Protein 1Y0B (pdb70)

CATH classification: 3.40.50.2020

Sequence (756 aa):
NAEALKRKIEEEGVVLSDQVLKVDSFLNHQIDPLLQRIGDEFASRFAKDGITKIVTIESSGIAPAVTGLKLGVPVVFARKHKSLTLTDNLLTASVYSFTKQTESQIAVSGTHLSDQDHVLIIDDFLANGQAAHGLVSIVKQAGASIAGIGIVIEKSFQPGRDELVKLGYRVESLARIQSLEEGKVSFVQESNAEALKRKIEEEGVVLSDQVLKVDSFLNHQIDPLLQRIGDEFASRFAKDGITKIVTIESSGIAPAVTGLKLGVPVVFARKHKSLTLTDNLLTASVYSFTESQIAVSGTHLSDQDHVLIIDDFLANGQAAHGLVSIVKQAGASIAGIGIVIEKSFQPGRDELVKLGYRVESLARIQSLEEGKVSFVQEVSNAEALKRKIEEEGVVLSDQVLKVDSFLNHQIDPLLQRIGDEFASRFAKDGITKIVTIESSGIAPAVTGLKLGVPVVFARKHKSLTLTDNLLTASVYSFTESQIAVSGTHLSDQDHVLIIDDFLANGQAAHGLVSIVKQAGASIAGIGIVIEKSFQPGRDELVKLGYRVESLARIQSLEEGKVSFVSNAEALKRKIEEEGVVLSDQVLKVDSFLNHQIDPLLQRIGDEFASRFAKDGITKIVTIESSGIAPAVTGLKLGVPVVFARKHKSLTLTDNLLTASVYSFTKQTESQIAVSGTHLSDQDHVLIIDDFLANGQAAHGLVSIVKQAGASIAGIGIVIEKSFQPGRDELVKLGYRVESLARIQSLEEGKVSFVQE

Organism: Bacillus subtilis (strain 168) (NCBI:txid224308)

Solvent-accessible surface area: 31591 Å² total

B-factor: mean 22.1, std 8.63, range [10.1, 122.68]

InterPro domains:
  IPR000836 Phosphoribosyltransferase domain [PF00156] (47-159)
  IPR000836 Phosphoribosyltransferase domain [cd06223] (38-176)
  IPR010079 Xanthine phosphoribosyltransferase [MF_01184] (1-189)
  IPR010079 Xanthine phosphoribosyltransferase [TIGR01744] (1-191)
  IPR029057 Phosphoribosyltransferase-like [G3DSA:3.40.50.2020] (3-188)
  IPR029057 Phosphoribosyltransferase-like [SSF53271] (1-188)
  IPR050118 Purine/Pyrimidine Phosphoribosyltransferase [PTHR43864] (4-191)

Foldseek 3Di:
DLVVLVVLQQPPWWQDPFHDIDNCCDFDPNHDLVNVVLLLVLCVVCVPVPAAEEEEADDRQVRSRVVCVNSVHYYWYKYQDDDPPPDAQKDKFWFADPPVGDIGIIITHLVPAALAGAYEYEYAEFAQQRVVVGRVRSNVVRNHHYQAYEYAEYAQVHCNVVVCVVVPHHYHYNWYFPTSGPTGTDTDPD/DALVVLVVLCQVPWWQPDFADIDNCCDFNPNHDLVNVRLLLVLCVVCVPPPAAEEEEADDRQPRSRVVCVNNVHYYWYKYFDDDDPPDDQWQWFWFPDCNIGIIIDRLVPAALPGAYEYEYAEFAQARVVVGRVRSNVVRNHHYSAYEYAEYAQCHCNVVVCVVVVHHYHYNWYFPTCPPRDTDGDDDD/DALVVLVVLQQVQWWQDPFPDIDPCCDFDPNHDLVNVSLLLVLCVVCVPVPAAEEEEADDRQPSSQVVCVNNVHYYWYKYQDDDDPQDPCWQWDWFCPCNIGIIITRLVVAALDGAYEYEYAEFAQQRVVVGVVSSNVVRNHHYSAYEYAEYAQVHCNVVVQVVVVHHYHYNWYFPTSPPTHTDTD/DPLVVLVVLCQVPWWQPDFADIDNCCDFNPNHDLVNVVLLVVLCVVCVPVPAAEEEEADDRQVRSRVVCVNNVHYYWYKYQDDDDPPDDQKQWFWFADPVVRGTGIIIDHLVPAALDGAYEYTYAEFAQQRVVVGRVRSNVVRNHHYQAYEYAEYAQCHCNVVVCVVVPHHYHYNWYFPTCPPGHTDGDDD

Radius of gyration: 29.0 Å; Cα contacts (8 Å, |Δi|>4): 1750; chains: 4; bounding box: 62×72×80 Å

Structure (mmCIF, N/CA/C/O backbone):
data_1Y0B
#
_entry.id   1Y0B
#
_cell.length_a   42.503
_cell.length_b   115.902
_cell.length_c   73.985
_cell.angle_alpha   90.00
_cell.angle_beta   94.30
_cell.angle_gamma   90.00
#
_symmetry.space_group_name_H-M   'P 1 21 1'
#
loop_
_entity.id
_entity.type
_entity.pdbx_description
1 polymer 'Xanthine phosphoribosyltransferase'
2 non-polymer 'SODIUM ION'
3 non-polymer "GUANOSINE-5',3'-TETRAPHOSPHATE"
4 water water
#
loop_
_atom_site.group_PDB
_atom_site.id
_atom_site.type_symbol
_atom_site.label_atom_id
_atom_site.label_alt_id
_atom_site.label_comp_id
_atom_site.label_asym_id
_atom_site.label_entity_id
_atom_site.label_seq_id
_atom_site.pdbx_PDB_ins_code
_atom_site.Cartn_x
_atom_site.Cartn_y
_atom_site.Cartn_z
_atom_site.occupancy
_atom_site.B_iso_or_equiv
_atom_site.auth_seq_id
_atom_site.auth_comp_id
_atom_site.auth_asym_id
_atom_site.auth_atom_id
_atom_site.pdbx_PDB_model_num
ATOM 1 N N . ASN A 1 2 ? -7.680 40.904 16.043 1.00 17.10 -1 ASN A N 1
ATOM 2 C CA . ASN A 1 2 ? -8.342 41.151 17.363 1.00 16.98 -1 ASN A CA 1
ATOM 3 C C . ASN A 1 2 ? -7.338 41.437 18.480 1.00 16.62 -1 ASN A C 1
ATOM 4 O O . ASN A 1 2 ? -6.135 41.503 18.231 1.00 16.44 -1 ASN A O 1
ATOM 9 N N . ALA A 1 3 ? -7.843 41.594 19.703 1.00 16.34 0 ALA A N 1
ATOM 10 C CA . ALA A 1 3 ? -7.007 41.937 20.859 1.00 16.57 0 ALA A CA 1
ATOM 11 C C . ALA A 1 3 ? -5.953 40.875 21.167 1.00 16.68 0 ALA A C 1
ATOM 12 O O . ALA A 1 3 ? -4.809 41.206 21.484 1.00 16.48 0 ALA A O 1
ATOM 22 N N . GLU A 1 5 ? -4.548 38.640 19.121 1.00 16.80 2 GLU A N 1
ATOM 23 C CA . GLU A 1 5 ? -3.498 38.623 18.111 1.00 17.03 2 GLU A CA 1
ATOM 24 C C . GLU A 1 5 ? -2.579 39.844 18.256 1.00 16.38 2 GLU A C 1
ATOM 25 O O . GLU A 1 5 ? -1.357 39.707 18.197 1.00 15.77 2 GLU A O 1
ATOM 31 N N . ALA A 1 6 ? -3.167 41.020 18.495 1.00 15.77 3 ALA A N 1
ATOM 32 C CA . ALA A 1 6 ? -2.385 42.244 18.715 1.00 15.32 3 ALA A CA 1
ATOM 33 C C . ALA A 1 6 ? -1.463 42.104 19.920 1.00 14.93 3 ALA A C 1
ATOM 34 O O . ALA A 1 6 ? -0.296 42.504 19.873 1.00 14.87 3 ALA A O 1
ATOM 36 N N . LEU A 1 7 ? -1.989 41.515 20.988 1.00 14.91 4 LEU A N 1
ATOM 37 C CA . LEU A 1 7 ? -1.217 41.271 22.199 1.00 15.18 4 LEU A CA 1
ATOM 38 C C . LEU A 1 7 ? -0.087 40.280 21.926 1.00 15.30 4 LEU A C 1
ATOM 39 O O . LEU A 1 7 ? 1.047 40.506 22.336 1.00 15.57 4 LEU A O 1
ATOM 44 N N . LYS A 1 8 ? -0.408 39.185 21.237 1.00 15.81 5 LYS A N 1
ATOM 45 C CA . LYS A 1 8 ? 0.580 38.148 20.932 1.00 16.40 5 LYS A CA 1
ATOM 46 C C . LYS A 1 8 ? 1.726 38.675 20.081 1.00 16.49 5 LYS A C 1
ATOM 47 O O . LYS A 1 8 ? 2.878 38.343 20.335 1.00 16.69 5 LYS A O 1
ATOM 53 N N . ARG A 1 9 ? 1.408 39.500 19.086 1.00 16.72 6 ARG A N 1
ATOM 54 C CA . ARG A 1 9 ? 2.436 40.112 18.239 1.00 17.16 6 ARG A CA 1
ATOM 55 C C . ARG A 1 9 ? 3.329 41.058 19.035 1.00 16.97 6 ARG A C 1
ATOM 56 O O . ARG A 1 9 ? 4.547 41.068 18.852 1.00 16.51 6 ARG A O 1
ATOM 64 N N . LYS A 1 10 ? 2.710 41.841 19.919 1.00 17.09 7 LYS A N 1
ATOM 65 C CA . LYS A 1 10 ? 3.416 42.777 20.792 1.00 17.31 7 LYS A CA 1
ATOM 66 C C . LYS A 1 10 ? 4.381 42.021 21.710 1.00 16.87 7 LYS A C 1
ATOM 67 O O . LYS A 1 10 ? 5.535 42.418 21.873 1.00 16.72 7 LYS A O 1
ATOM 73 N N . ILE A 1 11 ? 3.897 40.930 22.303 1.00 16.41 8 ILE A N 1
ATOM 74 C CA . ILE A 1 11 ? 4.737 40.064 23.125 1.00 16.21 8 ILE A CA 1
ATOM 75 C C . ILE A 1 11 ? 5.920 39.523 22.308 1.00 16.71 8 ILE A C 1
ATOM 76 O O . ILE A 1 11 ? 7.062 39.597 22.744 1.00 16.40 8 ILE A O 1
ATOM 81 N N . GLU A 1 12 ? 5.636 39.002 21.113 1.00 17.09 9 GLU A N 1
ATOM 82 C CA . GLU A 1 12 ? 6.683 38.435 20.248 1.00 18.01 9 GLU A CA 1
ATOM 83 C C . GLU A 1 12 ? 7.707 39.470 19.783 1.00 18.41 9 GLU A C 1
ATOM 84 O O . GLU A 1 12 ? 8.901 39.170 19.685 1.00 18.17 9 GLU A O 1
ATOM 90 N N . GLU A 1 13 ? 7.237 40.683 19.502 1.00 18.65 10 GLU A N 1
ATOM 91 C CA . GLU A 1 13 ? 8.072 41.719 18.905 1.00 19.15 10 GLU A CA 1
ATOM 92 C C . GLU A 1 13 ? 8.813 42.582 19.925 1.00 19.11 10 GLU A C 1
ATOM 93 O O . GLU A 1 13 ? 9.896 43.095 19.628 1.00 18.90 10 GLU A O 1
ATOM 99 N N . GLU A 1 14 ? 8.240 42.734 21.120 1.00 18.67 11 GLU A N 1
ATOM 100 C CA . GLU A 1 14 ? 8.780 43.654 22.130 1.00 18.89 11 GLU A CA 1
ATOM 101 C C . GLU A 1 14 ? 9.067 43.016 23.485 1.00 18.66 11 GLU A C 1
ATOM 102 O O . GLU A 1 14 ? 9.773 43.601 24.313 1.00 19.07 11 GLU A O 1
ATOM 108 N N . GLY A 1 15 ? 8.506 41.835 23.722 1.00 18.19 12 GLY A N 1
ATOM 109 C CA . GLY A 1 15 ? 8.750 41.112 24.969 1.00 18.01 12 GLY A CA 1
ATOM 110 C C . GLY A 1 15 ? 10.164 40.562 25.001 1.00 17.62 12 GLY A C 1
ATOM 111 O O . GLY A 1 15 ? 10.713 40.182 23.966 1.00 17.24 12 GLY A O 1
ATOM 112 N N . VAL A 1 16 ? 10.752 40.530 26.194 1.00 17.07 13 VAL A N 1
ATOM 113 C CA . VAL A 1 16 ? 12.089 39.974 26.385 1.00 17.11 13 VAL A CA 1
ATOM 114 C C . VAL A 1 16 ? 12.004 38.877 27.437 1.00 16.95 13 VAL A C 1
ATOM 115 O O . VAL A 1 16 ? 11.460 39.092 28.521 1.00 16.51 13 VAL A O 1
ATOM 119 N N . VAL A 1 17 ? 12.535 37.702 27.114 1.00 17.11 14 VAL A N 1
ATOM 120 C CA . VAL A 1 17 ? 12.514 36.586 28.055 1.00 17.27 14 VAL A CA 1
ATOM 121 C C . VAL A 1 17 ? 13.752 36.652 28.944 1.00 17.94 14 VAL A C 1
ATOM 122 O O . VAL A 1 17 ? 14.883 36.586 28.451 1.00 17.54 14 VAL A O 1
ATOM 126 N N . LEU A 1 18 ? 13.535 36.803 30.246 1.00 18.51 15 LEU A N 1
ATOM 127 C CA . LEU A 1 18 ? 14.637 36.829 31.204 1.00 20.28 15 LEU A CA 1
ATOM 128 C C . LEU A 1 18 ? 14.807 35.466 31.867 1.00 21.55 15 LEU A C 1
ATOM 129 O O . LEU A 1 18 ? 13.826 34.839 32.258 1.00 21.83 15 LEU A O 1
ATOM 134 N N . SER A 1 19 ? 16.053 35.006 31.981 1.00 23.34 16 SER A N 1
ATOM 135 C CA . SER A 1 19 ? 16.374 33.735 32.657 1.00 25.05 16 SER A CA 1
ATOM 136 C C . SER A 1 19 ? 15.526 32.535 32.199 1.00 25.56 16 SER A C 1
ATOM 137 O O . SER A 1 19 ? 15.310 31.590 32.966 1.00 25.97 16 SER A O 1
ATOM 140 N N . ASP A 1 20 ? 15.060 32.588 30.949 1.00 26.25 17 ASP A N 1
ATOM 141 C CA . ASP A 1 20 ? 14.205 31.553 30.339 1.00 26.91 17 ASP A CA 1
ATOM 142 C C . ASP A 1 20 ? 12.849 31.338 31.037 1.00 26.82 17 ASP A C 1
ATOM 143 O O . ASP A 1 20 ? 12.205 30.299 30.816 1.00 27.27 17 ASP A O 1
ATOM 148 N N . GLN A 1 21 ? 12.401 32.298 31.856 1.00 26.45 18 GLN A N 1
ATOM 149 C CA . GLN A 1 21 ? 11.146 32.110 32.626 1.00 26.04 18 GLN A CA 1
ATOM 150 C C . GLN A 1 21 ? 10.342 33.349 33.076 1.00 24.91 18 GLN A C 1
ATOM 151 O O . GLN A 1 21 ? 9.164 33.221 33.419 1.00 25.16 18 GLN A O 1
ATOM 157 N N . VAL A 1 22 ? 10.971 34.520 33.120 1.00 23.69 19 VAL A N 1
ATOM 158 C CA . VAL A 1 22 ? 10.252 35.776 33.402 1.00 22.02 19 VAL A CA 1
ATOM 159 C C . VAL A 1 22 ? 10.072 36.500 32.073 1.00 20.56 19 VAL A C 1
ATOM 160 O O . VAL A 1 22 ? 11.041 36.688 31.337 1.00 20.08 19 VAL A O 1
ATOM 164 N N . LEU A 1 23 ? 8.836 36.880 31.749 1.00 18.55 20 LEU A N 1
ATOM 165 C CA . LEU A 1 23 ? 8.578 37.639 30.531 1.00 17.26 20 LEU A CA 1
ATOM 166 C C . LEU A 1 23 ? 8.556 39.124 30.872 1.00 16.49 20 LEU A C 1
ATOM 167 O O . LEU A 1 23 ? 7.706 39.564 31.641 1.00 15.74 20 LEU A O 1
ATOM 172 N N . LYS A 1 24 ? 9.506 39.880 30.318 1.00 15.53 21 LYS A N 1
ATOM 173 C CA . LYS A 1 24 ? 9.543 41.319 30.527 1.00 14.68 21 LYS A CA 1
ATOM 174 C C . LYS A 1 24 ? 8.785 42.028 29.411 1.00 14.47 21 LYS A C 1
ATOM 175 O O . LYS A 1 24 ? 9.151 41.933 28.232 1.00 14.22 21 LYS A O 1
ATOM 181 N N . VAL A 1 25 ? 7.736 42.740 29.800 1.00 14.04 22 VAL A N 1
ATOM 182 C CA . VAL A 1 25 ? 6.909 43.505 28.862 1.00 14.15 22 VAL A CA 1
ATOM 183 C C . VAL A 1 25 ? 6.699 44.948 29.367 1.00 13.89 22 VAL A C 1
ATOM 184 O O . VAL A 1 25 ? 5.576 45.480 29.382 1.00 13.70 22 VAL A O 1
ATOM 188 N N . ASP A 1 26 ? 7.804 45.572 29.779 1.00 13.30 23 ASP A N 1
ATOM 189 C CA . ASP A 1 26 ? 7.776 46.935 30.312 1.00 13.69 23 ASP A CA 1
ATOM 190 C C . ASP A 1 26 ? 7.498 47.998 29.250 1.00 13.36 23 ASP A C 1
ATOM 191 O O . ASP A 1 26 ? 7.239 49.148 29.590 1.00 12.66 23 ASP A O 1
ATOM 196 N N . SER A 1 27 ? 7.576 47.629 27.969 1.00 13.30 24 SER A N 1
ATOM 197 C CA . SER A 1 27 ? 7.353 48.614 26.903 1.00 13.67 24 SER A CA 1
ATOM 198 C C . SER A 1 27 ? 5.867 48.885 26.640 1.00 13.75 24 SER A C 1
ATOM 199 O O . SER A 1 27 ? 5.519 49.891 26.004 1.00 13.72 24 SER A O 1
ATOM 202 N N . PHE A 1 28 ? 4.992 47.996 27.105 1.00 13.42 25 PHE A N 1
ATOM 203 C CA . PHE A 1 28 ? 3.551 48.180 26.854 1.00 13.72 25 PHE A CA 1
ATOM 204 C C . PHE A 1 28 ? 2.585 47.822 27.983 1.00 13.76 25 PHE A C 1
ATOM 205 O O . PHE A 1 28 ? 1.418 48.226 27.933 1.00 13.80 25 PHE A O 1
ATOM 213 N N . LEU A 1 29 ? 3.049 47.091 28.998 1.00 14.08 26 LEU A N 1
ATOM 214 C CA . LEU A 1 29 ? 2.155 46.630 30.067 1.00 13.96 26 LEU A CA 1
ATOM 215 C C . LEU A 1 29 ? 2.571 47.045 31.487 1.00 14.25 26 LEU A C 1
ATOM 216 O O . LEU A 1 29 ? 1.732 47.491 32.266 1.00 14.71 26 LEU A O 1
ATOM 221 N N . ASN A 1 30 ? 3.849 46.895 31.820 1.00 13.58 27 ASN A N 1
ATOM 222 C CA . ASN A 1 30 ? 4.254 46.941 33.231 1.00 13.62 27 ASN A CA 1
ATOM 223 C C . ASN A 1 30 ? 5.038 48.171 33.692 1.00 13.57 27 ASN A C 1
ATOM 224 O O . ASN A 1 30 ? 5.456 48.242 34.851 1.00 13.91 27 ASN A O 1
ATOM 229 N N . HIS A 1 31 ? 5.239 49.132 32.801 1.00 13.14 28 HIS A N 1
ATOM 230 C CA . HIS A 1 31 ? 5.950 50.367 33.164 1.00 13.07 28 HIS A CA 1
ATOM 231 C C . HIS A 1 31 ? 5.558 51.456 32.185 1.00 13.12 28 HIS A C 1
ATOM 232 O O . HIS A 1 31 ? 4.979 52.469 32.573 1.00 13.27 28 HIS A O 1
ATOM 239 N N . GLN A 1 32 ? 5.876 51.245 30.912 1.00 13.00 29 GLN A N 1
ATOM 240 C CA . GLN A 1 32 ? 5.219 51.987 29.852 1.00 12.80 29 GLN A CA 1
ATOM 241 C C . GLN A 1 32 ? 3.925 51.246 29.547 1.00 13.05 29 GLN A C 1
ATOM 242 O O . GLN A 1 32 ? 3.893 50.017 29.575 1.00 13.59 29 GLN A O 1
ATOM 248 N N . ILE A 1 33 ? 2.856 51.995 29.284 1.00 12.87 30 ILE A N 1
ATOM 249 C CA . ILE A 1 33 ? 1.554 51.414 28.957 1.00 13.13 30 ILE A CA 1
ATOM 250 C C . ILE A 1 33 ? 1.146 51.868 27.555 1.00 12.64 30 ILE A C 1
ATOM 251 O O . ILE A 1 33 ? 1.249 53.047 27.237 1.00 12.26 30 ILE A O 1
ATOM 256 N N . ASP A 1 34 ? 0.696 50.921 26.730 1.00 12.78 31 ASP A N 1
ATOM 257 C CA . ASP A 1 34 ? 0.163 51.227 25.396 1.00 12.88 31 ASP A CA 1
ATOM 258 C C . ASP A 1 34 ? -1.355 51.368 25.542 1.00 12.32 31 ASP A C 1
ATOM 259 O O . ASP A 1 34 ? -2.058 50.361 25.623 1.00 12.28 31 ASP A O 1
ATOM 264 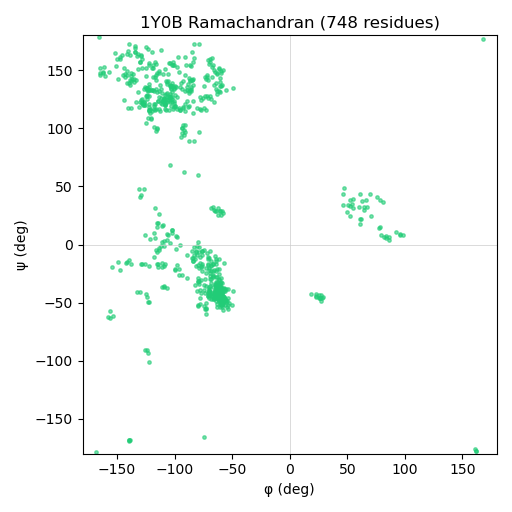N N . PRO A 1 35 ? -1.859 52.617 25.613 1.00 12.16 32 PRO A N 1
ATOM 265 C CA . PRO A 1 35 ? -3.277 52.841 25.935 1.00 11.97 32 PRO A CA 1
ATOM 266 C C . PRO A 1 35 ? -4.239 52.244 24.913 1.00 11.63 32 PRO A C 1
ATOM 267 O O . PRO A 1 35 ? -5.286 51.729 25.300 1.00 12.08 32 PRO A O 1
ATOM 271 N N . LEU A 1 36 ? -3.884 52.307 23.628 1.00 11.81 33 LEU A N 1
ATOM 272 C CA . LEU A 1 36 ? -4.747 51.759 22.580 1.00 11.73 33 LEU A CA 1
ATOM 273 C C . LEU A 1 36 ? -4.867 50.241 22.705 1.00 11.60 33 LEU A C 1
ATOM 274 O O . LEU A 1 36 ? -5.965 49.685 22.628 1.00 10.78 33 LEU A O 1
ATOM 279 N N . LEU A 1 37 ? -3.736 49.578 22.927 1.00 11.87 34 LEU A N 1
ATOM 280 C CA . LEU A 1 37 ? -3.744 48.149 23.185 1.00 12.36 34 LEU A CA 1
ATOM 281 C C . LEU A 1 37 ? -4.564 47.826 24.435 1.00 12.30 34 LEU A C 1
ATOM 282 O O . LEU A 1 37 ? -5.347 46.866 24.438 1.00 11.57 34 LEU A O 1
ATOM 295 N N . GLN A 1 39 ? -7.084 49.485 25.588 1.00 13.10 36 GLN A N 1
ATOM 296 C CA . GLN A 1 39 ? -8.498 49.664 25.262 1.00 13.19 36 GLN A CA 1
ATOM 297 C C . GLN A 1 39 ? -9.030 48.439 24.513 1.00 13.10 36 GLN A C 1
ATOM 298 O O . GLN A 1 39 ? -10.129 47.961 24.803 1.00 12.98 36 GLN A O 1
ATOM 304 N N . ARG A 1 40 ? -8.245 47.941 23.560 1.00 13.27 37 ARG A N 1
ATOM 305 C CA . ARG A 1 40 ? -8.588 46.712 22.822 1.00 13.90 37 ARG A CA 1
ATOM 306 C C . ARG A 1 40 ? -8.720 45.510 23.765 1.00 13.50 37 ARG A C 1
ATOM 307 O O . ARG A 1 40 ? -9.659 44.715 23.650 1.00 13.18 37 ARG A O 1
ATOM 315 N N . ILE A 1 41 ? -7.778 45.393 24.698 1.00 13.42 38 ILE A N 1
ATOM 316 C CA . ILE A 1 41 ? -7.823 44.377 25.753 1.00 13.49 38 ILE A CA 1
ATOM 317 C C . ILE A 1 41 ? -9.096 44.505 26.597 1.00 13.70 38 ILE A C 1
ATOM 318 O O . ILE A 1 41 ? -9.800 43.515 26.823 1.00 13.64 38 ILE A O 1
ATOM 323 N N . GLY A 1 42 ? -9.394 45.728 27.036 1.00 13.68 39 GLY A N 1
ATOM 324 C CA . GLY A 1 42 ? -10.581 45.992 27.849 1.00 14.13 39 GLY A CA 1
ATOM 325 C C . GLY A 1 42 ? -11.862 45.625 27.126 1.00 14.59 39 GLY A C 1
ATOM 326 O O . GLY A 1 42 ? -12.772 45.020 27.711 1.00 14.88 39 GLY A O 1
ATOM 327 N N . ASP A 1 43 ? -11.919 45.974 25.844 1.00 14.34 40 ASP A N 1
ATOM 328 C CA . ASP A 1 43 ? -13.065 45.652 24.994 1.00 14.74 40 ASP A CA 1
ATOM 329 C C . ASP A 1 43 ? -13.268 44.143 24.820 1.00 14.36 40 ASP A C 1
ATOM 330 O O . ASP A 1 43 ? -14.408 43.680 24.737 1.00 14.27 40 ASP A O 1
ATOM 335 N N . GLU A 1 44 ? -12.170 43.389 24.749 1.00 14.02 41 GLU A N 1
ATOM 336 C CA . GLU A 1 44 ? -12.247 41.928 24.635 1.00 14.06 41 GLU A CA 1
ATOM 337 C C . GLU A 1 44 ? -12.786 41.308 25.922 1.00 13.87 41 GLU A C 1
ATOM 338 O O . GLU A 1 44 ? -13.690 40.469 25.876 1.00 14.22 41 GLU A O 1
ATOM 344 N N . PHE A 1 45 ? -12.250 41.734 27.065 1.00 13.41 42 PHE A N 1
ATOM 345 C CA . PHE A 1 45 ? -12.764 41.288 28.356 1.00 13.40 42 PHE A CA 1
ATOM 346 C C . PHE A 1 45 ? -14.246 41.611 28.492 1.00 13.29 42 PHE A C 1
ATOM 347 O O . PHE A 1 45 ? -15.038 40.769 28.927 1.00 13.32 42 PHE A O 1
ATOM 355 N N . ALA A 1 46 ? -14.610 42.839 28.122 1.00 13.08 43 ALA A N 1
ATOM 356 C CA . ALA A 1 46 ? -16.001 43.272 28.162 1.00 13.40 43 ALA A CA 1
ATOM 357 C C . ALA A 1 46 ? -16.882 42.383 27.287 1.00 13.76 43 ALA A C 1
ATOM 358 O O . ALA A 1 46 ? -17.980 42.015 27.694 1.00 13.77 43 ALA A O 1
ATOM 360 N N . SER A 1 47 ? -16.391 42.030 26.099 1.00 14.21 44 SER A N 1
ATOM 361 C CA . SER A 1 47 ? -17.144 41.181 25.171 1.00 15.16 44 SER A CA 1
ATOM 362 C C . SER A 1 47 ? -17.413 39.805 25.779 1.00 15.40 44 SER A C 1
ATOM 363 O O . SER A 1 47 ? -18.515 39.261 25.649 1.00 15.44 44 SER A O 1
ATOM 366 N N . ARG A 1 48 ? -16.412 39.259 26.458 1.00 15.55 45 ARG A N 1
ATOM 367 C CA . ARG A 1 48 ? -16.524 37.930 27.057 1.00 16.54 45 ARG A CA 1
ATOM 368 C C . ARG A 1 48 ? -17.486 37.883 28.246 1.00 16.73 45 ARG A C 1
ATOM 369 O O . ARG A 1 48 ? -18.081 36.838 28.520 1.00 16.97 45 ARG A O 1
ATOM 377 N N . PHE A 1 49 ? -17.653 39.019 28.922 1.00 17.01 46 PHE A N 1
ATOM 378 C CA . PHE A 1 49 ? -18.531 39.114 30.094 1.00 17.24 46 PHE A CA 1
ATOM 379 C C . PHE A 1 49 ? -19.738 40.040 29.878 1.00 17.44 46 PHE A C 1
ATOM 380 O O . PHE A 1 49 ? -20.379 40.475 30.839 1.00 17.34 46 PHE A O 1
ATOM 388 N N . ALA A 1 50 ? -20.057 40.322 28.615 1.00 17.59 47 ALA A N 1
ATOM 389 C CA . ALA A 1 50 ? -21.142 41.244 28.264 1.00 18.14 47 ALA A CA 1
ATOM 390 C C . ALA A 1 50 ? -22.528 40.771 28.709 1.00 18.41 47 ALA A C 1
ATOM 391 O O . ALA A 1 50 ? -23.438 41.588 28.858 1.00 18.66 47 ALA A O 1
ATOM 393 N N . LYS A 1 51 ? -22.681 39.461 28.909 1.00 18.51 48 LYS A N 1
ATOM 394 C CA . LYS A 1 51 ? -23.973 38.861 29.279 1.00 18.59 48 LYS A CA 1
ATOM 395 C C . LYS A 1 51 ? -23.932 38.198 30.658 1.00 18.39 48 LYS A C 1
ATOM 396 O O . LYS A 1 51 ? -24.634 37.207 30.916 1.00 18.23 48 LYS A O 1
ATOM 402 N N . ASP A 1 52 ? -23.107 38.750 31.542 1.00 17.89 49 ASP A N 1
ATOM 403 C CA . ASP A 1 52 ? -22.927 38.184 32.869 1.00 17.89 49 ASP A CA 1
ATOM 404 C C . ASP A 1 52 ? -23.478 39.049 33.993 1.00 17.15 49 ASP A C 1
ATOM 405 O O . ASP A 1 52 ? -23.413 38.664 35.160 1.00 17.12 49 ASP A O 1
ATOM 410 N N . GLY A 1 53 ? -24.029 40.209 33.641 1.00 16.55 50 GLY A N 1
ATOM 411 C CA . GLY A 1 53 ? -24.580 41.129 34.631 1.00 15.47 50 GLY A CA 1
ATOM 412 C C . GLY A 1 53 ? -23.524 41.605 35.613 1.00 15.21 50 GLY A C 1
ATOM 413 O O . GLY A 1 53 ? -23.770 41.661 36.821 1.00 15.06 50 GLY A O 1
ATOM 414 N N . ILE A 1 54 ? -22.345 41.938 35.089 1.00 14.66 51 ILE A N 1
ATOM 415 C CA . ILE A 1 54 ? -21.259 42.496 35.896 1.00 14.47 51 ILE A CA 1
ATOM 416 C C . ILE A 1 54 ? -21.678 43.848 36.454 1.00 13.99 51 ILE A C 1
ATOM 417 O O . ILE A 1 54 ? -22.214 44.685 35.721 1.00 14.00 51 ILE A O 1
ATOM 422 N N . THR A 1 55 ? -21.431 44.054 37.746 1.00 13.70 52 THR A N 1
ATOM 423 C CA . THR A 1 55 ? -21.728 45.330 38.388 1.00 13.73 52 THR A CA 1
ATOM 424 C C . THR A 1 55 ? -20.452 46.088 38.743 1.00 13.32 52 THR A C 1
ATOM 425 O O . THR A 1 55 ? -20.498 47.291 38.970 1.00 12.55 52 THR A O 1
ATOM 429 N N . LYS A 1 56 ? -19.326 45.376 38.796 1.00 13.87 53 LYS A N 1
ATOM 430 C CA . LYS A 1 56 ? -18.080 45.927 39.343 1.00 14.37 53 LYS A CA 1
ATOM 431 C C . LYS A 1 56 ? -16.847 45.130 38.923 1.00 14.20 53 LYS A C 1
ATOM 432 O O . LYS A 1 56 ? -16.910 43.917 38.740 1.00 14.32 53 LYS A O 1
ATOM 438 N N . ILE A 1 57 ? -15.724 45.822 38.781 1.00 13.97 54 ILE A N 1
ATOM 439 C CA . ILE A 1 57 ? -14.447 45.166 38.533 1.00 13.79 54 ILE A CA 1
ATOM 440 C C . ILE A 1 57 ? -13.553 45.348 39.740 1.00 13.62 54 ILE A C 1
ATOM 441 O O . ILE A 1 57 ? -13.496 46.432 40.313 1.00 13.81 54 ILE A O 1
ATOM 446 N N . VAL A 1 58 ? -12.869 44.276 40.125 1.00 13.74 55 VAL A N 1
ATOM 447 C CA . VAL A 1 58 ? -11.849 44.343 41.164 1.00 13.65 55 VAL A CA 1
ATOM 448 C C . VAL A 1 58 ? -10.487 43.981 40.556 1.00 13.86 55 VAL A C 1
ATOM 449 O O . VAL A 1 58 ? -10.368 43.021 39.775 1.00 13.57 55 VAL A O 1
ATOM 453 N N . THR A 1 59 ? -9.485 44.790 40.881 1.00 13.60 56 THR A N 1
ATOM 454 C CA . THR A 1 59 ? -8.110 44.543 40.458 1.00 14.07 56 THR A CA 1
ATOM 455 C C . THR A 1 59 ? -7.155 44.843 41.613 1.00 14.36 56 THR A C 1
ATOM 456 O O . THR A 1 59 ? -7.592 44.995 42.760 1.00 14.09 56 THR A O 1
ATOM 460 N N . ILE A 1 60 ? -5.861 44.905 41.310 1.00 14.52 57 ILE A N 1
ATOM 461 C CA . ILE A 1 60 ? -4.850 45.243 42.307 1.00 14.76 57 ILE A CA 1
ATOM 462 C C . ILE A 1 60 ? -3.820 46.173 41.667 1.00 14.53 57 ILE A C 1
ATOM 463 O O . ILE A 1 60 ? -3.441 45.978 40.511 1.00 14.40 57 ILE A O 1
ATOM 468 N N . GLU A 1 61 ? -3.378 47.189 42.404 1.00 14.40 58 GLU A N 1
ATOM 469 C CA . GLU A 1 61 ? -2.312 48.070 41.914 1.00 14.55 58 GLU A CA 1
ATOM 470 C C . GLU A 1 61 ? -1.050 47.230 41.646 1.00 14.63 58 GLU A C 1
ATOM 471 O O . GLU A 1 61 ? -0.857 46.206 42.313 1.00 14.23 58 GLU A O 1
ATOM 477 N N . SER A 1 62 ? -0.209 47.607 40.676 1.00 14.15 59 SER A N 1
ATOM 478 C CA . SER A 1 62 ? -0.367 48.789 39.818 1.00 14.60 59 SER A CA 1
ATOM 479 C C . SER A 1 62 ? -0.689 48.426 38.368 1.00 14.20 59 SER A C 1
ATOM 480 O O . SER A 1 62 ? -1.444 49.140 37.690 1.00 13.23 59 SER A O 1
ATOM 483 N N . SER A 1 63 ? -0.088 47.336 37.892 1.00 13.62 60 SER A N 1
ATOM 484 C CA . SER A 1 63 ? -0.182 46.946 36.477 1.00 13.70 60 SER A CA 1
ATOM 485 C C . SER A 1 63 ? -1.595 46.483 36.077 1.00 13.56 60 SER A C 1
ATOM 486 O O . SER A 1 63 ? -1.959 46.545 34.902 1.00 14.00 60 SER A O 1
ATOM 489 N N . GLY A 1 64 ? -2.378 46.013 37.039 1.00 13.62 61 GLY A N 1
ATOM 490 C CA . GLY A 1 64 ? -3.773 45.633 36.760 1.00 13.95 61 GLY A CA 1
ATOM 491 C C . GLY A 1 64 ? -4.721 46.789 36.472 1.00 13.89 61 GLY A C 1
ATOM 492 O O . GLY A 1 64 ? -5.771 46.597 35.832 1.00 14.69 61 GLY A O 1
ATOM 493 N N . ILE A 1 65 ? -4.361 47.992 36.923 1.00 13.65 62 ILE A N 1
ATOM 494 C CA . ILE A 1 65 ? -5.256 49.161 36.819 1.00 12.88 62 ILE A CA 1
ATOM 495 C C . ILE A 1 65 ? -5.660 49.516 35.388 1.00 12.69 62 ILE A C 1
ATOM 496 O O . ILE A 1 65 ? -6.851 49.653 35.101 1.00 13.03 62 ILE A O 1
ATOM 501 N N . ALA A 1 66 ? -4.687 49.660 34.495 1.00 12.37 63 ALA A N 1
ATOM 502 C CA . ALA A 1 66 ? -4.995 50.064 33.111 1.00 11.86 63 ALA A CA 1
ATOM 503 C C . ALA A 1 66 ? -5.943 49.108 32.365 1.00 11.87 63 ALA A C 1
ATOM 504 O O . ALA A 1 66 ? -6.969 49.560 31.859 1.00 11.57 63 ALA A O 1
ATOM 506 N N . PRO A 1 67 ? -5.628 47.790 32.309 1.00 11.93 64 PRO A N 1
ATOM 507 C CA . PRO A 1 67 ? -6.593 46.904 31.640 1.00 12.33 64 PRO A CA 1
ATOM 508 C C . PRO A 1 67 ? -7.947 46.834 32.365 1.00 12.72 64 PRO A C 1
ATOM 509 O O . PRO A 1 67 ? -8.977 46.686 31.712 1.00 13.28 64 PRO A O 1
ATOM 513 N N . ALA A 1 68 ? -7.940 46.960 33.692 1.00 12.82 65 ALA A N 1
ATOM 514 C CA . ALA A 1 68 ? -9.177 46.951 34.479 1.00 12.80 65 ALA A CA 1
ATOM 515 C C . ALA A 1 68 ? -10.064 48.158 34.174 1.00 12.82 65 ALA A C 1
ATOM 516 O O . ALA A 1 68 ? -11.270 48.014 33.979 1.00 12.97 65 ALA A O 1
ATOM 518 N N . VAL A 1 69 ? -9.461 49.342 34.099 1.00 12.30 66 VAL A N 1
ATOM 519 C CA . VAL A 1 69 ? -10.218 50.557 33.847 1.00 12.57 66 VAL A CA 1
ATOM 520 C C . VAL A 1 69 ? -10.777 50.554 32.422 1.00 12.17 66 VAL A C 1
ATOM 521 O O . VAL A 1 69 ? -11.887 51.014 32.200 1.00 11.75 66 VAL A O 1
ATOM 533 N N . THR A 1 71 ? -11.647 47.875 30.758 1.00 12.34 68 THR A N 1
ATOM 534 C CA . THR A 1 71 ? -12.742 46.901 30.833 1.00 12.55 68 THR A CA 1
ATOM 535 C C . THR A 1 71 ? -13.980 47.546 31.469 1.00 12.34 68 THR A C 1
ATOM 536 O O . THR A 1 71 ? -15.099 47.400 30.955 1.00 12.34 68 THR A O 1
ATOM 540 N N . GLY A 1 72 ? -13.769 48.258 32.576 1.00 12.05 69 GLY A N 1
ATOM 541 C CA . GLY A 1 72 ? -14.848 48.981 33.269 1.00 12.09 69 GLY A CA 1
ATOM 542 C C . GLY A 1 72 ? -15.507 50.058 32.433 1.00 12.21 69 GLY A C 1
ATOM 543 O O . GLY A 1 72 ? -16.726 50.270 32.529 1.00 12.07 69 GLY A O 1
ATOM 544 N N . LEU A 1 73 ? -14.703 50.743 31.616 1.00 11.71 70 LEU A N 1
ATOM 545 C CA . LEU A 1 73 ? -15.218 51.741 30.687 1.00 11.84 70 LEU A CA 1
ATOM 546 C C . LEU A 1 73 ? -16.211 51.095 29.723 1.00 11.50 70 LEU A C 1
ATOM 547 O O . LEU A 1 73 ? -17.327 51.587 29.554 1.00 11.49 70 LEU A O 1
ATOM 552 N N . LYS A 1 74 ? -15.801 49.983 29.113 1.00 11.54 71 LYS A N 1
ATOM 553 C CA . LYS A 1 74 ? -16.635 49.309 28.119 1.00 11.73 71 LYS A CA 1
ATOM 554 C C . LYS A 1 74 ? -17.886 48.677 28.731 1.00 11.44 71 LYS A C 1
ATOM 555 O O . LYS A 1 74 ? -18.977 48.768 28.153 1.00 10.99 71 LYS A O 1
ATOM 561 N N . LEU A 1 75 ? -17.732 48.056 29.898 1.00 11.29 72 LEU A N 1
ATOM 562 C CA . LEU A 1 75 ? -18.868 47.415 30.570 1.00 11.58 72 LEU A CA 1
ATOM 563 C C . LEU A 1 75 ? -19.792 48.418 31.258 1.00 11.81 72 LEU A C 1
ATOM 564 O O . LEU A 1 75 ? -20.947 48.102 31.547 1.00 11.87 72 LEU A O 1
ATOM 569 N N . GLY A 1 76 ? -19.280 49.622 31.511 1.00 11.77 73 GLY A N 1
ATOM 570 C CA . GLY A 1 76 ? -20.038 50.668 32.200 1.00 11.65 73 GLY A CA 1
ATOM 571 C C . GLY A 1 76 ? -20.136 50.402 33.693 1.00 11.99 73 GLY A C 1
ATOM 572 O O . GLY A 1 76 ? -21.191 50.606 34.294 1.00 12.02 73 GLY A O 1
ATOM 573 N N . VAL A 1 77 ? -19.034 49.947 34.286 1.00 12.06 74 VAL A N 1
ATOM 574 C CA . VAL A 1 77 ? -18.995 49.602 35.715 1.00 12.37 74 VAL A CA 1
ATOM 575 C C . VAL A 1 77 ? -17.783 50.226 36.410 1.00 12.72 74 VAL A C 1
ATOM 576 O O . VAL A 1 77 ? -16.747 50.443 35.771 1.00 12.42 74 VAL A O 1
ATOM 580 N N . PRO A 1 78 ? -17.907 50.520 37.721 1.00 13.06 75 PRO A N 1
ATOM 581 C CA . PRO A 1 78 ? -16.756 51.022 38.474 1.00 13.46 75 PRO A CA 1
ATOM 582 C C . PRO A 1 78 ? -15.672 49.965 38.690 1.00 13.40 75 PRO A C 1
ATOM 583 O O . PRO A 1 78 ? -15.931 48.751 38.590 1.00 13.03 75 PRO A O 1
ATOM 587 N N . VAL A 1 79 ? -14.467 50.443 38.975 1.00 13.42 76 VAL A N 1
ATOM 588 C CA . VAL A 1 79 ? -13.297 49.592 39.136 1.00 13.60 76 VAL A CA 1
ATOM 589 C C . VAL A 1 79 ? -12.690 49.880 40.504 1.00 13.65 76 VAL A C 1
ATOM 590 O O . VAL A 1 79 ? -12.455 51.038 40.847 1.00 14.79 76 VAL A O 1
ATOM 594 N N . VAL A 1 80 ? -12.465 48.832 41.286 1.00 13.22 77 VAL A N 1
ATOM 595 C CA . VAL A 1 80 ? -11.855 48.982 42.602 1.00 13.58 77 VAL A CA 1
ATOM 596 C C . VAL A 1 80 ? -10.497 48.304 42.579 1.00 13.88 77 VAL A C 1
ATOM 597 O O . VAL A 1 80 ? -10.401 47.115 42.260 1.00 13.91 77 VAL A O 1
ATOM 601 N N . PHE A 1 81 ? -9.445 49.051 42.910 1.00 14.07 78 PHE A N 1
ATOM 602 C CA . PHE A 1 81 ? -8.116 48.444 42.992 1.00 14.32 78 PHE A CA 1
ATOM 603 C C . PHE A 1 81 ? -7.660 48.236 44.436 1.00 14.22 78 PHE A C 1
ATOM 604 O O . PHE A 1 81 ? -7.709 49.153 45.247 1.00 14.18 78 PHE A O 1
ATOM 612 N N . ALA A 1 82 ? -7.267 47.002 44.737 1.00 14.33 79 ALA A N 1
ATOM 613 C CA . ALA A 1 82 ? -6.687 46.638 46.027 1.00 14.39 79 ALA A CA 1
ATOM 614 C C . ALA A 1 82 ? -5.352 47.333 46.219 1.00 14.91 79 ALA A C 1
ATOM 615 O O . ALA A 1 82 ? -4.618 47.579 45.251 1.00 14.12 79 ALA A O 1
ATOM 617 N N . ARG A 1 83 ? -5.058 47.637 47.479 1.00 15.46 80 ARG A N 1
ATOM 618 C CA . ARG A 1 83 ? -3.833 48.301 47.882 1.00 16.59 80 ARG A CA 1
ATOM 619 C C . ARG A 1 83 ? -2.860 47.333 48.553 1.00 17.36 80 ARG A C 1
ATOM 620 O O . ARG A 1 83 ? -3.264 46.485 49.355 1.00 16.96 80 ARG A O 1
ATOM 628 N N . LYS A 1 84 ? -1.580 47.500 48.238 1.00 17.87 81 LYS A N 1
ATOM 629 C CA . LYS A 1 84 ? -0.502 46.694 48.808 1.00 19.55 81 LYS A CA 1
ATOM 630 C C . LYS A 1 84 ? 0.177 47.403 49.974 1.00 20.81 81 LYS A C 1
ATOM 631 O O . LYS A 1 84 ? 0.883 46.772 50.765 1.00 21.22 81 LYS A O 1
ATOM 637 N N . HIS A 1 85 ? -0.022 48.716 50.058 1.00 22.30 82 HIS A N 1
ATOM 638 C CA . HIS A 1 85 ? 0.598 49.549 51.089 1.00 23.98 82 HIS A CA 1
ATOM 639 C C . HIS A 1 85 ? -0.430 50.504 51.697 1.00 25.15 82 HIS A C 1
ATOM 640 O O . HIS A 1 85 ? -1.518 50.689 51.148 1.00 25.03 82 HIS A O 1
ATOM 647 N N . LYS A 1 86 ? -0.087 51.101 52.838 1.00 26.78 83 LYS A N 1
ATOM 648 C CA . LYS A 1 86 ? -0.964 52.053 53.512 1.00 28.35 83 LYS A CA 1
ATOM 649 C C . LYS A 1 86 ? -1.251 53.271 52.643 1.00 29.41 83 LYS A C 1
ATOM 650 O O . LYS A 1 86 ? -0.339 53.856 52.054 1.00 29.77 83 LYS A O 1
ATOM 656 N N . SER A 1 87 ? -2.528 53.634 52.558 1.00 30.42 84 SER A N 1
ATOM 657 C CA . SER A 1 87 ? -2.946 54.832 51.837 1.00 31.58 84 SER A CA 1
ATOM 658 C C . SER A 1 87 ? -3.511 55.854 52.815 1.00 31.87 84 SER A C 1
ATOM 659 O O . SER A 1 87 ? -4.082 55.485 53.846 1.00 32.09 84 SER A O 1
ATOM 662 N N . LEU A 1 88 ? -3.349 57.134 52.479 1.00 32.32 85 LEU A N 1
ATOM 663 C CA . LEU A 1 88 ? -3.778 58.252 53.332 1.00 32.71 85 LEU A CA 1
ATOM 664 C C . LEU A 1 88 ? -5.217 58.126 53.842 1.00 32.83 85 LEU A C 1
ATOM 665 O O . LEU A 1 88 ? -5.501 58.439 55.002 1.00 32.85 85 LEU A O 1
ATOM 670 N N . THR A 1 89 ? -6.107 57.654 52.973 1.00 33.00 86 THR A N 1
ATOM 671 C CA . THR A 1 89 ? -7.542 57.660 53.243 1.00 33.03 86 THR A CA 1
ATOM 672 C C . THR A 1 89 ? -8.145 56.255 53.334 1.00 33.41 86 THR A C 1
ATOM 673 O O . THR A 1 89 ? -9.329 56.107 53.645 1.00 33.29 86 THR A O 1
ATOM 677 N N . LEU A 1 90 ? -7.335 55.234 53.057 1.00 33.88 87 LEU A N 1
ATOM 678 C CA . LEU A 1 90 ? -7.778 53.841 53.146 1.00 34.44 87 LEU A CA 1
ATOM 679 C C . LEU A 1 90 ? -7.774 53.396 54.607 1.00 34.47 87 LEU A C 1
ATOM 680 O O . LEU A 1 90 ? -6.739 53.003 55.150 1.00 34.53 87 LEU A O 1
ATOM 685 N N . THR A 1 91 ? -8.941 53.466 55.241 1.00 34.48 88 THR A N 1
ATOM 686 C CA . THR A 1 91 ? -9.040 53.247 56.684 1.00 34.50 88 THR A CA 1
ATOM 687 C C . THR A 1 91 ? -10.378 52.642 57.125 1.00 34.29 88 THR A C 1
ATOM 688 O O . THR A 1 91 ? -10.500 52.138 58.246 1.00 34.46 88 THR A O 1
ATOM 692 N N . ASP A 1 92 ? -11.369 52.681 56.236 1.00 33.85 89 ASP A N 1
ATOM 693 C CA . ASP A 1 92 ? -12.738 52.286 56.576 1.00 33.39 89 ASP A CA 1
ATOM 694 C C . ASP A 1 92 ? -13.110 50.907 56.038 1.00 32.65 89 ASP A C 1
ATOM 695 O O . ASP A 1 92 ? -12.844 50.600 54.875 1.00 32.52 89 ASP A O 1
ATOM 700 N N . ASN A 1 93 ? -13.721 50.084 56.893 1.00 31.69 90 ASN A N 1
ATOM 701 C CA . ASN A 1 93 ? -14.277 48.787 56.485 1.00 30.79 90 ASN A CA 1
ATOM 702 C C . ASN A 1 93 ? -13.289 47.859 55.764 1.00 29.63 90 ASN A C 1
ATOM 703 O O . ASN A 1 93 ? -13.690 47.115 54.868 1.00 29.47 90 ASN A O 1
ATOM 708 N N . LEU A 1 94 ? -12.016 47.892 56.153 1.00 28.30 91 LEU A N 1
ATOM 709 C CA . LEU A 1 94 ? -10.973 47.194 55.383 1.00 27.23 91 LEU A CA 1
ATOM 710 C C . LEU A 1 94 ? -11.101 45.676 55.377 1.00 26.39 91 LEU A C 1
ATOM 711 O O . LEU A 1 94 ? -11.130 45.031 56.430 1.00 26.24 91 LEU A O 1
ATOM 716 N N . LEU A 1 95 ? -11.193 45.126 54.172 1.00 24.99 92 LEU A N 1
ATOM 717 C CA . LEU A 1 95 ? -11.188 43.689 53.956 1.00 23.92 92 LEU A CA 1
ATOM 718 C C . LEU A 1 95 ? -9.813 43.314 53.425 1.00 23.58 92 LEU A C 1
ATOM 719 O O . LEU A 1 95 ? -9.362 43.853 52.402 1.00 23.22 92 LEU A O 1
ATOM 724 N N . THR A 1 96 ? -9.144 42.409 54.132 1.00 22.66 93 THR A N 1
ATOM 725 C CA . THR A 1 96 ? -7.770 42.045 53.804 1.00 22.29 93 THR A CA 1
ATOM 726 C C . THR A 1 96 ? -7.638 40.579 53.412 1.00 22.06 93 THR A C 1
ATOM 727 O O . THR A 1 96 ? -8.470 39.747 53.774 1.00 21.68 93 THR A O 1
ATOM 731 N N . ALA A 1 97 ? -6.585 40.284 52.659 1.00 21.74 94 ALA A N 1
ATOM 732 C CA . ALA A 1 97 ? -6.233 38.921 52.299 1.00 22.06 94 ALA A CA 1
ATOM 733 C C . ALA A 1 97 ? -4.724 38.784 52.330 1.00 22.17 94 ALA A C 1
ATOM 734 O O . ALA A 1 97 ? -3.993 39.731 52.023 1.00 21.58 94 ALA A O 1
ATOM 736 N N . SER A 1 98 ? -4.262 37.602 52.720 1.00 22.74 95 SER A N 1
ATOM 737 C CA . SER A 1 98 ? -2.840 37.307 52.725 1.00 23.52 95 SER A CA 1
ATOM 738 C C . SER A 1 98 ? -2.436 36.740 51.372 1.00 23.67 95 SER A C 1
ATOM 739 O O . SER A 1 98 ? -3.138 35.898 50.802 1.00 24.11 95 SER A O 1
ATOM 742 N N . VAL A 1 99 ? -1.318 37.227 50.844 1.00 23.67 96 VAL A N 1
ATOM 743 C CA . VAL A 1 99 ? -0.810 36.758 49.564 1.00 23.79 96 VAL A CA 1
ATOM 744 C C . VAL A 1 99 ? 0.600 36.214 49.748 1.00 24.16 96 VAL A C 1
ATOM 745 O O . VAL A 1 99 ? 1.520 36.954 50.110 1.00 24.13 96 VAL A O 1
ATOM 749 N N . TYR A 1 100 ? 0.751 34.916 49.502 1.00 24.52 97 TYR A N 1
ATOM 750 C CA . TYR A 1 100 ? 2.041 34.245 49.574 1.00 25.01 97 TYR A CA 1
ATOM 751 C C . TYR A 1 100 ? 2.781 34.324 48.241 1.00 25.69 97 TYR A C 1
ATOM 752 O O . TYR A 1 100 ? 2.175 34.270 47.166 1.00 25.69 97 TYR A O 1
ATOM 761 N N . SER A 1 101 ? 4.095 34.479 48.322 1.00 26.47 98 SER A N 1
ATOM 762 C CA . SER A 1 101 ? 4.949 34.453 47.147 1.00 27.30 98 SER A CA 1
ATOM 763 C C . SER A 1 101 ? 5.729 33.143 47.138 1.00 27.95 98 SER A C 1
ATOM 764 O O . SER A 1 101 ? 6.517 32.888 48.044 1.00 28.09 98 SER A O 1
ATOM 767 N N . PHE A 1 102 ? 5.486 32.305 46.132 1.00 28.80 99 PHE A N 1
ATOM 768 C CA . PHE A 1 102 ? 6.256 31.067 45.953 1.00 29.54 99 PHE A CA 1
ATOM 769 C C . PHE A 1 102 ? 7.692 31.367 45.530 1.00 29.90 99 PHE A C 1
ATOM 770 O O . PHE A 1 102 ? 8.634 30.671 45.930 1.00 30.00 99 PHE A O 1
ATOM 778 N N . THR A 1 103 ? 7.842 32.417 44.728 1.00 30.18 100 THR A N 1
ATOM 779 C CA . THR A 1 103 ? 9.119 32.804 44.144 1.00 30.50 100 THR A CA 1
ATOM 780 C C . THR A 1 103 ? 10.096 33.361 45.186 1.00 30.62 100 THR A C 1
ATOM 781 O O . THR A 1 103 ? 11.300 33.102 45.107 1.00 31.01 100 THR A O 1
ATOM 785 N N . LYS A 1 104 ? 9.582 34.101 46.167 1.00 30.59 101 LYS A N 1
ATOM 786 C CA . LYS A 1 104 ? 10.427 34.640 47.246 1.00 30.52 101 LYS A CA 1
ATOM 787 C C . LYS A 1 104 ? 10.088 34.127 48.651 1.00 30.01 101 LYS A C 1
ATOM 788 O O . LYS A 1 104 ? 10.676 34.575 49.634 1.00 29.86 101 LYS A O 1
ATOM 794 N N . GLN A 1 105 ? 9.155 33.177 48.727 1.00 29.53 102 GLN A N 1
ATOM 795 C CA . GLN A 1 105 ? 8.737 32.538 49.986 1.00 28.89 102 GLN A CA 1
ATOM 796 C C . GLN A 1 105 ? 8.460 33.527 51.125 1.00 28.63 102 GLN A C 1
ATOM 797 O O . GLN A 1 105 ? 8.943 33.371 52.249 1.00 28.21 102 GLN A O 1
ATOM 803 N N . THR A 1 106 ? 7.677 34.552 50.800 1.00 28.16 103 THR A N 1
ATOM 804 C CA . THR A 1 106 ? 7.270 35.590 51.744 1.00 27.88 103 THR A CA 1
ATOM 805 C C . THR A 1 106 ? 5.766 35.787 51.633 1.00 27.53 103 THR A C 1
ATOM 806 O O . THR A 1 106 ? 5.150 35.352 50.659 1.00 27.71 103 THR A O 1
ATOM 810 N N . GLU A 1 107 ? 5.179 36.447 52.626 1.00 26.97 104 GLU A N 1
ATOM 811 C CA . GLU A 1 107 ? 3.758 36.764 52.579 1.00 26.62 104 GLU A CA 1
ATOM 812 C C . GLU A 1 107 ? 3.513 38.259 52.765 1.00 25.87 104 GLU A C 1
ATOM 813 O O . GLU A 1 107 ? 4.241 38.939 53.493 1.00 25.71 104 GLU A O 1
ATOM 819 N N . SER A 1 108 ? 2.493 38.764 52.082 1.00 24.90 105 SER A N 1
ATOM 820 C CA . SER A 1 108 ? 2.123 40.163 52.172 1.00 24.30 105 SER A CA 1
ATOM 821 C C . SER A 1 108 ? 0.618 40.294 52.331 1.00 23.74 105 SER A C 1
ATOM 822 O O . SER A 1 108 ? -0.129 39.338 52.100 1.00 24.00 105 SER A O 1
ATOM 825 N N . GLN A 1 109 ? 0.181 41.486 52.720 1.00 22.76 106 GLN A N 1
ATOM 826 C CA . GLN A 1 109 ? -1.223 41.771 52.936 1.00 21.90 106 GLN A CA 1
ATOM 827 C C . GLN A 1 109 ? -1.736 42.735 51.881 1.00 20.76 106 GLN A C 1
ATOM 828 O O . GLN A 1 109 ? -1.093 43.752 51.600 1.00 20.14 106 GLN A O 1
ATOM 834 N N . ILE A 1 110 ? -2.894 42.412 51.311 1.00 19.54 107 ILE A N 1
ATOM 835 C CA . ILE A 1 110 ? -3.596 43.327 50.405 1.00 18.64 107 ILE A CA 1
ATOM 836 C C . ILE A 1 110 ? -4.951 43.728 50.999 1.00 18.43 107 ILE A C 1
ATOM 837 O O . ILE A 1 110 ? -5.515 42.996 51.825 1.00 17.67 107 ILE A O 1
ATOM 842 N N . ALA A 1 111 ? -5.463 44.886 50.587 1.00 17.94 108 ALA A N 1
ATOM 843 C CA . ALA A 1 111 ? -6.642 45.470 51.233 1.00 17.96 108 ALA A CA 1
ATOM 844 C C . ALA A 1 111 ? -7.599 46.175 50.270 1.00 18.12 108 ALA A C 1
ATOM 845 O O . ALA A 1 111 ? -7.169 46.798 49.298 1.00 17.78 108 ALA A O 1
ATOM 847 N N . VAL A 1 112 ? -8.894 46.067 50.565 1.00 18.01 109 VAL A N 1
ATOM 848 C CA . VAL A 1 112 ? -9.961 46.800 49.872 1.00 18.31 109 VAL A CA 1
ATOM 849 C C . VAL A 1 112 ? -10.953 47.274 50.935 1.00 18.72 109 VAL A C 1
ATOM 850 O O . VAL A 1 112 ? -11.280 46.522 51.853 1.00 18.75 109 VAL A O 1
ATOM 854 N N . SER A 1 113 ? -11.420 48.515 50.816 1.00 18.92 110 SER A N 1
ATOM 855 C CA . SER A 1 113 ? -12.468 49.024 51.690 1.00 19.37 110 SER A CA 1
ATOM 856 C C . SER A 1 113 ? -13.819 48.393 51.352 1.00 19.60 110 SER A C 1
ATOM 857 O O . SER A 1 113 ? -14.252 48.416 50.200 1.00 19.31 110 SER A O 1
ATOM 860 N N . GLY A 1 114 ? -14.482 47.843 52.368 1.00 20.08 111 GLY A N 1
ATOM 861 C CA . GLY A 1 114 ? -15.803 47.230 52.210 1.00 20.81 111 GLY A CA 1
ATOM 862 C C . GLY A 1 114 ? -16.897 48.199 51.801 1.00 21.30 111 GLY A C 1
ATOM 863 O O . GLY A 1 114 ? -17.975 47.784 51.376 1.00 21.45 111 GLY A O 1
ATOM 864 N N . THR A 1 115 ? -16.610 49.493 51.921 1.00 21.72 112 THR A N 1
ATOM 865 C CA . THR A 1 115 ? -17.529 50.560 51.524 1.00 22.64 112 THR A CA 1
ATOM 866 C C . THR A 1 115 ? -17.792 50.532 50.011 1.00 23.19 112 THR A C 1
ATOM 867 O O . THR A 1 115 ? -18.862 50.945 49.545 1.00 23.09 112 THR A O 1
ATOM 871 N N . HIS A 1 116 ? -16.814 50.033 49.256 1.00 23.55 113 HIS A N 1
ATOM 872 C CA . HIS A 1 116 ? -16.907 49.983 47.796 1.00 24.35 113 HIS A CA 1
ATOM 873 C C . HIS A 1 116 ? -17.247 48.597 47.260 1.00 24.40 113 HIS A C 1
ATOM 874 O O . HIS A 1 116 ? -17.152 48.344 46.055 1.00 24.69 113 HIS A O 1
ATOM 881 N N . LEU A 1 117 ? -17.668 47.708 48.157 1.00 24.15 114 LEU A N 1
ATOM 882 C CA . LEU A 1 117 ? -18.028 46.351 47.784 1.00 24.25 114 LEU A CA 1
ATOM 883 C C . LEU A 1 117 ? -19.295 45.935 48.521 1.00 24.30 114 LEU A C 1
ATOM 884 O O . LEU A 1 117 ? -19.322 45.881 49.752 1.00 24.29 114 LEU A O 1
ATOM 889 N N . SER A 1 118 ? -20.342 45.655 47.753 1.00 24.11 115 SER A N 1
ATOM 890 C CA . SER A 1 118 ? -21.652 45.313 48.289 1.00 23.92 115 SER A CA 1
ATOM 891 C C . SER A 1 118 ? -21.962 43.827 48.089 1.00 23.71 115 SER A C 1
ATOM 892 O O . SER A 1 118 ? -21.486 43.211 47.134 1.00 23.06 115 SER A O 1
ATOM 895 N N . ASP A 1 119 ? -22.771 43.259 48.983 1.00 23.54 116 ASP A N 1
ATOM 896 C CA . ASP A 1 119 ? -23.237 41.881 48.813 1.00 23.40 116 ASP A CA 1
ATOM 897 C C . ASP A 1 119 ? -24.135 41.736 47.577 1.00 22.92 116 ASP A C 1
ATOM 898 O O . ASP A 1 119 ? -24.456 40.622 47.165 1.00 23.23 116 ASP A O 1
ATOM 903 N N . GLN A 1 120 ? -24.516 42.868 46.988 1.00 22.12 117 GLN A N 1
ATOM 904 C CA . GLN A 1 120 ? -25.272 42.885 45.735 1.00 21.78 117 GLN A CA 1
ATOM 905 C C . GLN A 1 120 ? -24.376 42.906 44.494 1.00 21.11 117 GLN A C 1
ATOM 906 O O . GLN A 1 120 ? -24.857 42.757 43.367 1.00 20.77 117 GLN A O 1
ATOM 912 N N . ASP A 1 121 ? -23.079 43.094 44.705 1.00 20.04 118 ASP A N 1
ATOM 913 C CA . ASP A 1 121 ? -22.129 43.119 43.596 1.00 19.62 118 ASP A CA 1
ATOM 914 C C . ASP A 1 121 ? -21.890 41.747 42.981 1.00 19.00 118 ASP A C 1
ATOM 915 O O . ASP A 1 121 ? -21.885 40.729 43.674 1.00 18.98 118 ASP A O 1
ATOM 920 N N . HIS A 1 122 ? -21.703 41.750 41.664 1.00 18.40 119 HIS A N 1
ATOM 921 C CA . HIS A 1 122 ? -21.332 40.576 40.893 1.00 17.55 119 HIS A CA 1
ATOM 922 C C . HIS A 1 122 ? -20.065 40.988 40.153 1.00 16.94 119 HIS A C 1
ATOM 923 O O . HIS A 1 122 ? -20.118 41.740 39.177 1.00 16.56 119 HIS A O 1
ATOM 930 N N . VAL A 1 123 ? -18.936 40.483 40.639 1.00 16.06 120 VAL A N 1
ATOM 931 C CA . VAL A 1 123 ? -17.610 41.044 40.363 1.00 15.62 120 VAL A CA 1
ATOM 932 C C . VAL A 1 123 ? -16.834 40.291 39.282 1.00 15.72 120 VAL A C 1
ATOM 933 O O . VAL A 1 123 ? -16.779 39.054 39.282 1.00 15.65 120 VAL A O 1
ATOM 937 N N . LEU A 1 124 ? -16.256 41.062 38.361 1.00 15.25 121 LEU A N 1
ATOM 938 C CA . LEU A 1 124 ? -15.237 40.580 37.436 1.00 15.17 121 LEU A CA 1
ATOM 939 C C . LEU A 1 124 ? -13.848 40.989 37.942 1.00 15.06 121 LEU A C 1
ATOM 940 O O . LEU A 1 124 ? -13.546 42.176 38.097 1.00 14.59 121 LEU A O 1
ATOM 945 N N . ILE A 1 125 ? -13.001 40.004 38.220 1.00 15.24 122 ILE A N 1
ATOM 946 C CA . ILE A 1 125 ? -11.625 40.308 38.615 1.00 15.27 122 ILE A CA 1
ATOM 947 C C . ILE A 1 125 ? -10.774 40.438 37.360 1.00 15.55 122 ILE A C 1
ATOM 948 O O . ILE A 1 125 ? -10.858 39.595 36.480 1.00 15.95 122 ILE A O 1
ATOM 953 N N . ILE A 1 126 ? -9.975 41.501 37.275 1.00 15.65 123 ILE A N 1
ATOM 954 C CA . ILE A 1 126 ? -9.056 41.694 36.152 1.00 15.46 123 ILE A CA 1
ATOM 955 C C . ILE A 1 126 ? -7.636 41.823 36.702 1.00 15.63 123 ILE A C 1
ATOM 956 O O . ILE A 1 126 ? -7.412 42.509 37.694 1.00 15.22 123 ILE A O 1
ATOM 961 N N . ASP A 1 127 ? -6.684 41.149 36.071 1.00 15.51 124 ASP A N 1
ATOM 962 C CA . ASP A 1 127 ? -5.285 41.270 36.484 1.00 16.05 124 ASP A CA 1
ATOM 963 C C . ASP A 1 127 ? -4.383 41.135 35.265 1.00 15.73 124 ASP A C 1
ATOM 964 O O . ASP A 1 127 ? -4.813 40.639 34.220 1.00 15.49 124 ASP A O 1
ATOM 969 N N . ASP A 1 128 ? -3.143 41.601 35.391 1.00 15.29 125 ASP A N 1
ATOM 970 C CA . ASP A 1 128 ? -2.231 41.610 34.249 1.00 15.50 125 ASP A CA 1
ATOM 971 C C . ASP A 1 128 ? -1.615 40.233 33.993 1.00 15.86 125 ASP A C 1
ATOM 972 O O . ASP A 1 128 ? -1.675 39.724 32.875 1.00 16.06 125 ASP A O 1
ATOM 977 N N . PHE A 1 129 ? -1.039 39.634 35.033 1.00 15.94 126 PHE A N 1
ATOM 978 C CA . PHE A 1 129 ? -0.424 38.315 34.925 1.00 16.10 126 PHE A CA 1
ATOM 979 C C . PHE A 1 129 ? -1.118 37.278 35.786 1.00 16.39 126 PHE A C 1
ATOM 980 O O . PHE A 1 129 ? -1.532 37.563 36.923 1.00 16.80 126 PHE A O 1
ATOM 988 N N . LEU A 1 130 ? -1.226 36.071 35.245 1.00 16.27 127 LEU A N 1
ATOM 989 C CA . LEU A 1 130 ? -1.531 34.896 36.051 1.00 16.19 127 LEU A CA 1
ATOM 990 C C . LEU A 1 130 ? -0.368 33.921 35.967 1.00 16.49 127 LEU A C 1
ATOM 991 O O . LEU A 1 130 ? -0.026 33.412 34.893 1.00 16.19 127 LEU A O 1
ATOM 996 N N . ALA A 1 131 ? 0.259 33.696 37.114 1.00 16.55 128 ALA A N 1
ATOM 997 C CA . ALA A 1 131 ? 1.353 32.756 37.218 1.00 17.29 128 ALA A CA 1
ATOM 998 C C . ALA A 1 131 ? 1.009 31.768 38.333 1.00 17.31 128 ALA A C 1
ATOM 999 O O . ALA A 1 131 ? 0.355 30.758 38.085 1.00 17.56 128 ALA A O 1
ATOM 1001 N N . ASN A 1 132 ? 1.422 32.070 39.561 1.00 17.77 129 ASN A N 1
ATOM 1002 C CA . ASN A 1 132 ? 1.136 31.181 40.685 1.00 18.12 129 ASN A CA 1
ATOM 1003 C C . ASN A 1 132 ? -0.252 31.384 41.314 1.00 18.07 129 ASN A C 1
ATOM 1004 O O . ASN A 1 132 ? -0.724 30.542 42.088 1.00 18.52 129 ASN A O 1
ATOM 1009 N N . GLY A 1 133 ? -0.895 32.498 40.978 1.00 17.96 130 GLY A N 1
ATOM 1010 C CA . GLY A 1 133 ? -2.313 32.695 41.273 1.00 17.90 130 GLY A CA 1
ATOM 1011 C C . GLY A 1 133 ? -2.689 33.254 42.635 1.00 17.94 130 GLY A C 1
ATOM 1012 O O . GLY A 1 133 ? -3.872 33.390 42.934 1.00 17.84 130 GLY A O 1
ATOM 1013 N N . GLN A 1 134 ? -1.699 33.604 43.455 1.00 18.06 131 GLN A N 1
ATOM 1014 C CA . GLN A 1 134 ? -1.987 33.963 44.851 1.00 18.52 131 GLN A CA 1
ATOM 1015 C C . GLN A 1 134 ? -2.721 35.291 45.039 1.00 18.10 131 GLN A C 1
ATOM 1016 O O . GLN A 1 134 ? -3.628 35.385 45.871 1.00 17.57 131 GLN A O 1
ATOM 1022 N N . ALA A 1 135 ? -2.353 36.300 44.255 1.00 17.93 132 ALA A N 1
ATOM 1023 C CA . ALA A 1 135 ? -3.050 37.583 44.312 1.00 17.85 132 ALA A CA 1
ATOM 1024 C C . ALA A 1 135 ? -4.492 37.400 43.867 1.00 17.67 132 ALA A C 1
ATOM 1025 O O . ALA A 1 135 ? -5.408 37.981 44.458 1.00 17.27 132 ALA A O 1
ATOM 1027 N N . ALA A 1 136 ? -4.684 36.589 42.825 1.00 17.33 133 ALA A N 1
ATOM 1028 C CA . ALA A 1 136 ? -6.027 36.248 42.348 1.00 17.34 133 ALA A CA 1
ATOM 1029 C C . ALA A 1 136 ? -6.876 35.581 43.441 1.00 17.34 133 ALA A C 1
ATOM 1030 O O . ALA A 1 136 ? -8.024 35.977 43.653 1.00 16.89 133 ALA A O 1
ATOM 1032 N N . HIS A 1 137 ? -6.315 34.591 44.139 1.00 17.53 134 HIS A N 1
ATOM 1033 C CA . HIS A 1 137 ? -7.002 33.976 45.283 1.00 17.80 134 HIS A CA 1
ATOM 1034 C C . HIS A 1 137 ? -7.310 35.008 46.373 1.00 17.38 134 HIS A C 1
ATOM 1035 O O . HIS A 1 137 ? -8.361 34.947 47.017 1.00 17.01 134 HIS A O 1
ATOM 1042 N N . GLY A 1 138 ? -6.381 35.942 46.571 1.00 17.19 135 GLY A N 1
ATOM 1043 C CA . GLY A 1 138 ? -6.547 37.043 47.518 1.00 16.90 135 GLY A CA 1
ATOM 1044 C C . GLY A 1 138 ? -7.735 37.917 47.179 1.00 16.64 135 GLY A C 1
ATOM 1045 O O . GLY A 1 138 ? -8.530 38.277 48.057 1.00 16.38 135 GLY A O 1
ATOM 1046 N N . LEU A 1 139 ? -7.864 38.257 45.898 1.00 16.08 136 LEU A N 1
ATOM 1047 C CA . LEU A 1 139 ? -8.980 39.086 45.447 1.00 15.61 136 LEU A CA 1
ATOM 1048 C C . LEU A 1 139 ? -10.310 38.349 45.552 1.00 15.68 136 LEU A C 1
ATOM 1049 O O . LEU A 1 139 ? -11.310 38.934 45.967 1.00 15.14 136 LEU A O 1
ATOM 1054 N N . VAL A 1 140 ? -10.307 37.067 45.180 1.00 15.98 137 VAL A N 1
ATOM 1055 C CA . VAL A 1 140 ? -11.465 36.187 45.368 1.00 16.60 137 VAL A CA 1
ATOM 1056 C C . VAL A 1 140 ? -11.922 36.208 46.836 1.00 16.77 137 VAL A C 1
ATOM 1057 O O . VAL A 1 140 ? -13.115 36.362 47.118 1.00 17.11 137 VAL A O 1
ATOM 1061 N N . SER A 1 141 ? -10.968 36.091 47.756 1.00 16.90 138 SER A N 1
ATOM 1062 C CA . SER A 1 141 ? -11.267 36.080 49.192 1.00 17.16 138 SER A CA 1
ATOM 1063 C C . SER A 1 141 ? -11.943 37.376 49.634 1.00 17.37 138 SER A C 1
ATOM 1064 O O . SER A 1 141 ? -12.923 37.346 50.376 1.00 16.89 138 SER A O 1
ATOM 1067 N N . ILE A 1 142 ? -11.412 38.506 49.171 1.00 17.11 139 ILE A N 1
ATOM 1068 C CA . ILE A 1 142 ? -11.935 39.823 49.531 1.00 17.25 139 ILE A CA 1
ATOM 1069 C C . ILE A 1 142 ? -13.367 39.990 49.038 1.00 17.30 139 ILE A C 1
ATOM 1070 O O . ILE A 1 142 ? -14.231 40.461 49.776 1.00 17.45 139 ILE A O 1
ATOM 1075 N N . VAL A 1 143 ? -13.613 39.572 47.796 1.00 17.42 140 VAL A N 1
ATOM 1076 C CA . VAL A 1 143 ? -14.948 39.612 47.214 1.00 17.51 140 VAL A CA 1
ATOM 1077 C C . VAL A 1 143 ? -15.927 38.754 48.027 1.00 17.59 140 VAL A C 1
ATOM 1078 O O . VAL A 1 143 ? -17.036 39.198 48.331 1.00 17.58 140 VAL A O 1
ATOM 1082 N N . LYS A 1 144 ? -15.507 37.543 48.392 1.00 17.30 141 LYS A N 1
ATOM 1083 C CA . LYS A 1 144 ? -16.341 36.673 49.219 1.00 17.49 141 LYS A CA 1
ATOM 1084 C C . LYS A 1 144 ? -16.625 37.279 50.590 1.00 17.28 141 LYS A C 1
ATOM 1085 O O . LYS A 1 144 ? -17.747 37.191 51.080 1.00 17.07 141 LYS A O 1
ATOM 1091 N N . GLN A 1 145 ? -15.616 37.907 51.192 1.00 17.28 142 GLN A N 1
ATOM 1092 C CA . GLN A 1 145 ? -15.769 38.561 52.498 1.00 17.57 142 GLN A CA 1
ATOM 1093 C C . GLN A 1 145 ? -16.843 39.642 52.502 1.00 17.71 142 GLN A C 1
ATOM 1094 O O . GLN A 1 145 ? -17.517 39.862 53.516 1.00 17.34 142 GLN A O 1
ATOM 1100 N N . ALA A 1 146 ? -16.992 40.309 51.361 1.00 17.70 143 ALA A N 1
ATOM 1101 C CA . ALA A 1 146 ? -18.027 41.319 51.165 1.00 18.14 143 ALA A CA 1
ATOM 1102 C C . ALA A 1 146 ? -19.401 40.701 50.883 1.00 18.35 143 ALA A C 1
ATOM 1103 O O . ALA A 1 146 ? -20.399 41.419 50.801 1.00 18.65 143 ALA A O 1
ATOM 1105 N N . GLY A 1 147 ? -19.447 39.377 50.727 1.00 18.39 144 GLY A N 1
ATOM 1106 C CA . GLY A 1 147 ? -20.692 38.674 50.421 1.00 18.64 144 GLY A CA 1
ATOM 1107 C C . GLY A 1 147 ? -21.098 38.746 48.958 1.00 18.66 144 GLY A C 1
ATOM 1108 O O . GLY A 1 147 ? -22.195 38.322 48.593 1.00 18.35 144 GLY A O 1
ATOM 1109 N N . ALA A 1 148 ? -20.201 39.280 48.129 1.00 18.68 145 ALA A N 1
ATOM 1110 C CA . ALA A 1 148 ? -20.421 39.454 46.698 1.00 18.87 145 ALA A CA 1
ATOM 1111 C C . ALA A 1 148 ? -20.082 38.182 45.941 1.00 19.04 145 ALA A C 1
ATOM 1112 O O . ALA A 1 148 ? -19.427 37.291 46.481 1.00 19.34 145 ALA A O 1
ATOM 1114 N N . SER A 1 149 ? -20.520 38.107 44.686 1.00 19.20 146 SER A N 1
ATOM 1115 C CA . SER A 1 149 ? -20.264 36.946 43.842 1.00 19.44 146 SER A CA 1
ATOM 1116 C C . SER A 1 149 ? -19.188 37.224 42.794 1.00 19.45 146 SER A C 1
ATOM 1117 O O . SER A 1 149 ? -18.946 38.377 42.430 1.00 18.97 146 SER A O 1
ATOM 1120 N N . ILE A 1 150 ? -18.539 36.162 42.323 1.00 19.44 147 ILE A N 1
ATOM 1121 C CA . ILE A 1 150 ? -17.492 36.291 41.306 1.00 19.68 147 ILE A CA 1
ATOM 1122 C C . ILE A 1 150 ? -18.010 35.753 39.976 1.00 19.33 147 ILE A C 1
ATOM 1123 O O . ILE A 1 150 ? -18.399 34.590 39.875 1.00 19.71 147 ILE A O 1
ATOM 1128 N N . ALA A 1 151 ? -18.044 36.620 38.970 1.00 18.76 148 ALA A N 1
ATOM 1129 C CA . ALA A 1 151 ? -18.457 36.234 37.624 1.00 18.15 148 ALA A CA 1
ATOM 1130 C C . ALA A 1 151 ? -17.332 35.533 36.881 1.00 18.03 148 ALA A C 1
ATOM 1131 O O . ALA A 1 151 ? -17.575 34.714 35.998 1.00 17.72 148 ALA A O 1
ATOM 1133 N N . GLY A 1 152 ? -16.099 35.885 37.227 1.00 17.51 149 GLY A N 1
ATOM 1134 C CA . GLY A 1 152 ? -14.937 35.331 36.546 1.00 17.08 149 GLY A CA 1
ATOM 1135 C C . GLY A 1 152 ? -13.697 36.168 36.748 1.00 16.94 149 GLY A C 1
ATOM 1136 O O . GLY A 1 152 ? -13.704 37.149 37.495 1.00 16.43 149 GLY A O 1
ATOM 1137 N N . ILE A 1 153 ? -12.623 35.751 36.083 1.00 16.72 150 ILE A N 1
ATOM 1138 C CA . ILE A 1 153 ? -11.318 36.386 36.200 1.00 17.07 150 ILE A CA 1
ATOM 1139 C C . ILE A 1 153 ? -10.760 36.570 34.801 1.00 16.73 150 ILE A C 1
ATOM 1140 O O . ILE A 1 153 ? -10.656 35.607 34.040 1.00 17.41 150 ILE A O 1
ATOM 1145 N N . GLY A 1 154 ? -10.451 37.818 34.460 1.00 15.95 151 GLY A N 1
ATOM 1146 C CA . GLY A 1 154 ? -9.848 38.152 33.170 1.00 15.11 151 GLY A CA 1
ATOM 1147 C C . GLY A 1 154 ? -8.372 38.431 33.379 1.00 14.49 151 GLY A C 1
ATOM 1148 O O . GLY A 1 154 ? -8.006 39.222 34.242 1.00 14.74 151 GLY A O 1
ATOM 1149 N N . ILE A 1 155 ? -7.531 37.758 32.600 1.00 13.87 152 ILE A N 1
ATOM 1150 C CA . ILE A 1 155 ? -6.075 37.852 32.726 1.00 13.55 152 ILE A CA 1
ATOM 1151 C C . ILE A 1 155 ? -5.504 38.275 31.376 1.00 13.15 152 ILE A C 1
ATOM 1152 O O . ILE A 1 155 ? -5.896 37.733 30.343 1.00 12.97 152 ILE A O 1
ATOM 1157 N N . VAL A 1 156 ? -4.585 39.235 31.378 1.00 12.97 153 VAL A N 1
ATOM 1158 C CA . VAL A 1 156 ? -3.955 39.651 30.132 1.00 12.65 153 VAL A CA 1
ATOM 1159 C C . VAL A 1 156 ? -2.972 38.574 29.671 1.00 12.70 153 VAL A C 1
ATOM 1160 O O . VAL A 1 156 ? -3.086 38.080 28.554 1.00 12.66 153 VAL A O 1
ATOM 1164 N N . ILE A 1 157 ? -2.025 38.210 30.533 1.00 12.77 154 ILE A N 1
ATOM 1165 C CA . ILE A 1 157 ? -1.019 37.191 30.184 1.00 13.17 154 ILE A CA 1
ATOM 1166 C C . ILE A 1 157 ? -0.976 36.089 31.236 1.00 13.59 154 ILE A C 1
ATOM 1167 O O . ILE A 1 157 ? -0.712 36.347 32.413 1.00 14.00 154 ILE A O 1
ATOM 1172 N N . GLU A 1 158 ? -1.250 34.865 30.797 1.00 14.17 155 GLU A N 1
ATOM 1173 C CA . GLU A 1 158 ? -1.214 33.700 31.667 1.00 14.72 155 GLU A CA 1
ATOM 1174 C C . GLU A 1 158 ? -0.003 32.838 31.338 1.00 14.92 155 GLU A C 1
ATOM 1175 O O . GLU A 1 158 ? 0.219 32.490 30.176 1.00 14.69 155 GLU A O 1
ATOM 1181 N N . LYS A 1 159 ? 0.784 32.502 32.360 1.00 14.85 156 LYS A N 1
ATOM 1182 C CA . LYS A 1 159 ? 1.856 31.525 32.203 1.00 15.28 156 LYS A CA 1
ATOM 1183 C C . LYS A 1 159 ? 1.266 30.160 32.543 1.00 15.37 156 LYS A C 1
ATOM 1184 O O . LYS A 1 159 ? 1.150 29.781 33.713 1.00 14.97 156 LYS A O 1
ATOM 1190 N N . SER A 1 160 ? 0.865 29.449 31.490 1.00 15.51 157 SER A N 1
ATOM 1191 C CA . SER A 1 160 ? 0.029 28.252 31.587 1.00 16.80 157 SER A CA 1
ATOM 1192 C C . SER A 1 160 ? 0.753 27.042 32.169 1.00 16.68 157 SER A C 1
ATOM 1193 O O . SER A 1 160 ? 0.108 26.077 32.588 1.00 16.99 157 SER A O 1
ATOM 1196 N N . PHE A 1 161 ? 2.083 27.101 32.181 1.00 17.10 158 PHE A N 1
ATOM 1197 C CA . PHE A 1 161 ? 2.906 26.062 32.802 1.00 17.60 158 PHE A CA 1
ATOM 1198 C C . PHE A 1 161 ? 2.990 26.227 34.325 1.00 18.07 158 PHE A C 1
ATOM 1199 O O . PHE A 1 161 ? 3.518 25.359 35.019 1.00 18.86 158 PHE A O 1
ATOM 1207 N N . GLN A 1 162 ? 2.484 27.346 34.834 1.00 17.94 159 GLN A N 1
ATOM 1208 C CA . GLN A 1 162 ? 2.390 27.556 36.282 1.00 18.10 159 GLN A CA 1
ATOM 1209 C C . GLN A 1 162 ? 0.976 27.235 36.793 1.00 18.13 159 GLN A C 1
ATOM 1210 O O . GLN A 1 162 ? 0.020 27.299 36.016 1.00 18.07 159 GLN A O 1
ATOM 1216 N N . PRO A 1 163 ? 0.848 26.825 38.082 1.00 18.16 160 PRO A N 1
ATOM 1217 C CA . PRO A 1 163 ? -0.415 26.255 38.598 1.00 18.05 160 PRO A CA 1
ATOM 1218 C C . PRO A 1 163 ? -1.584 27.204 38.911 1.00 17.97 160 PRO A C 1
ATOM 1219 O O . PRO A 1 163 ? -2.676 26.728 39.230 1.00 17.94 160 PRO A O 1
ATOM 1223 N N . GLY A 1 164 ? -1.370 28.511 38.817 1.00 17.51 161 GLY A N 1
ATOM 1224 C CA . GLY A 1 164 ? -2.419 29.501 39.125 1.00 17.47 161 GLY A CA 1
ATOM 1225 C C . GLY A 1 164 ? -3.759 29.269 38.447 1.00 17.62 161 GLY A C 1
ATOM 1226 O O . GLY A 1 164 ? -4.802 29.252 39.108 1.00 17.12 161 GLY A O 1
ATOM 1227 N N . ARG A 1 165 ? -3.745 29.101 37.125 1.00 17.67 162 ARG A N 1
ATOM 1228 C CA . ARG A 1 165 ? -4.991 28.884 36.387 1.00 18.13 162 ARG A CA 1
ATOM 1229 C C . ARG A 1 165 ? -5.766 27.638 36.841 1.00 18.33 162 ARG A C 1
ATOM 1230 O O . ARG A 1 165 ? -6.957 27.726 37.114 1.00 18.22 162 ARG A O 1
ATOM 1238 N N . ASP A 1 166 ? -5.094 26.489 36.907 1.00 18.69 163 ASP A N 1
ATOM 1239 C CA . ASP A 1 166 ? -5.756 25.238 37.300 1.00 19.39 163 ASP A CA 1
ATOM 1240 C C . ASP A 1 166 ? -6.357 25.354 38.696 1.00 19.39 163 ASP A C 1
ATOM 1241 O O . ASP A 1 166 ? -7.426 24.819 38.949 1.00 19.52 163 ASP A O 1
ATOM 1246 N N . GLU A 1 167 ? -5.668 26.065 39.588 1.00 19.92 164 GLU A N 1
ATOM 1247 C CA . GLU A 1 167 ? -6.145 26.268 40.956 1.00 20.67 164 GLU A CA 1
ATOM 1248 C C . GLU A 1 167 ? -7.490 26.989 40.984 1.00 20.61 164 GLU A C 1
ATOM 1249 O O . GLU A 1 167 ? -8.420 26.561 41.674 1.00 20.70 164 GLU A O 1
ATOM 1255 N N . LEU A 1 168 ? -7.582 28.067 40.211 1.00 20.34 165 LEU A N 1
ATOM 1256 C CA . LEU A 1 168 ? -8.811 28.852 40.100 1.00 20.40 165 LEU A CA 1
ATOM 1257 C C . LEU A 1 168 ? -9.922 28.101 39.367 1.00 20.19 165 LEU A C 1
ATOM 1258 O O . LEU A 1 168 ? -11.080 28.127 39.795 1.00 20.17 165 LEU A O 1
ATOM 1263 N N . VAL A 1 169 ? -9.568 27.442 38.267 1.00 20.12 166 VAL A N 1
ATOM 1264 C CA . VAL A 1 169 ? -10.528 26.641 37.498 1.00 20.38 166 VAL A CA 1
ATOM 1265 C C . VAL A 1 169 ? -11.078 25.475 38.328 1.00 20.63 166 VAL A C 1
ATOM 1266 O O . VAL A 1 169 ? -12.281 25.210 38.301 1.00 20.28 166 VAL A O 1
ATOM 1270 N N . LYS A 1 170 ? -10.205 24.793 39.071 1.00 21.00 167 LYS A N 1
ATOM 1271 C CA . LYS A 1 170 ? -10.640 23.698 39.957 1.00 21.39 167 LYS A CA 1
ATOM 1272 C C . LYS A 1 170 ? -11.747 24.167 40.912 1.00 21.24 167 LYS A C 1
ATOM 1273 O O . LYS A 1 170 ? -12.700 23.428 41.182 1.00 21.05 167 LYS A O 1
ATOM 1279 N N . LEU A 1 171 ? -11.626 25.403 41.393 1.00 21.28 168 LEU A N 1
ATOM 1280 C CA . LEU A 1 171 ? -12.605 25.982 42.317 1.00 21.61 168 LEU A CA 1
ATOM 1281 C C . LEU A 1 171 ? -13.867 26.495 41.616 1.00 21.29 168 LEU A C 1
ATOM 1282 O O . LEU A 1 171 ? -14.760 27.050 42.261 1.00 21.36 168 LEU A O 1
ATOM 1287 N N . GLY A 1 172 ? -13.932 26.311 40.300 1.00 20.97 169 GLY A N 1
ATOM 1288 C CA . GLY A 1 172 ? -15.137 26.607 39.532 1.00 20.84 169 GLY A CA 1
ATOM 1289 C C . GLY A 1 172 ? -15.208 28.005 38.941 1.00 20.78 169 GLY A C 1
ATOM 1290 O O . GLY A 1 172 ? -16.258 28.415 38.443 1.00 20.71 169 GLY A O 1
ATOM 1291 N N . TYR A 1 173 ? -14.096 28.734 38.993 1.00 20.36 170 TYR A N 1
ATOM 1292 C CA . TYR A 1 173 ? -14.045 30.080 38.434 1.00 20.43 170 TYR A CA 1
ATOM 1293 C C . TYR A 1 173 ? -13.755 30.059 36.942 1.00 20.02 170 TYR A C 1
ATOM 1294 O O . TYR A 1 173 ? -12.918 29.289 36.460 1.00 20.10 170 TYR A O 1
ATOM 1303 N N . ARG A 1 174 ? -14.488 30.896 36.218 1.00 19.47 171 ARG A N 1
ATOM 1304 C CA . ARG A 1 174 ? -14.239 31.135 34.806 1.00 18.85 171 ARG A CA 1
ATOM 1305 C C . ARG A 1 174 ? -12.996 32.020 34.691 1.00 18.27 171 ARG A C 1
ATOM 1306 O O . ARG A 1 174 ? -12.975 33.148 35.189 1.00 18.20 171 ARG A O 1
ATOM 1314 N N . VAL A 1 175 ? -11.956 31.485 34.059 1.00 17.42 172 VAL A N 1
ATOM 1315 C CA . VAL A 1 175 ? -10.727 32.237 33.804 1.00 16.83 172 VAL A CA 1
ATOM 1316 C C . VAL A 1 175 ? -10.593 32.513 32.310 1.00 16.55 172 VAL A C 1
ATOM 1317 O O . VAL A 1 175 ? -10.602 31.582 31.496 1.00 17.02 172 VAL A O 1
ATOM 1321 N N . GLU A 1 176 ? -10.478 33.792 31.960 1.00 16.09 173 GLU A N 1
ATOM 1322 C CA . GLU A 1 176 ? -10.372 34.220 30.570 1.00 15.90 173 GLU A CA 1
ATOM 1323 C C . GLU A 1 176 ? -9.031 34.907 30.346 1.00 15.87 173 GLU A C 1
ATOM 1324 O O . GLU A 1 176 ? -8.856 36.067 30.710 1.00 15.45 173 GLU A O 1
ATOM 1330 N N . SER A 1 177 ? -8.090 34.171 29.758 1.00 15.63 174 SER A N 1
ATOM 1331 C CA . SER A 1 177 ? -6.734 34.660 29.546 1.00 15.98 174 SER A CA 1
ATOM 1332 C C . SER A 1 177 ? -6.504 34.971 28.072 1.00 15.70 174 SER A C 1
ATOM 1333 O O . SER A 1 177 ? -6.718 34.115 27.209 1.00 15.66 174 SER A O 1
ATOM 1336 N N . LEU A 1 178 ? -6.075 36.198 27.786 1.00 15.22 175 LEU A N 1
ATOM 1337 C CA . LEU A 1 178 ? -5.965 36.660 26.394 1.00 15.40 175 LEU A CA 1
ATOM 1338 C C . LEU A 1 178 ? -4.721 36.127 25.686 1.00 15.40 175 LEU A C 1
ATOM 1339 O O . LEU A 1 178 ? -4.764 35.806 24.500 1.00 15.93 175 LEU A O 1
ATOM 1344 N N . ALA A 1 179 ? -3.610 36.063 26.409 1.00 15.41 176 ALA A N 1
ATOM 1345 C CA . ALA A 1 179 ? -2.405 35.409 25.896 1.00 15.53 176 ALA A CA 1
ATOM 1346 C C . ALA A 1 179 ? -2.026 34.300 26.859 1.00 15.78 176 ALA A C 1
ATOM 1347 O O . ALA A 1 179 ? -1.720 34.565 28.022 1.00 16.33 176 ALA A O 1
ATOM 1349 N N . ARG A 1 180 ? -2.075 33.057 26.386 1.00 15.53 177 ARG A N 1
ATOM 1350 C CA . ARG A 1 180 ? -1.723 31.917 27.223 1.00 15.48 177 ARG A CA 1
ATOM 1351 C C . ARG A 1 180 ? -0.351 31.412 26.813 1.00 15.31 177 ARG A C 1
ATOM 1352 O O . ARG A 1 180 ? -0.160 30.960 25.687 1.00 14.96 177 ARG A O 1
ATOM 1360 N N . ILE A 1 181 ? 0.612 31.517 27.726 1.00 15.53 178 ILE A N 1
ATOM 1361 C CA . ILE A 1 181 ? 1.991 31.147 27.424 1.00 15.83 178 ILE A CA 1
ATOM 1362 C C . ILE A 1 181 ? 2.294 29.719 27.863 1.00 16.24 178 ILE A C 1
ATOM 1363 O O . ILE A 1 181 ? 2.271 29.397 29.052 1.00 15.40 178 ILE A O 1
ATOM 1368 N N . GLN A 1 182 ? 2.580 28.882 26.869 1.00 16.70 179 GLN A N 1
ATOM 1369 C CA . GLN A 1 182 ? 2.891 27.474 27.045 1.00 17.65 179 GLN A CA 1
ATOM 1370 C C . GLN A 1 182 ? 4.301 27.274 27.609 1.00 18.08 179 GLN A C 1
ATOM 1371 O O . GLN A 1 182 ? 4.535 26.388 28.440 1.00 17.93 179 GLN A O 1
ATOM 1377 N N . SER A 1 183 ? 5.239 28.090 27.138 1.00 18.43 180 SER A N 1
ATOM 1378 C CA . SER A 1 183 ? 6.644 27.944 27.487 1.00 19.65 180 SER A CA 1
ATOM 1379 C C . SER A 1 183 ? 7.431 29.222 27.207 1.00 20.34 180 SER A C 1
ATOM 1380 O O . SER A 1 183 ? 7.068 30.006 26.326 1.00 20.56 180 SER A O 1
ATOM 1383 N N . LEU A 1 184 ? 8.509 29.405 27.964 1.00 21.31 181 LEU A N 1
ATOM 1384 C CA . LEU A 1 184 ? 9.448 30.513 27.774 1.00 22.78 181 LEU A CA 1
ATOM 1385 C C . LEU A 1 184 ? 10.877 29.992 27.624 1.00 23.90 181 LEU A C 1
ATOM 1386 O O . LEU A 1 184 ? 11.843 30.768 27.590 1.00 24.22 181 LEU A O 1
ATOM 1391 N N . GLU A 1 185 ? 11.005 28.674 27.520 1.00 25.50 182 GLU A N 1
ATOM 1392 C CA . GLU A 1 185 ? 12.313 28.023 27.440 1.00 26.97 182 GLU A CA 1
ATOM 1393 C C . GLU A 1 185 ? 13.072 28.327 26.144 1.00 27.83 182 GLU A C 1
ATOM 1394 O O . GLU A 1 185 ? 12.465 28.585 25.098 1.00 28.11 182 GLU A O 1
ATOM 1400 N N . GLU A 1 186 ? 14.404 28.269 26.238 1.00 28.76 183 GLU A N 1
ATOM 1401 C CA . GLU A 1 186 ? 15.345 28.862 25.263 1.00 29.70 183 GLU A CA 1
ATOM 1402 C C . GLU A 1 186 ? 15.026 30.306 24.833 1.00 29.69 183 GLU A C 1
ATOM 1403 O O . GLU A 1 186 ? 15.100 30.639 23.645 1.00 29.81 183 GLU A O 1
ATOM 1409 N N . GLY A 1 187 ? 14.669 31.141 25.811 1.00 29.58 184 GLY A N 1
ATOM 1410 C CA . GLY A 1 187 ? 14.522 32.587 25.616 1.00 29.22 184 GLY A CA 1
ATOM 1411 C C . GLY A 1 187 ? 13.591 33.033 24.503 1.00 29.04 184 GLY A C 1
ATOM 1412 O O . GLY A 1 187 ? 13.890 33.999 23.791 1.00 29.10 184 GLY A O 1
ATOM 1413 N N . LYS A 1 188 ? 12.470 32.326 24.351 1.00 28.43 185 LYS A N 1
ATOM 1414 C CA . LYS A 1 188 ? 11.451 32.655 23.346 1.00 27.87 185 LYS A CA 1
ATOM 1415 C C . LYS A 1 188 ? 10.057 32.220 23.806 1.00 26.83 185 LYS A C 1
ATOM 1416 O O . LYS A 1 188 ? 9.921 31.276 24.587 1.00 26.76 185 LYS A O 1
ATOM 1422 N N . VAL A 1 189 ? 9.030 32.899 23.299 1.00 25.80 186 VAL A N 1
ATOM 1423 C CA . VAL A 1 189 ? 7.662 32.718 23.791 1.00 24.66 186 VAL A CA 1
ATOM 1424 C C . VAL A 1 189 ? 6.825 31.803 22.896 1.00 24.16 186 VAL A C 1
ATOM 1425 O O . VAL A 1 189 ? 6.601 32.100 21.717 1.00 24.33 186 VAL A O 1
ATOM 1429 N N . SER A 1 190 ? 6.354 30.698 23.469 1.00 23.21 187 SER A N 1
ATOM 1430 C CA . SER A 1 190 ? 5.454 29.787 22.765 1.00 22.61 187 SER A CA 1
ATOM 1431 C C . SER A 1 190 ? 4.054 29.889 23.357 1.00 22.27 187 SER A C 1
ATOM 1432 O O . SER A 1 190 ? 3.885 29.746 24.568 1.00 21.76 187 SER A O 1
ATOM 1435 N N . PHE A 1 191 ? 3.060 30.156 22.510 1.00 21.95 188 PHE A N 1
ATOM 1436 C CA . PHE A 1 191 ? 1.674 30.283 22.972 1.00 22.02 188 PHE A CA 1
ATOM 1437 C C . PHE A 1 191 ? 0.895 28.984 22.803 1.00 22.53 188 PHE A C 1
ATOM 1438 O O . PHE A 1 191 ? 1.154 28.218 21.877 1.00 22.16 188 PHE A O 1
ATOM 1446 N N . VAL A 1 192 ? -0.055 28.751 23.706 1.00 23.17 189 VAL A N 1
ATOM 1447 C CA . VAL A 1 192 ? -0.994 27.637 23.582 1.00 24.58 189 VAL A CA 1
ATOM 1448 C C . VAL A 1 192 ? -1.831 27.833 22.320 1.00 25.59 189 VAL A C 1
ATOM 1449 O O . VAL A 1 192 ? -2.389 28.911 22.098 1.00 25.52 189 VAL A O 1
ATOM 1453 N N . GLN A 1 193 ? -1.902 26.788 21.498 1.00 26.85 190 GLN A N 1
ATOM 1454 C CA . GLN A 1 193 ? -2.677 26.809 20.259 1.00 28.25 190 GLN A CA 1
ATOM 1455 C C . GLN A 1 193 ? -4.096 26.290 20.520 1.00 29.10 190 GLN A C 1
ATOM 1456 O O . GLN A 1 193 ? -4.505 25.274 19.966 1.00 29.85 190 GLN A O 1
ATOM 1462 N N . GLU A 1 194 ? -4.838 26.999 21.369 1.00 30.37 191 GLU A N 1
ATOM 1463 C CA . GLU A 1 194 ? -6.153 26.545 21.831 1.00 31.16 191 GLU A CA 1
ATOM 1464 C C . GLU A 1 194 ? -7.283 27.109 20.975 1.00 31.36 191 GLU A C 1
ATOM 1465 O O . GLU A 1 194 ? -7.948 26.374 20.241 1.00 31.69 191 GLU A O 1
ATOM 1471 N N . SER B 1 1 ? -21.780 69.410 32.092 1.00 27.51 -2 SER B N 1
ATOM 1472 C CA . SER B 1 1 ? -21.661 68.500 30.916 1.00 27.22 -2 SER B CA 1
ATOM 1473 C C . SER B 1 1 ? -20.210 68.326 30.468 1.00 26.64 -2 SER B C 1
ATOM 1474 O O . SER B 1 1 ? -19.867 67.311 29.863 1.00 26.98 -2 SER B O 1
ATOM 1477 N N . ASN B 1 2 ? -19.366 69.317 30.758 1.00 25.89 -1 ASN B N 1
ATOM 1478 C CA . ASN B 1 2 ? -17.922 69.178 30.551 1.00 24.85 -1 ASN B CA 1
ATOM 1479 C C . ASN B 1 2 ? -17.245 68.452 31.727 1.00 24.20 -1 ASN B C 1
ATOM 1480 O O . ASN B 1 2 ? -17.884 68.191 32.750 1.00 23.84 -1 ASN B O 1
ATOM 1485 N N . ALA B 1 3 ? -15.961 68.127 31.574 1.00 23.31 0 ALA B N 1
ATOM 1486 C CA . ALA B 1 3 ? -15.229 67.352 32.580 1.00 22.93 0 ALA B CA 1
ATOM 1487 C C . ALA B 1 3 ? -15.069 68.080 33.909 1.00 22.68 0 ALA B C 1
ATOM 1488 O O . ALA B 1 3 ? -15.045 67.442 34.962 1.00 22.59 0 ALA B O 1
ATOM 1498 N N . GLU B 1 5 ? -17.191 70.400 35.209 1.00 21.98 2 GLU B N 1
ATOM 1499 C CA . GLU B 1 5 ? -18.508 70.366 35.850 1.00 22.02 2 GLU B CA 1
ATOM 1500 C C . GLU B 1 5 ? -18.811 68.996 36.458 1.00 21.63 2 GLU B C 1
ATOM 1501 O O . GLU B 1 5 ? -19.303 68.903 37.584 1.00 21.65 2 GLU B O 1
ATOM 1507 N N . ALA B 1 6 ? -18.520 67.940 35.702 1.00 21.29 3 ALA B N 1
ATOM 1508 C CA . ALA B 1 6 ? -18.734 66.569 36.156 1.00 20.94 3 ALA B CA 1
ATOM 1509 C C . ALA B 1 6 ? -17.897 66.289 37.393 1.00 20.63 3 ALA B C 1
ATOM 1510 O O . ALA B 1 6 ? -18.380 65.712 38.370 1.00 20.22 3 ALA B O 1
ATOM 1512 N N . LEU B 1 7 ? -16.642 66.724 37.346 1.00 20.44 4 LEU B N 1
ATOM 1513 C CA . LEU B 1 7 ? -15.717 66.546 38.449 1.00 20.40 4 LEU B CA 1
ATOM 1514 C C . LEU B 1 7 ? -16.144 67.315 39.698 1.00 20.62 4 LEU B C 1
ATOM 1515 O O . LEU B 1 7 ? -16.107 66.768 40.800 1.00 20.33 4 LEU B O 1
ATOM 1520 N N . LYS B 1 8 ? -16.554 68.573 39.525 1.00 20.93 5 LYS B N 1
ATOM 1521 C CA . LYS B 1 8 ? -17.027 69.383 40.648 1.00 21.83 5 LYS B CA 1
ATOM 1522 C C . LYS B 1 8 ? -18.265 68.768 41.304 1.00 21.84 5 LYS B C 1
ATOM 1523 O O . LYS B 1 8 ? -18.349 68.717 42.531 1.00 21.57 5 LYS B O 1
ATOM 1529 N N . ARG B 1 9 ? -19.194 68.277 40.480 1.00 21.98 6 ARG B N 1
ATOM 1530 C CA . ARG B 1 9 ? -20.382 67.555 40.958 1.00 22.24 6 ARG B CA 1
ATOM 1531 C C . ARG B 1 9 ? -19.986 66.359 41.825 1.00 22.00 6 ARG B C 1
ATOM 1532 O O . ARG B 1 9 ? -20.474 66.217 42.944 1.00 22.01 6 ARG B O 1
ATOM 1540 N N . LYS B 1 10 ? -19.093 65.515 41.306 1.00 21.79 7 LYS B N 1
ATOM 1541 C CA . LYS B 1 10 ? -18.594 64.345 42.034 1.00 21.73 7 LYS B CA 1
ATOM 1542 C C . LYS B 1 10 ? -17.975 64.708 43.382 1.00 21.24 7 LYS B C 1
ATOM 1543 O O . LYS B 1 10 ? -18.253 64.066 44.392 1.00 21.10 7 LYS B O 1
ATOM 1549 N N . ILE B 1 11 ? -17.127 65.734 43.385 1.00 21.02 8 ILE B N 1
ATOM 1550 C CA . ILE B 1 11 ? -16.481 66.205 44.609 1.00 21.06 8 ILE B CA 1
ATOM 1551 C C . ILE B 1 11 ? -17.529 66.685 45.617 1.00 21.68 8 ILE B C 1
ATOM 1552 O O . ILE B 1 11 ? -17.464 66.339 46.800 1.00 21.54 8 ILE B O 1
ATOM 1557 N N . GLU B 1 12 ? -18.489 67.475 45.137 1.00 22.52 9 GLU B N 1
ATOM 1558 C CA . GLU B 1 12 ? -19.612 67.936 45.964 1.00 23.66 9 GLU B CA 1
ATOM 1559 C C . GLU B 1 12 ? -20.457 66.773 46.504 1.00 24.04 9 GLU B C 1
ATOM 1560 O O . GLU B 1 12 ? -20.798 66.745 47.688 1.00 24.29 9 GLU B O 1
ATOM 1566 N N . GLU B 1 13 ? -20.785 65.819 45.633 1.00 24.70 10 GLU B N 1
ATOM 1567 C CA . GLU B 1 13 ? -21.643 64.685 45.991 1.00 25.41 10 GLU B CA 1
ATOM 1568 C C . GLU B 1 13 ? -20.975 63.637 46.874 1.00 25.54 10 GLU B C 1
ATOM 1569 O O . GLU B 1 13 ? -21.593 63.127 47.807 1.00 25.64 10 GLU B O 1
ATOM 1575 N N . GLU B 1 14 ? -19.719 63.315 46.571 1.00 25.52 11 GLU B N 1
ATOM 1576 C CA . GLU B 1 14 ? -19.084 62.115 47.117 1.00 25.64 11 GLU B CA 1
ATOM 1577 C C . GLU B 1 14 ? -17.802 62.372 47.898 1.00 25.29 11 GLU B C 1
ATOM 1578 O O . GLU B 1 14 ? -17.370 61.520 48.675 1.00 25.24 11 GLU B O 1
ATOM 1584 N N . GLY B 1 15 ? -17.195 63.537 47.688 1.00 24.80 12 GLY B N 1
ATOM 1585 C CA . GLY B 1 15 ? -16.003 63.926 48.433 1.00 24.42 12 GLY B CA 1
ATOM 1586 C C . GLY B 1 15 ? -16.301 64.078 49.911 1.00 24.14 12 GLY B C 1
ATOM 1587 O O . GLY B 1 15 ? -17.356 64.591 50.290 1.00 24.12 12 GLY B O 1
ATOM 1588 N N . VAL B 1 16 ? -15.377 63.609 50.743 1.00 23.96 13 VAL B N 1
ATOM 1589 C CA . VAL B 1 16 ? -15.498 63.727 52.194 1.00 23.75 13 VAL B CA 1
ATOM 1590 C C . VAL B 1 16 ? -14.333 64.571 52.705 1.00 23.77 13 VAL B C 1
ATOM 1591 O O . VAL B 1 16 ? -13.169 64.213 52.518 1.00 23.41 13 VAL B O 1
ATOM 1595 N N . VAL B 1 17 ? -14.651 65.703 53.327 1.00 23.71 14 VAL B N 1
ATOM 1596 C CA . VAL B 1 17 ? -13.623 66.563 53.903 1.00 24.00 14 VAL B CA 1
ATOM 1597 C C . VAL B 1 17 ? -13.226 65.977 55.255 1.00 24.21 14 VAL B C 1
ATOM 1598 O O . VAL B 1 17 ? -14.057 65.874 56.159 1.00 24.09 14 VAL B O 1
ATOM 1602 N N . LEU B 1 18 ? -11.962 65.578 55.379 1.00 24.54 15 LEU B N 1
ATOM 1603 C CA . LEU B 1 18 ? -11.465 64.978 56.616 1.00 24.84 15 LEU B CA 1
ATOM 1604 C C . LEU B 1 18 ? -10.765 65.983 57.526 1.00 25.24 15 LEU B C 1
ATOM 1605 O O . LEU B 1 18 ? -10.720 65.794 58.743 1.00 25.02 15 LEU B O 1
ATOM 1610 N N . SER B 1 19 ? -10.214 67.040 56.927 1.00 25.68 16 SER B N 1
ATOM 1611 C CA . SER B 1 19 ? -9.481 68.083 57.652 1.00 26.09 16 SER B CA 1
ATOM 1612 C C . SER B 1 19 ? -9.232 69.276 56.734 1.00 26.29 16 SER B C 1
ATOM 1613 O O . SER B 1 19 ? -9.640 69.265 55.570 1.00 26.40 16 SER B O 1
ATOM 1616 N N . ASP B 1 20 ? -8.543 70.289 57.258 1.00 26.27 17 ASP B N 1
ATOM 1617 C CA . ASP B 1 20 ? -8.174 71.475 56.481 1.00 26.34 17 ASP B CA 1
ATOM 1618 C C . ASP B 1 20 ? -7.277 71.165 55.279 1.00 25.97 17 ASP B C 1
ATOM 1619 O O . ASP B 1 20 ? -7.210 71.951 54.333 1.00 25.98 17 ASP B O 1
ATOM 1624 N N . GLN B 1 21 ? -6.601 70.018 55.320 1.00 25.65 18 GLN B N 1
ATOM 1625 C CA . GLN B 1 21 ? -5.641 69.649 54.287 1.00 25.39 18 GLN B CA 1
ATOM 1626 C C . GLN B 1 21 ? -5.998 68.387 53.506 1.00 24.41 18 GLN B C 1
ATOM 1627 O O . GLN B 1 21 ? -5.358 68.111 52.495 1.00 24.97 18 GLN B O 1
ATOM 1633 N N . VAL B 1 22 ? -6.992 67.622 53.962 1.00 23.12 19 VAL B N 1
ATOM 1634 C CA . VAL B 1 22 ? -7.297 66.320 53.327 1.00 21.94 19 VAL B CA 1
ATOM 1635 C C . VAL B 1 22 ? -8.729 66.177 52.802 1.00 21.02 19 VAL B C 1
ATOM 1636 O O . VAL B 1 22 ? -9.696 66.284 53.560 1.00 21.24 19 VAL B O 1
ATOM 1640 N N . LEU B 1 23 ? -8.836 65.922 51.498 1.00 19.51 20 LEU B N 1
ATOM 1641 C CA . LEU B 1 23 ? -10.097 65.585 50.844 1.00 18.72 20 LEU B CA 1
ATOM 1642 C C . LEU B 1 23 ? -10.094 64.120 50.419 1.00 18.12 20 LEU B C 1
ATOM 1643 O O . LEU B 1 23 ? -9.225 63.689 49.667 1.00 17.79 20 LEU B O 1
ATOM 1648 N N . LYS B 1 24 ? -11.087 63.377 50.898 1.00 18.05 21 LYS B N 1
ATOM 1649 C CA . LYS B 1 24 ? -11.228 61.957 50.600 1.00 17.75 21 LYS B CA 1
ATOM 1650 C C . LYS B 1 24 ? -12.130 61.776 49.379 1.00 17.63 21 LYS B C 1
ATOM 1651 O O . LYS B 1 24 ? -13.304 62.170 49.386 1.00 17.50 21 LYS B O 1
ATOM 1657 N N . VAL B 1 25 ? -11.558 61.203 48.324 1.00 17.10 22 VAL B N 1
ATOM 1658 C CA . VAL B 1 25 ? -12.294 60.924 47.091 1.00 17.21 22 VAL B CA 1
ATOM 1659 C C . VAL B 1 25 ? -12.094 59.460 46.663 1.00 17.26 22 VAL B C 1
ATOM 1660 O O . VAL B 1 25 ? -11.912 59.151 45.476 1.00 17.12 22 VAL B O 1
ATOM 1664 N N . ASP B 1 26 ? -12.145 58.560 47.645 1.00 17.30 23 ASP B N 1
ATOM 1665 C CA . ASP B 1 26 ? -11.936 57.126 47.409 1.00 17.69 23 ASP B CA 1
ATOM 1666 C C . ASP B 1 26 ? -13.057 56.462 46.611 1.00 17.42 23 ASP B C 1
ATOM 1667 O O . ASP B 1 26 ? -12.900 55.336 46.131 1.00 17.75 23 ASP B O 1
ATOM 1672 N N . SER B 1 27 ? -14.187 57.147 46.481 1.00 17.17 24 SER B N 1
ATOM 1673 C CA . SER B 1 27 ? -15.326 56.594 45.757 1.00 17.15 24 SER B CA 1
ATOM 1674 C C . SER B 1 27 ? -15.206 56.747 44.240 1.00 16.81 24 SER B C 1
ATOM 1675 O O . SER B 1 27 ? -15.898 56.057 43.503 1.00 16.75 24 SER B O 1
ATOM 1678 N N . PHE B 1 28 ? -14.341 57.641 43.761 1.00 16.51 25 PHE B N 1
ATOM 1679 C CA . PHE B 1 28 ? -14.221 57.808 42.306 1.00 16.75 25 PHE B CA 1
ATOM 1680 C C . PHE B 1 28 ? -12.807 57.959 41.741 1.00 16.70 25 PHE B C 1
ATOM 1681 O O . PHE B 1 28 ? -12.608 57.800 40.533 1.00 16.49 25 PHE B O 1
ATOM 1689 N N . LEU B 1 29 ? -11.830 58.264 42.602 1.00 16.34 26 LEU B N 1
ATOM 1690 C CA . LEU B 1 29 ? -10.482 58.560 42.128 1.00 16.44 26 LEU B CA 1
ATOM 1691 C C . LEU B 1 29 ? -9.365 57.703 42.735 1.00 16.32 26 LEU B C 1
ATOM 1692 O O . LEU B 1 29 ? -8.467 57.272 42.016 1.00 17.22 26 LEU B O 1
ATOM 1697 N N . ASN B 1 30 ? -9.411 57.465 44.045 1.00 15.89 27 ASN B N 1
ATOM 1698 C CA . ASN B 1 30 ? -8.245 56.917 44.745 1.00 15.91 27 ASN B CA 1
ATOM 1699 C C . ASN B 1 30 ? -8.334 55.486 45.265 1.00 15.31 27 ASN B C 1
ATOM 1700 O O . ASN B 1 30 ? -7.395 55.002 45.899 1.00 15.15 27 ASN B O 1
ATOM 1705 N N . HIS B 1 31 ? -9.449 54.809 45.018 1.00 14.72 28 HIS B N 1
ATOM 1706 C CA . HIS B 1 31 ? -9.588 53.406 45.422 1.00 14.51 28 HIS B CA 1
ATOM 1707 C C . HIS B 1 31 ? -10.597 52.746 44.493 1.00 14.48 28 HIS B C 1
ATOM 1708 O O . HIS B 1 31 ? -10.265 51.798 43.776 1.00 14.24 28 HIS B O 1
ATOM 1715 N N . GLN B 1 32 ? -11.824 53.256 44.510 1.00 14.48 29 GLN B N 1
ATOM 1716 C CA . GLN B 1 32 ? -12.764 52.983 43.433 1.00 14.89 29 GLN B CA 1
ATOM 1717 C C . GLN B 1 32 ? -12.505 54.035 42.351 1.00 15.01 29 GLN B C 1
ATOM 1718 O O . GLN B 1 32 ? -12.235 55.187 42.663 1.00 15.75 29 GLN B O 1
ATOM 1724 N N . ILE B 1 33 ? -12.569 53.621 41.090 1.00 15.00 30 ILE B N 1
ATOM 1725 C CA . ILE B 1 33 ? -12.337 54.504 39.949 1.00 15.00 30 ILE B CA 1
ATOM 1726 C C . ILE B 1 33 ? -13.605 54.519 39.101 1.00 15.36 30 ILE B C 1
ATOM 1727 O O . ILE B 1 33 ? -14.182 53.467 38.840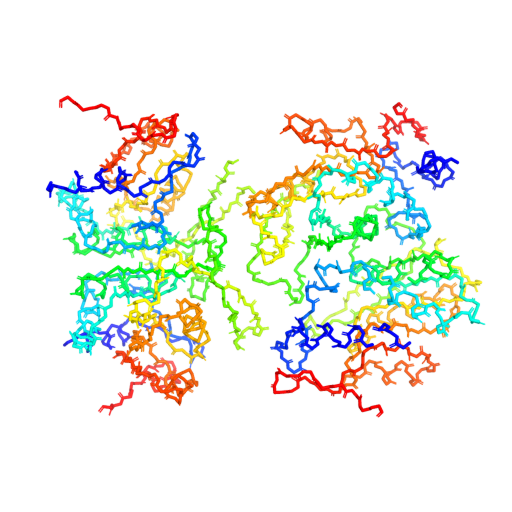 1.00 15.37 30 ILE B O 1
ATOM 1732 N N . ASP B 1 34 ? -14.046 55.715 38.713 1.00 15.64 31 ASP B N 1
ATOM 1733 C CA . ASP B 1 34 ? -15.153 55.889 37.773 1.00 16.18 31 ASP B CA 1
ATOM 1734 C C . ASP B 1 34 ? -14.545 56.024 36.372 1.00 15.70 31 ASP B C 1
ATOM 1735 O O . ASP B 1 34 ? -14.051 57.093 36.013 1.00 15.45 31 ASP B O 1
ATOM 1740 N N . PRO B 1 35 ? -14.557 54.931 35.581 1.00 15.42 32 PRO B N 1
ATOM 1741 C CA . PRO B 1 35 ? -13.865 54.955 34.290 1.00 15.42 32 PRO B CA 1
ATOM 1742 C C . PRO B 1 35 ? -14.434 55.974 33.304 1.00 15.06 32 PRO B C 1
ATOM 1743 O O . PRO B 1 35 ? -13.667 56.561 32.538 1.00 15.00 32 PRO B O 1
ATOM 1747 N N . LEU B 1 36 ? -15.753 56.173 33.316 1.00 14.70 33 LEU B N 1
ATOM 1748 C CA . LEU B 1 36 ? -16.382 57.158 32.437 1.00 14.69 33 LEU B CA 1
ATOM 1749 C C . LEU B 1 36 ? -15.898 58.569 32.779 1.00 14.40 33 LEU B C 1
ATOM 1750 O O . LEU B 1 36 ? -15.545 59.328 31.881 1.00 14.06 33 LEU B O 1
ATOM 1755 N N . LEU B 1 37 ? -15.866 58.900 34.072 1.00 14.10 34 LEU B N 1
ATOM 1756 C CA . LEU B 1 37 ? -15.299 60.170 34.519 1.00 13.85 34 LEU B CA 1
ATOM 1757 C C . LEU B 1 37 ? -13.832 60.296 34.106 1.00 13.81 34 LEU B C 1
ATOM 1758 O O . LEU B 1 37 ? -13.404 61.351 33.644 1.00 13.29 34 LEU B O 1
ATOM 1771 N N . GLN B 1 39 ? -12.398 58.968 31.548 1.00 14.05 36 GLN B N 1
ATOM 1772 C CA . GLN B 1 39 ? -12.372 59.212 30.106 1.00 14.40 36 GLN B CA 1
ATOM 1773 C C . GLN B 1 39 ? -12.617 60.691 29.797 1.00 14.50 36 GLN B C 1
ATOM 1774 O O . GLN B 1 39 ? -11.920 61.281 28.966 1.00 14.52 36 GLN B O 1
ATOM 1780 N N . ARG B 1 40 ? -13.606 61.278 30.466 1.00 14.74 37 ARG B N 1
ATOM 1781 C CA . ARG B 1 40 ? -13.910 62.707 30.317 1.00 15.42 37 ARG B CA 1
ATOM 1782 C C . ARG B 1 40 ? -12.733 63.572 30.728 1.00 15.03 37 ARG B C 1
ATOM 1783 O O . ARG B 1 40 ? -12.405 64.555 30.048 1.00 14.81 37 ARG B O 1
ATOM 1791 N N . ILE B 1 41 ? -12.109 63.197 31.845 1.00 14.68 38 ILE B N 1
ATOM 1792 C CA . ILE B 1 41 ? -10.903 63.847 32.332 1.00 14.55 38 ILE B CA 1
ATOM 1793 C C . ILE B 1 41 ? -9.766 63.763 31.308 1.00 14.45 38 ILE B C 1
ATOM 1794 O O . ILE B 1 41 ? -9.142 64.775 30.989 1.00 14.01 38 ILE B O 1
ATOM 1799 N N . GLY B 1 42 ? -9.512 62.559 30.795 1.00 14.35 39 GLY B N 1
ATOM 1800 C CA . GLY B 1 42 ? -8.458 62.344 29.798 1.00 14.44 39 GLY B CA 1
ATOM 1801 C C . GLY B 1 42 ? -8.722 63.136 28.526 1.00 14.75 39 GLY B C 1
ATOM 1802 O O . GLY B 1 42 ? -7.818 63.757 27.969 1.00 14.75 39 GLY B O 1
ATOM 1803 N N . ASP B 1 43 ? -9.972 63.121 28.076 1.00 14.88 40 ASP B N 1
ATOM 1804 C CA . ASP B 1 43 ? -10.374 63.882 26.897 1.00 15.39 40 ASP B CA 1
ATOM 1805 C C . ASP B 1 43 ? -10.166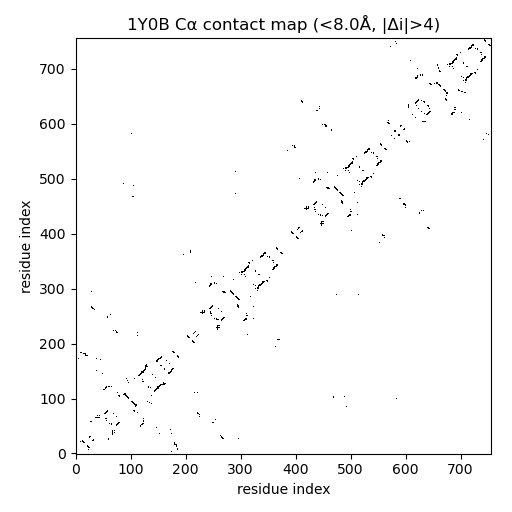 65.388 27.082 1.00 15.50 40 ASP B C 1
ATOM 1806 O O . ASP B 1 43 ? -9.798 66.084 26.128 1.00 15.29 40 ASP B O 1
ATOM 1811 N N . GLU B 1 44 ? -10.399 65.883 28.299 1.00 15.30 41 GLU B N 1
ATOM 1812 C CA . GLU B 1 44 ? -10.214 67.308 28.599 1.00 15.61 41 GLU B CA 1
ATOM 1813 C C . GLU B 1 44 ? -8.722 67.682 28.596 1.00 15.66 41 GLU B C 1
ATOM 1814 O O . GLU B 1 44 ? -8.335 68.688 27.988 1.00 15.48 41 GLU B O 1
ATOM 1820 N N . PHE B 1 45 ? -7.891 66.871 29.252 1.00 15.73 42 PHE B N 1
ATOM 1821 C CA . PHE B 1 45 ? -6.437 67.066 29.192 1.00 15.66 42 PHE B CA 1
ATOM 1822 C C . PHE B 1 45 ? -5.945 67.036 27.739 1.00 15.62 42 PHE B C 1
ATOM 1823 O O . PHE B 1 45 ? -5.147 67.884 27.324 1.00 15.51 42 PHE B O 1
ATOM 1831 N N . ALA B 1 46 ? -6.433 66.067 26.967 1.00 15.75 43 ALA B N 1
ATOM 1832 C CA . ALA B 1 46 ? -6.040 65.938 25.564 1.00 15.62 43 ALA B CA 1
ATOM 1833 C C . ALA B 1 46 ? -6.401 67.188 24.773 1.00 15.92 43 ALA B C 1
ATOM 1834 O O . ALA B 1 46 ? -5.603 67.665 23.965 1.00 15.75 43 ALA B O 1
ATOM 1836 N N . SER B 1 47 ? -7.602 67.712 25.012 1.00 16.06 44 SER B N 1
ATOM 1837 C CA . SER B 1 47 ? -8.076 68.919 24.346 1.00 16.48 44 SER B CA 1
ATOM 1838 C C . SER B 1 47 ? -7.170 70.115 24.617 1.00 16.29 44 SER B C 1
ATOM 1839 O O . SER B 1 47 ? -6.873 70.885 23.703 1.00 15.90 44 SER B O 1
ATOM 1842 N N . ARG B 1 48 ? -6.742 70.259 25.873 1.00 16.12 45 ARG B N 1
ATOM 1843 C CA . ARG B 1 48 ? -5.899 71.388 26.293 1.00 16.78 45 ARG B CA 1
ATOM 1844 C C . ARG B 1 48 ? -4.493 71.315 25.710 1.00 17.27 45 ARG B C 1
ATOM 1845 O O . ARG B 1 48 ? -3.860 72.350 25.461 1.00 17.73 45 ARG B O 1
ATOM 1853 N N . PHE B 1 49 ? -4.022 70.095 25.467 1.00 17.38 46 PHE B N 1
ATOM 1854 C CA . PHE B 1 49 ? -2.681 69.877 24.927 1.00 17.85 46 PHE B CA 1
ATOM 1855 C C . PHE B 1 49 ? -2.662 69.341 23.491 1.00 17.87 46 PHE B C 1
ATOM 1856 O O . PHE B 1 49 ? -1.623 68.886 23.013 1.00 17.91 46 PHE B O 1
ATOM 1864 N N . ALA B 1 50 ? -3.802 69.440 22.803 1.00 18.35 47 ALA B N 1
ATOM 1865 C CA . ALA B 1 50 ? -3.992 68.879 21.458 1.00 18.69 47 ALA B CA 1
ATOM 1866 C C . ALA B 1 50 ? -2.965 69.340 20.426 1.00 19.18 47 ALA B C 1
ATOM 1867 O O . ALA B 1 50 ? -2.527 68.554 19.584 1.00 19.49 47 ALA B O 1
ATOM 1869 N N . LYS B 1 51 ? -2.585 70.611 20.505 1.00 19.43 48 LYS B N 1
ATOM 1870 C CA . LYS B 1 51 ? -1.745 71.237 19.489 1.00 20.09 48 LYS B CA 1
ATOM 1871 C C . LYS B 1 51 ? -0.287 71.369 19.919 1.00 20.12 48 LYS B C 1
ATOM 1872 O O . LYS B 1 51 ? 0.510 72.021 19.236 1.00 20.04 48 LYS B O 1
ATOM 1878 N N . ASP B 1 52 ? 0.060 70.729 21.035 1.00 19.95 49 ASP B N 1
ATOM 1879 C CA . ASP B 1 52 ? 1.357 70.950 21.678 1.00 20.03 49 ASP B CA 1
ATOM 1880 C C . ASP B 1 52 ? 2.453 69.914 21.381 1.00 19.53 49 ASP B C 1
ATOM 1881 O O . ASP B 1 52 ? 3.531 69.967 21.976 1.00 19.94 49 ASP B O 1
ATOM 1886 N N . GLY B 1 53 ? 2.189 68.997 20.456 1.00 18.78 50 GLY B N 1
ATOM 1887 C CA . GLY B 1 53 ? 3.180 67.997 20.051 1.00 18.05 50 GLY B CA 1
ATOM 1888 C C . GLY B 1 53 ? 3.618 67.054 21.160 1.00 17.48 50 GLY B C 1
ATOM 1889 O O . GLY B 1 53 ? 4.796 66.690 21.247 1.00 17.32 50 GLY B O 1
ATOM 1890 N N . ILE B 1 54 ? 2.676 66.666 22.018 1.00 17.07 51 ILE B N 1
ATOM 1891 C CA . ILE B 1 54 ? 2.937 65.657 23.048 1.00 16.69 51 ILE B CA 1
ATOM 1892 C C . ILE B 1 54 ? 3.334 64.330 22.400 1.00 16.33 51 ILE B C 1
ATOM 1893 O O . ILE B 1 54 ? 2.661 63.859 21.483 1.00 15.90 51 ILE B O 1
ATOM 1898 N N . THR B 1 55 ? 4.427 63.743 22.881 1.00 15.82 52 THR B N 1
ATOM 1899 C CA . THR B 1 55 ? 4.875 62.431 22.414 1.00 15.74 52 THR B CA 1
ATOM 1900 C C . THR B 1 55 ? 4.660 61.340 23.463 1.00 15.73 52 THR B C 1
ATOM 1901 O O . THR B 1 55 ? 4.723 60.145 23.154 1.00 15.38 52 THR B O 1
ATOM 1905 N N . LYS B 1 56 ? 4.447 61.748 24.712 1.00 16.06 53 LYS B N 1
ATOM 1906 C CA . LYS B 1 56 ? 4.416 60.798 25.816 1.00 16.20 53 LYS B CA 1
ATOM 1907 C C . LYS B 1 56 ? 3.799 61.415 27.066 1.00 15.84 53 LYS B C 1
ATOM 1908 O O . LYS B 1 56 ? 3.942 62.614 27.312 1.00 15.80 53 LYS B O 1
ATOM 1914 N N . ILE B 1 57 ? 3.096 60.585 27.832 1.00 15.19 54 ILE B N 1
ATOM 1915 C CA . ILE B 1 57 ? 2.588 60.970 29.150 1.00 15.37 54 ILE B CA 1
ATOM 1916 C C . ILE B 1 57 ? 3.451 60.327 30.230 1.00 15.00 54 ILE B C 1
ATOM 1917 O O . ILE B 1 57 ? 3.812 59.153 30.123 1.00 14.92 54 ILE B O 1
ATOM 1922 N N . VAL B 1 58 ? 3.773 61.095 31.269 1.00 14.94 55 VAL B N 1
ATOM 1923 C CA . VAL B 1 58 ? 4.454 60.556 32.440 1.00 15.33 55 VAL B CA 1
ATOM 1924 C C . VAL B 1 58 ? 3.589 60.781 33.674 1.00 15.49 55 VAL B C 1
ATOM 1925 O O . VAL B 1 58 ? 3.059 61.875 33.886 1.00 15.67 55 VAL B O 1
ATOM 1929 N N . THR B 1 59 ? 3.444 59.737 34.476 1.00 15.73 56 THR B N 1
ATOM 1930 C CA . THR B 1 59 ? 2.679 59.813 35.715 1.00 16.25 56 THR B CA 1
ATOM 1931 C C . THR B 1 59 ? 3.409 59.017 36.802 1.00 16.67 56 THR B C 1
ATOM 1932 O O . THR B 1 59 ? 4.574 58.650 36.624 1.00 16.52 56 THR B O 1
ATOM 1936 N N . ILE B 1 60 ? 2.743 58.785 37.928 1.00 16.16 57 ILE B N 1
ATOM 1937 C CA . ILE B 1 60 ? 3.285 57.939 38.990 1.00 16.14 57 ILE B CA 1
ATOM 1938 C C . ILE B 1 60 ? 2.174 57.025 39.527 1.00 15.66 57 ILE B C 1
ATOM 1939 O O . ILE B 1 60 ? 1.021 57.445 39.636 1.00 14.73 57 ILE B O 1
ATOM 1944 N N . GLU B 1 61 ? 2.519 55.777 39.852 1.00 15.94 58 GLU B N 1
ATOM 1945 C CA . GLU B 1 61 ? 1.556 54.835 40.447 1.00 15.98 58 GLU B CA 1
ATOM 1946 C C . GLU B 1 61 ? 1.086 55.406 41.789 1.00 16.47 58 GLU B C 1
ATOM 1947 O O . GLU B 1 61 ? 1.832 56.162 42.416 1.00 16.33 58 GLU B O 1
ATOM 1953 N N . SER B 1 62 ? -0.136 55.104 42.236 1.00 16.15 59 SER B N 1
ATOM 1954 C CA . SER B 1 62 ? -1.132 54.280 41.543 1.00 16.06 59 SER B CA 1
ATOM 1955 C C . SER B 1 62 ? -2.277 55.111 40.970 1.00 15.96 59 SER B C 1
ATOM 1956 O O . SER B 1 62 ? -2.787 54.816 39.885 1.00 15.16 59 SER B O 1
ATOM 1959 N N . SER B 1 63 ? -2.680 56.138 41.716 1.00 15.69 60 SER B N 1
ATOM 1960 C CA . SER B 1 63 ? -3.872 56.934 41.397 1.00 16.04 60 SER B CA 1
ATOM 1961 C C . SER B 1 63 ? -3.753 57.748 40.113 1.00 15.85 60 SER B C 1
ATOM 1962 O O . SER B 1 63 ? -4.757 58.054 39.466 1.00 15.96 60 SER B O 1
ATOM 1965 N N . GLY B 1 64 ? -2.527 58.105 39.749 1.00 15.86 61 GLY B N 1
ATOM 1966 C CA . GLY B 1 64 ? -2.288 58.830 38.510 1.00 15.80 61 GLY B CA 1
ATOM 1967 C C . GLY B 1 64 ? -2.537 58.013 37.252 1.00 15.70 61 GLY B C 1
ATOM 1968 O O . GLY B 1 64 ? -2.799 58.575 36.193 1.00 15.26 61 GLY B O 1
ATOM 1969 N N . ILE B 1 65 ? -2.477 56.687 37.365 1.00 15.47 62 ILE B N 1
ATOM 1970 C CA . ILE B 1 65 ? -2.495 55.827 36.175 1.00 15.39 62 ILE B CA 1
ATOM 1971 C C . ILE B 1 65 ? -3.771 55.987 35.342 1.00 15.22 62 ILE B C 1
ATOM 1972 O O . ILE B 1 65 ? -3.702 56.203 34.121 1.00 14.49 62 ILE B O 1
ATOM 1977 N N . ALA B 1 66 ? -4.930 55.885 35.989 1.00 15.35 63 ALA B N 1
ATOM 1978 C CA . ALA B 1 66 ? -6.196 55.941 35.242 1.00 14.93 63 ALA B CA 1
ATOM 1979 C C . ALA B 1 66 ? -6.408 57.243 34.436 1.00 15.09 63 ALA B C 1
ATOM 1980 O O . ALA B 1 66 ? -6.685 57.166 33.232 1.00 14.88 63 ALA B O 1
ATOM 1982 N N . PRO B 1 67 ? -6.264 58.432 35.071 1.00 14.85 64 PRO B N 1
ATOM 1983 C CA . PRO B 1 67 ? -6.402 59.652 34.252 1.00 14.90 64 PRO B CA 1
ATOM 1984 C C . PRO B 1 67 ? -5.304 59.784 33.184 1.00 14.90 64 PRO B C 1
ATOM 1985 O O . PRO B 1 67 ? -5.578 60.248 32.070 1.00 14.23 64 PRO B O 1
ATOM 1989 N N . ALA B 1 68 ? -4.092 59.336 33.508 1.00 14.82 65 ALA B N 1
ATOM 1990 C CA . ALA B 1 68 ? -2.979 59.354 32.551 1.00 15.02 65 ALA B CA 1
ATOM 1991 C C . ALA B 1 68 ? -3.258 58.492 31.324 1.00 15.39 65 ALA B C 1
ATOM 1992 O O . ALA B 1 68 ? -3.055 58.939 30.187 1.00 15.12 65 ALA B O 1
ATOM 1994 N N . VAL B 1 69 ? -3.726 57.259 31.544 1.00 15.38 66 VAL B N 1
ATOM 1995 C CA . VAL B 1 69 ? -3.982 56.352 30.420 1.00 16.09 66 VAL B CA 1
ATOM 1996 C C . VAL B 1 69 ? -5.124 56.850 29.538 1.00 15.45 66 VAL B C 1
ATOM 1997 O O . VAL B 1 69 ? -5.078 56.705 28.308 1.00 14.82 66 VAL B O 1
ATOM 2009 N N . THR B 1 71 ? -5.813 59.981 29.039 1.00 14.56 68 THR B N 1
ATOM 2010 C CA . THR B 1 71 ? -5.210 61.093 28.293 1.00 14.59 68 THR B CA 1
ATOM 2011 C C . THR B 1 71 ? -4.369 60.554 27.140 1.00 14.47 68 THR B C 1
ATOM 2012 O O . THR B 1 71 ? -4.473 61.040 26.004 1.00 14.75 68 THR B O 1
ATOM 2016 N N . GLY B 1 72 ? -3.547 59.545 27.443 1.00 14.17 69 GLY B N 1
ATOM 2017 C CA . GLY B 1 72 ? -2.718 58.863 26.447 1.00 14.05 69 GLY B CA 1
ATOM 2018 C C . GLY B 1 72 ? -3.538 58.247 25.336 1.00 13.70 69 GLY B C 1
ATOM 2019 O O . GLY B 1 72 ? -3.167 58.334 24.165 1.00 13.82 69 GLY B O 1
ATOM 2020 N N . LEU B 1 73 ? -4.662 57.630 25.703 1.00 13.59 70 LEU B N 1
ATOM 2021 C CA . LEU B 1 73 ? -5.590 57.073 24.724 1.00 13.33 70 LEU B CA 1
ATOM 2022 C C . LEU B 1 73 ? -6.080 58.126 23.720 1.00 13.53 70 LEU B C 1
ATOM 2023 O O . LEU B 1 73 ? -6.087 57.882 22.510 1.00 13.13 70 LEU B O 1
ATOM 2028 N N . LYS B 1 74 ? -6.484 59.292 24.221 1.00 13.63 71 LYS B N 1
ATOM 2029 C CA . LYS B 1 74 ? -7.056 60.331 23.359 1.00 14.03 71 LYS B CA 1
ATOM 2030 C C . LYS B 1 74 ? -6.010 60.975 22.453 1.00 14.56 71 LYS B C 1
ATOM 2031 O O . LYS B 1 74 ? -6.271 61.212 21.270 1.00 14.07 71 LYS B O 1
ATOM 2037 N N . LEU B 1 75 ? -4.831 61.236 23.009 1.00 14.90 72 LEU B N 1
ATOM 2038 C CA . LEU B 1 75 ? -3.739 61.862 22.271 1.00 15.84 72 LEU B CA 1
ATOM 2039 C C . LEU B 1 75 ? -3.028 60.898 21.315 1.00 16.32 72 LEU B C 1
ATOM 2040 O O . LEU B 1 75 ? -2.413 61.332 20.336 1.00 16.96 72 LEU B O 1
ATOM 2045 N N . GLY B 1 76 ? -3.139 59.598 21.583 1.00 16.21 73 GLY B N 1
ATOM 2046 C CA . GLY B 1 76 ? -2.486 58.575 20.765 1.00 16.25 73 GLY B CA 1
ATOM 2047 C C . GLY B 1 76 ? -1.015 58.403 21.113 1.00 16.27 73 GLY B C 1
ATOM 2048 O O . GLY B 1 76 ? -0.180 58.176 20.231 1.00 15.62 73 GLY B O 1
ATOM 2049 N N . VAL B 1 77 ? -0.700 58.514 22.403 1.00 16.15 74 VAL B N 1
ATOM 2050 C CA . VAL B 1 77 ? 0.686 58.431 22.875 1.00 16.60 74 VAL B CA 1
ATOM 2051 C C . VAL B 1 77 ? 0.843 57.444 24.036 1.00 16.55 74 VAL B C 1
ATOM 2052 O O . VAL B 1 77 ? -0.130 57.161 24.741 1.00 16.88 74 VAL B O 1
ATOM 2056 N N . PRO B 1 78 ? 2.071 56.920 24.239 1.00 16.63 75 PRO B N 1
ATOM 2057 C CA . PRO B 1 78 ? 2.324 56.017 25.363 1.00 16.30 75 PRO B CA 1
ATOM 2058 C C . PRO B 1 78 ? 2.312 56.742 26.703 1.00 16.13 75 PRO B C 1
ATOM 2059 O O . PRO B 1 78 ? 2.489 57.970 26.756 1.00 15.76 75 PRO B O 1
ATOM 2063 N N . VAL B 1 79 ? 2.102 55.972 27.766 1.00 15.77 76 VAL B N 1
ATOM 2064 C CA . VAL B 1 79 ? 2.038 56.482 29.126 1.00 16.18 76 VAL B CA 1
ATOM 2065 C C . VAL B 1 79 ? 3.065 55.731 29.965 1.00 16.21 76 VAL B C 1
ATOM 2066 O O . VAL B 1 79 ? 3.050 54.503 30.002 1.00 16.92 76 VAL B O 1
ATOM 2070 N N . VAL B 1 80 ? 3.950 56.465 30.627 1.00 16.10 77 VAL B N 1
ATOM 2071 C CA . VAL B 1 80 ? 4.913 55.845 31.533 1.00 16.32 77 VAL B CA 1
ATOM 2072 C C . VAL B 1 80 ? 4.573 56.186 32.983 1.00 16.31 77 VAL B C 1
ATOM 2073 O O . VAL B 1 80 ? 4.442 57.365 33.341 1.00 16.51 77 VAL B O 1
ATOM 2077 N N . PHE B 1 81 ? 4.443 55.162 33.824 1.00 15.91 78 PHE B N 1
ATOM 2078 C CA . PHE B 1 81 ? 4.264 55.418 35.251 1.00 16.05 78 PHE B CA 1
ATOM 2079 C C . PHE B 1 81 ? 5.526 55.155 36.054 1.00 16.22 78 PHE B C 1
ATOM 2080 O O . PHE B 1 81 ? 6.114 54.080 35.960 1.00 16.64 78 PHE B O 1
ATOM 2088 N N . ALA B 1 82 ? 5.946 56.162 36.816 1.00 16.66 79 ALA B N 1
ATOM 2089 C CA . ALA B 1 82 ? 7.057 56.021 37.761 1.00 16.73 79 ALA B CA 1
ATOM 2090 C C . ALA B 1 82 ? 6.643 55.048 38.844 1.00 16.95 79 ALA B C 1
ATOM 2091 O O . ALA B 1 82 ? 5.457 54.947 39.168 1.00 16.61 79 ALA B O 1
ATOM 2093 N N . ARG B 1 83 ? 7.619 54.332 39.400 1.00 16.92 80 ARG B N 1
ATOM 2094 C CA . ARG B 1 83 ? 7.360 53.420 40.506 1.00 17.79 80 ARG B CA 1
ATOM 2095 C C . ARG B 1 83 ? 7.951 53.916 41.828 1.00 18.23 80 ARG B C 1
ATOM 2096 O O . ARG B 1 83 ? 9.003 54.547 41.837 1.00 18.39 80 ARG B O 1
ATOM 2104 N N . LYS B 1 84 ? 7.257 53.612 42.924 1.00 19.05 81 LYS B N 1
ATOM 2105 C CA . LYS B 1 84 ? 7.637 54.022 44.288 1.00 20.40 81 LYS B CA 1
ATOM 2106 C C . LYS B 1 84 ? 8.344 52.926 45.071 1.00 21.21 81 LYS B C 1
ATOM 2107 O O . LYS B 1 84 ? 9.002 53.198 46.085 1.00 21.76 81 LYS B O 1
ATOM 2113 N N . HIS B 1 85 ? 8.159 51.683 44.648 1.00 21.80 82 HIS B N 1
ATOM 2114 C CA . HIS B 1 85 ? 8.772 50.547 45.318 1.00 22.74 82 HIS B CA 1
ATOM 2115 C C . HIS B 1 85 ? 9.503 49.683 44.316 1.00 23.15 82 HIS B C 1
ATOM 2116 O O . HIS B 1 85 ? 9.234 49.752 43.111 1.00 22.60 82 HIS B O 1
ATOM 2123 N N . LYS B 1 86 ? 10.437 48.880 44.825 1.00 23.49 83 LYS B N 1
ATOM 2124 C CA . LYS B 1 86 ? 11.104 47.841 44.049 1.00 24.00 83 LYS B CA 1
ATOM 2125 C C . LYS B 1 86 ? 10.075 46.989 43.315 1.00 23.70 83 LYS B C 1
ATOM 2126 O O . LYS B 1 86 ? 9.048 46.605 43.886 1.00 24.18 83 LYS B O 1
ATOM 2132 N N . SER B 1 87 ? 10.327 46.710 42.044 1.00 22.74 84 SER B N 1
ATOM 2133 C CA . SER B 1 87 ? 9.450 45.803 41.320 1.00 22.14 84 SER B CA 1
ATOM 2134 C C . SER B 1 87 ? 10.265 44.793 40.528 1.00 21.58 84 SER B C 1
ATOM 2135 O O . SER B 1 87 ? 11.488 44.910 40.436 1.00 21.25 84 SER B O 1
ATOM 2138 N N . LEU B 1 88 ? 9.579 43.799 39.972 1.00 20.65 85 LEU B N 1
ATOM 2139 C CA . LEU B 1 88 ? 10.245 42.655 39.372 1.00 20.20 85 LEU B CA 1
ATOM 2140 C C . LEU B 1 88 ? 11.138 43.001 38.179 1.00 19.92 85 LEU B C 1
ATOM 2141 O O . LEU B 1 88 ? 12.247 42.486 38.077 1.00 19.63 85 LEU B O 1
ATOM 2146 N N . THR B 1 89 ? 10.652 43.867 37.291 1.00 19.50 86 THR B N 1
ATOM 2147 C CA . THR B 1 89 ? 11.322 44.115 36.011 1.00 19.57 86 THR B CA 1
ATOM 2148 C C . THR B 1 89 ? 11.912 45.521 35.837 1.00 19.27 86 THR B C 1
ATOM 2149 O O . THR B 1 89 ? 12.536 45.800 34.819 1.00 19.67 86 THR B O 1
ATOM 2153 N N . LEU B 1 90 ? 11.727 46.403 36.813 1.00 19.30 87 LEU B N 1
ATOM 2154 C CA . LEU B 1 90 ? 12.327 47.733 36.722 1.00 19.48 87 LEU B CA 1
ATOM 2155 C C . LEU B 1 90 ? 13.731 47.654 37.317 1.00 19.55 87 LEU B C 1
ATOM 2156 O O . LEU B 1 90 ? 13.931 47.848 38.516 1.00 19.36 87 LEU B O 1
ATOM 2161 N N . THR B 1 91 ? 14.695 47.341 36.461 1.00 19.38 88 THR B N 1
ATOM 2162 C CA . THR B 1 91 ? 16.010 46.899 36.933 1.00 19.52 88 THR B CA 1
ATOM 2163 C C . THR B 1 91 ? 17.204 47.628 36.326 1.00 19.68 88 THR B C 1
ATOM 2164 O O . THR B 1 91 ? 18.316 47.521 36.851 1.00 20.41 88 THR B O 1
ATOM 2168 N N . ASP B 1 92 ? 16.996 48.327 35.212 1.00 19.87 89 ASP B N 1
ATOM 2169 C CA . ASP B 1 92 ? 18.104 49.022 34.544 1.00 20.03 89 ASP B CA 1
ATOM 2170 C C . ASP B 1 92 ? 17.732 50.391 33.980 1.00 20.01 89 ASP B C 1
ATOM 2171 O O . ASP B 1 92 ? 16.546 50.741 33.897 1.00 19.65 89 ASP B O 1
ATOM 2176 N N . ASN B 1 93 ? 18.756 51.165 33.612 1.00 19.63 90 ASN B N 1
ATOM 2177 C CA . ASN B 1 93 ? 18.577 52.514 33.064 1.00 19.96 90 ASN B CA 1
ATOM 2178 C C . ASN B 1 93 ? 17.702 53.402 33.954 1.00 19.93 90 ASN B C 1
ATOM 2179 O O . ASN B 1 93 ? 16.976 54.272 33.474 1.00 19.64 90 ASN B O 1
ATOM 2184 N N . LEU B 1 94 ? 17.809 53.174 35.262 1.00 20.08 91 LEU B N 1
ATOM 2185 C CA . LEU B 1 94 ? 16.980 53.835 36.263 1.00 20.47 91 LEU B CA 1
ATOM 2186 C C . LEU B 1 94 ? 17.280 55.325 36.382 1.00 20.60 91 LEU B C 1
ATOM 2187 O O . LEU B 1 94 ? 18.431 55.730 36.582 1.00 20.24 91 LEU B O 1
ATOM 2192 N N . LEU B 1 95 ? 16.234 56.132 36.229 1.00 20.25 92 LEU B N 1
ATOM 2193 C CA . LEU B 1 95 ? 16.301 57.561 36.499 1.00 20.63 92 LEU B CA 1
ATOM 2194 C C . LEU B 1 95 ? 15.494 57.754 37.765 1.00 21.02 92 LEU B C 1
ATOM 2195 O O . LEU B 1 95 ? 14.342 57.320 37.828 1.00 20.46 92 LEU B O 1
ATOM 2200 N N . THR B 1 96 ? 16.109 58.360 38.780 1.00 21.39 93 THR B N 1
ATOM 2201 C CA . THR B 1 96 ? 15.496 58.443 40.107 1.00 22.07 93 THR B CA 1
ATOM 2202 C C . THR B 1 96 ? 15.377 59.872 40.635 1.00 22.84 93 THR B C 1
ATOM 2203 O O . THR B 1 96 ? 16.163 60.756 40.275 1.00 22.44 93 THR B O 1
ATOM 2207 N N . ALA B 1 97 ? 14.375 60.090 41.483 1.00 23.42 94 ALA B N 1
ATOM 2208 C CA . ALA B 1 97 ? 14.217 61.362 42.175 1.00 24.28 94 ALA B CA 1
ATOM 2209 C C . ALA B 1 97 ? 13.834 61.134 43.632 1.00 25.04 94 ALA B C 1
ATOM 2210 O O . ALA B 1 97 ? 13.161 60.155 43.960 1.00 24.68 94 ALA B O 1
ATOM 2212 N N . SER B 1 98 ? 14.290 62.035 44.499 1.00 26.40 95 SER B N 1
ATOM 2213 C CA . SER B 1 98 ? 13.956 61.996 45.917 1.00 27.83 95 SER B CA 1
ATOM 2214 C C . SER B 1 98 ? 12.680 62.793 46.128 1.00 28.59 95 SER B C 1
ATOM 2215 O O . SER B 1 98 ? 12.543 63.912 45.623 1.00 28.93 95 SER B O 1
ATOM 2218 N N . VAL B 1 99 ? 11.747 62.211 46.871 1.00 29.50 96 VAL B N 1
ATOM 2219 C CA . VAL B 1 99 ? 10.497 62.882 47.205 1.00 30.45 96 VAL B CA 1
ATOM 2220 C C . VAL B 1 99 ? 10.306 62.835 48.714 1.00 31.40 96 VAL B C 1
ATOM 2221 O O . VAL B 1 99 ? 10.246 61.758 49.305 1.00 31.13 96 VAL B O 1
ATOM 2225 N N . TYR B 1 100 ? 10.215 64.003 49.340 1.00 32.81 97 TYR B N 1
ATOM 2226 C CA . TYR B 1 100 ? 9.965 64.035 50.775 1.00 34.22 97 TYR B CA 1
ATOM 2227 C C . TYR B 1 100 ? 8.526 64.398 51.121 1.00 34.58 97 TYR B C 1
ATOM 2228 O O . TYR B 1 100 ? 7.928 65.297 50.518 1.00 34.64 97 TYR B O 1
ATOM 2237 N N . SER B 1 101 ? 7.976 63.655 52.077 1.00 35.02 98 SER B N 1
ATOM 2238 C CA . SER B 1 101 ? 6.640 63.905 52.604 1.00 35.33 98 SER B CA 1
ATOM 2239 C C . SER B 1 101 ? 6.722 64.753 53.866 1.00 35.59 98 SER B C 1
ATOM 2240 O O . SER B 1 101 ? 7.547 64.496 54.748 1.00 35.73 98 SER B O 1
ATOM 2243 N N . PHE B 1 102 ? 5.852 65.755 53.943 1.00 35.81 99 PHE B N 1
ATOM 2244 C CA . PHE B 1 102 ? 5.801 66.666 55.079 1.00 35.95 99 PHE B CA 1
ATOM 2245 C C . PHE B 1 102 ? 5.058 66.035 56.251 1.00 36.01 99 PHE B C 1
ATOM 2246 O O . PHE B 1 102 ? 5.400 66.269 57.411 1.00 35.87 99 PHE B O 1
ATOM 2254 N N . THR B 1 106 ? 10.908 60.017 56.149 1.00 33.19 103 THR B N 1
ATOM 2255 C CA . THR B 1 106 ? 10.447 61.307 55.637 1.00 33.00 103 THR B CA 1
ATOM 2256 C C . THR B 1 106 ? 10.541 61.372 54.109 1.00 32.85 103 THR B C 1
ATOM 2257 O O . THR B 1 106 ? 9.643 61.899 53.450 1.00 32.80 103 THR B O 1
ATOM 2261 N N . GLU B 1 107 ? 11.629 60.838 53.558 1.00 32.44 104 GLU B N 1
ATOM 2262 C CA . GLU B 1 107 ? 11.900 60.927 52.124 1.00 32.07 104 GLU B CA 1
ATOM 2263 C C . GLU B 1 107 ? 11.831 59.550 51.462 1.00 31.52 104 GLU B C 1
ATOM 2264 O O . GLU B 1 107 ? 12.156 58.541 52.088 1.00 31.66 104 GLU B O 1
ATOM 2270 N N . SER B 1 108 ? 11.404 59.518 50.199 1.00 30.51 105 SER B N 1
ATOM 2271 C CA . SER B 1 108 ? 11.326 58.276 49.430 1.00 29.68 105 SER B CA 1
ATOM 2272 C C . SER B 1 108 ? 11.812 58.474 47.993 1.00 28.80 105 SER B C 1
ATOM 2273 O O . SER B 1 108 ? 11.920 59.599 47.516 1.00 28.87 105 SER B O 1
ATOM 2276 N N . GLN B 1 109 ? 12.106 57.372 47.311 1.00 27.97 106 GLN B N 1
ATOM 2277 C CA . GLN B 1 109 ? 12.620 57.427 45.948 1.00 26.96 106 GLN B CA 1
ATOM 2278 C C . GLN B 1 109 ? 11.558 57.003 44.939 1.00 25.46 106 GLN B C 1
ATOM 2279 O O . GLN B 1 109 ? 10.796 56.073 45.185 1.00 25.58 106 GLN B O 1
ATOM 2285 N N . ILE B 1 110 ? 11.503 57.705 43.812 1.00 23.49 107 ILE B N 1
ATOM 2286 C CA . ILE B 1 110 ? 10.673 57.293 42.682 1.00 21.99 107 ILE B CA 1
ATOM 2287 C C . ILE B 1 110 ? 11.575 57.051 41.473 1.00 20.93 107 ILE B C 1
ATOM 2288 O O . ILE B 1 110 ? 12.647 57.658 41.365 1.00 20.41 107 ILE B O 1
ATOM 2293 N N . ALA B 1 111 ? 11.156 56.166 40.572 1.00 19.26 108 ALA B N 1
ATOM 2294 C CA . ALA B 1 111 ? 12.031 55.749 39.481 1.00 18.38 108 ALA B CA 1
ATOM 2295 C C . ALA B 1 111 ? 11.298 55.493 38.173 1.00 17.66 108 ALA B C 1
ATOM 2296 O O . ALA B 1 111 ? 10.164 55.019 38.168 1.00 16.86 108 ALA B O 1
ATOM 2298 N N . VAL B 1 112 ? 11.980 55.801 37.073 1.00 16.99 109 VAL B N 1
ATOM 2299 C CA . VAL B 1 112 ? 11.528 55.479 35.719 1.00 17.59 109 VAL B CA 1
ATOM 2300 C C . VAL B 1 112 ? 12.728 54.926 34.958 1.00 17.68 109 VAL B C 1
ATOM 2301 O O . VAL B 1 112 ? 13.854 55.388 35.156 1.00 17.81 109 VAL B O 1
ATOM 2305 N N . SER B 1 113 ? 12.494 53.929 34.108 1.00 17.55 110 SER B N 1
ATOM 2306 C CA . SER B 1 113 ? 13.546 53.432 33.220 1.00 17.63 110 SER B CA 1
ATOM 2307 C C . SER B 1 113 ? 13.746 54.382 32.045 1.00 17.78 110 SER B C 1
ATOM 2308 O O . SER B 1 113 ? 12.804 54.668 31.298 1.00 17.28 110 SER B O 1
ATOM 2311 N N . GLY B 1 114 ? 14.986 54.837 31.870 1.00 17.36 111 GLY B N 1
ATOM 2312 C CA . GLY B 1 114 ? 15.363 55.703 30.760 1.00 17.75 111 GLY B CA 1
ATOM 2313 C C . GLY B 1 114 ? 15.161 55.068 29.399 1.00 18.02 111 GLY B C 1
ATOM 2314 O O . GLY B 1 114 ? 15.212 55.750 28.384 1.00 18.43 111 GLY B O 1
ATOM 2315 N N . THR B 1 115 ? 14.932 53.759 29.375 1.00 18.28 112 THR B N 1
ATOM 2316 C CA . THR B 1 115 ? 14.621 53.044 28.136 1.00 19.03 112 THR B CA 1
ATOM 2317 C C . THR B 1 115 ? 13.324 53.585 27.505 1.00 19.66 112 THR B C 1
ATOM 2318 O O . THR B 1 115 ? 13.169 53.577 26.285 1.00 19.26 112 THR B O 1
ATOM 2322 N N . HIS B 1 116 ? 12.420 54.081 28.347 1.00 20.21 113 HIS B N 1
ATOM 2323 C CA . HIS B 1 116 ? 11.114 54.570 27.900 1.00 21.57 113 HIS B CA 1
ATOM 2324 C C . HIS B 1 116 ? 11.002 56.098 27.817 1.00 22.30 113 HIS B C 1
ATOM 2325 O O . HIS B 1 116 ? 9.901 56.634 27.674 1.00 22.26 113 HIS B O 1
ATOM 2332 N N . LEU B 1 117 ? 12.140 56.787 27.900 1.00 22.87 114 LEU B N 1
ATOM 2333 C CA . LEU B 1 117 ? 12.186 58.247 27.800 1.00 24.06 114 LEU B CA 1
ATOM 2334 C C . LEU B 1 117 ? 13.445 58.679 27.079 1.00 24.46 114 LEU B C 1
ATOM 2335 O O . LEU B 1 117 ? 14.549 58.322 27.495 1.00 24.91 114 LEU B O 1
ATOM 2340 N N . SER B 1 118 ? 13.290 59.445 26.004 1.00 24.57 115 SER B N 1
ATOM 2341 C CA . SER B 1 118 ? 14.450 59.966 25.289 1.00 24.77 115 SER B CA 1
ATOM 2342 C C . SER B 1 118 ? 14.398 61.484 25.150 1.00 24.60 115 SER B C 1
ATOM 2343 O O . SER B 1 118 ? 13.376 62.111 25.441 1.00 24.16 115 SER B O 1
ATOM 2346 N N . ASP B 1 119 ? 15.504 62.067 24.690 1.00 24.49 116 ASP B N 1
ATOM 2347 C CA . ASP B 1 119 ? 15.578 63.506 24.457 1.00 24.50 116 ASP B CA 1
ATOM 2348 C C . ASP B 1 119 ? 14.705 63.939 23.276 1.00 24.12 116 ASP B C 1
ATOM 2349 O O . ASP B 1 119 ? 14.568 65.128 23.001 1.00 24.47 116 ASP B O 1
ATOM 2354 N N . GLN B 1 120 ? 14.123 62.957 22.592 1.00 23.60 117 GLN B N 1
ATOM 2355 C CA . GLN B 1 120 ? 13.162 63.196 21.518 1.00 23.17 117 GLN B CA 1
ATOM 2356 C C . GLN B 1 120 ? 11.750 63.434 22.056 1.00 22.21 117 GLN B C 1
ATOM 2357 O O . GLN B 1 120 ? 10.854 63.815 21.302 1.00 21.89 117 GLN B O 1
ATOM 2363 N N . ASP B 1 121 ? 11.555 63.203 23.352 1.00 21.33 118 ASP B N 1
ATOM 2364 C CA . ASP B 1 121 ? 10.220 63.308 23.952 1.00 20.42 118 ASP B CA 1
ATOM 2365 C C . ASP B 1 121 ? 9.837 64.710 24.415 1.00 19.84 118 ASP B C 1
ATOM 2366 O O . ASP B 1 121 ? 10.662 65.464 24.946 1.00 19.19 118 ASP B O 1
ATOM 2371 N N . HIS B 1 122 ? 8.562 65.031 24.201 1.00 19.01 119 HIS B N 1
ATOM 2372 C CA . HIS B 1 122 ? 7.931 66.240 24.698 1.00 18.35 119 HIS B CA 1
ATOM 2373 C C . HIS B 1 122 ? 6.793 65.731 25.571 1.00 17.99 119 HIS B C 1
ATOM 2374 O O . HIS B 1 122 ? 5.795 65.209 25.061 1.00 18.06 119 HIS B O 1
ATOM 2381 N N . VAL B 1 123 ? 6.962 65.874 26.884 1.00 17.02 120 VAL B N 1
ATOM 2382 C CA . VAL B 1 123 ? 6.170 65.144 27.864 1.00 16.91 120 VAL B CA 1
ATOM 2383 C C . VAL B 1 123 ? 5.038 65.951 28.503 1.00 16.74 120 VAL B C 1
ATOM 2384 O O . VAL B 1 123 ? 5.214 67.111 28.881 1.00 16.39 120 VAL B O 1
ATOM 2388 N N . LEU B 1 124 ? 3.874 65.315 28.620 1.00 16.56 121 LEU B N 1
ATOM 2389 C CA . LEU B 1 124 ? 2.803 65.831 29.461 1.00 16.38 121 LEU B CA 1
ATOM 2390 C C . LEU B 1 124 ? 2.776 65.013 30.753 1.00 16.37 121 LEU B C 1
ATOM 2391 O O . LEU B 1 124 ? 2.602 63.793 30.719 1.00 16.44 121 LEU B O 1
ATOM 2396 N N . ILE B 1 125 ? 2.989 65.680 31.885 1.00 16.40 122 ILE B N 1
ATOM 2397 C CA . ILE B 1 125 ? 2.902 65.025 33.191 1.00 16.47 122 ILE B CA 1
ATOM 2398 C C . ILE B 1 125 ? 1.447 65.056 33.645 1.00 16.82 122 ILE B C 1
ATOM 2399 O O . ILE B 1 125 ? 0.798 66.104 33.563 1.00 16.79 122 ILE B O 1
ATOM 2404 N N . ILE B 1 126 ? 0.930 63.913 34.090 1.00 16.87 123 ILE B N 1
ATOM 2405 C CA . ILE B 1 126 ? -0.454 63.829 34.590 1.00 16.98 123 ILE B CA 1
ATOM 2406 C C . ILE B 1 126 ? -0.437 63.244 36.001 1.00 17.30 123 ILE B C 1
ATOM 2407 O O . ILE B 1 126 ? 0.257 62.260 36.258 1.00 17.62 123 ILE B O 1
ATOM 2412 N N . ASP B 1 127 ? -1.194 63.844 36.919 1.00 17.32 124 ASP B N 1
ATOM 2413 C CA . ASP B 1 127 ? -1.283 63.318 38.287 1.00 17.97 124 ASP B CA 1
ATOM 2414 C C . ASP B 1 127 ? -2.671 63.575 38.873 1.00 17.93 124 ASP B C 1
ATOM 2415 O O . ASP B 1 127 ? -3.401 64.441 38.378 1.00 17.60 124 ASP B O 1
ATOM 2420 N N . ASP B 1 128 ? -3.039 62.816 39.907 1.00 17.46 125 ASP B N 1
ATOM 2421 C CA . ASP B 1 128 ? -4.359 62.962 40.539 1.00 17.56 125 ASP B CA 1
ATOM 2422 C C . ASP B 1 128 ? -4.487 64.208 41.419 1.00 17.53 125 ASP B C 1
ATOM 2423 O O . ASP B 1 128 ? -5.415 64.997 41.238 1.00 17.50 125 ASP B O 1
ATOM 2428 N N . PHE B 1 129 ? -3.559 64.388 42.359 1.00 17.14 126 PHE B N 1
ATOM 2429 C CA . PHE B 1 129 ? -3.590 65.527 43.273 1.00 16.93 126 PHE B CA 1
ATOM 2430 C C . PHE B 1 129 ? -2.374 66.427 43.102 1.00 17.16 126 PHE B C 1
ATOM 2431 O O . PHE B 1 129 ? -1.271 65.941 42.849 1.00 17.47 126 PHE B O 1
ATOM 2439 N N . LEU B 1 130 ? -2.582 67.733 43.249 1.00 17.02 127 LEU B N 1
ATOM 2440 C CA . LEU B 1 130 ? -1.473 68.660 43.447 1.00 17.19 127 LEU B CA 1
ATOM 2441 C C . LEU B 1 130 ? -1.655 69.355 44.796 1.00 17.15 127 LEU B C 1
ATOM 2442 O O . LEU B 1 130 ? -2.616 70.095 45.007 1.00 17.30 127 LEU B O 1
ATOM 2447 N N . ALA B 1 131 ? -0.728 69.087 45.709 1.00 16.96 128 ALA B N 1
ATOM 2448 C CA . ALA B 1 131 ? -0.766 69.656 47.048 1.00 17.45 128 ALA B CA 1
ATOM 2449 C C . ALA B 1 131 ? 0.531 70.430 47.281 1.00 17.75 128 ALA B C 1
ATOM 2450 O O . ALA B 1 131 ? 0.686 71.546 46.789 1.00 17.85 128 ALA B O 1
ATOM 2452 N N . ASN B 1 132 ? 1.471 69.822 47.999 1.00 18.25 129 ASN B N 1
ATOM 2453 C CA . ASN B 1 132 ? 2.776 70.440 48.239 1.00 18.97 129 ASN B CA 1
ATOM 2454 C C . ASN B 1 132 ? 3.735 70.340 47.056 1.00 18.97 129 ASN B C 1
ATOM 2455 O O . ASN B 1 132 ? 4.739 71.053 47.006 1.00 19.41 129 ASN B O 1
ATOM 2460 N N . GLY B 1 133 ? 3.420 69.453 46.117 1.00 19.18 130 GLY B N 1
ATOM 2461 C CA . GLY B 1 133 ? 4.080 69.405 44.814 1.00 19.33 130 GLY B CA 1
ATOM 2462 C C . GLY B 1 133 ? 5.371 68.614 44.679 1.00 19.31 130 GLY B C 1
ATOM 2463 O O . GLY B 1 133 ? 6.001 68.647 43.623 1.00 19.29 130 GLY B O 1
ATOM 2464 N N . GLN B 1 134 ? 5.762 67.890 45.725 1.00 19.40 131 GLN B N 1
ATOM 2465 C CA . GLN B 1 134 ? 7.058 67.199 45.722 1.00 19.48 131 GLN B CA 1
ATOM 2466 C C . GLN B 1 134 ? 7.162 66.091 44.681 1.00 19.13 131 GLN B C 1
ATOM 2467 O O . GLN B 1 134 ? 8.196 65.962 44.023 1.00 18.66 131 GLN B O 1
ATOM 2473 N N . ALA B 1 135 ? 6.095 65.311 44.516 1.00 18.66 132 ALA B N 1
ATOM 2474 C CA . ALA B 1 135 ? 6.084 64.263 43.493 1.00 18.55 132 ALA B CA 1
ATOM 2475 C C . ALA B 1 135 ? 6.158 64.854 42.087 1.00 18.35 132 ALA B C 1
ATOM 2476 O O . ALA B 1 135 ? 6.839 64.306 41.226 1.00 18.09 132 ALA B O 1
ATOM 2478 N N . ALA B 1 136 ? 5.455 65.966 41.860 1.00 18.23 133 ALA B N 1
ATOM 2479 C CA . ALA B 1 136 ? 5.499 66.639 40.560 1.00 18.20 133 ALA B CA 1
ATOM 2480 C C . ALA B 1 136 ? 6.910 67.125 40.234 1.00 18.22 133 ALA B C 1
ATOM 2481 O O . ALA B 1 136 ? 7.378 66.926 39.117 1.00 18.48 133 ALA B O 1
ATOM 2483 N N . HIS B 1 137 ? 7.569 67.757 41.209 1.00 18.27 134 HIS B N 1
ATOM 2484 C CA . HIS B 1 137 ? 8.975 68.168 41.082 1.00 18.55 134 HIS B CA 1
ATOM 2485 C C . HIS B 1 137 ? 9.883 66.976 40.750 1.00 18.22 134 HIS B C 1
ATOM 2486 O O . HIS B 1 137 ? 10.815 67.096 39.950 1.00 17.96 134 HIS B O 1
ATOM 2493 N N . GLY B 1 138 ? 9.605 65.832 41.375 1.00 18.08 135 GLY B N 1
ATOM 2494 C CA . GLY B 1 138 ? 10.361 64.599 41.125 1.00 17.96 135 GLY B CA 1
ATOM 2495 C C . GLY B 1 138 ? 10.214 64.103 39.698 1.00 17.78 135 GLY B C 1
ATOM 2496 O O . GLY B 1 138 ? 11.196 63.723 39.055 1.00 17.63 135 GLY B O 1
ATOM 2497 N N . LEU B 1 139 ? 8.979 64.104 39.206 1.00 17.67 136 LEU B N 1
ATOM 2498 C CA . LEU B 1 139 ? 8.687 63.725 37.825 1.00 17.49 136 LEU B CA 1
ATOM 2499 C C . LEU B 1 139 ? 9.313 64.698 36.828 1.00 17.53 136 LEU B C 1
ATOM 2500 O O . LEU B 1 139 ? 9.839 64.278 35.791 1.00 17.45 136 LEU B O 1
ATOM 2505 N N . VAL B 1 140 ? 9.260 65.993 37.147 1.00 17.44 137 VAL B N 1
ATOM 2506 C CA . VAL B 1 140 ? 9.950 67.013 36.356 1.00 17.39 137 VAL B CA 1
ATOM 2507 C C . VAL B 1 140 ? 11.447 66.694 36.283 1.00 17.79 137 VAL B C 1
ATOM 2508 O O . VAL B 1 140 ? 12.026 66.678 35.197 1.00 17.72 137 VAL B O 1
ATOM 2512 N N . SER B 1 141 ? 12.056 66.409 37.434 1.00 18.06 138 SER B N 1
ATOM 2513 C CA . SER B 1 141 ? 13.470 66.023 37.488 1.00 18.99 138 SER B CA 1
ATOM 2514 C C . SER B 1 141 ? 13.782 64.822 36.591 1.00 18.93 138 SER B C 1
ATOM 2515 O O . SER B 1 141 ? 14.736 64.857 35.814 1.00 19.08 138 SER B O 1
ATOM 2518 N N . ILE B 1 142 ? 12.971 63.771 36.684 1.00 18.99 139 ILE B N 1
ATOM 2519 C CA . ILE B 1 142 ? 13.210 62.548 35.913 1.00 18.93 139 ILE B CA 1
ATOM 2520 C C . ILE B 1 142 ? 13.173 62.803 34.399 1.00 18.99 139 ILE B C 1
ATOM 2521 O O . ILE B 1 142 ? 14.023 62.293 33.654 1.00 18.80 139 ILE B O 1
ATOM 2526 N N . VAL B 1 143 ? 12.193 63.593 33.962 1.00 19.02 140 VAL B N 1
ATOM 2527 C CA . VAL B 1 143 ? 12.022 63.948 32.548 1.00 19.16 140 VAL B CA 1
ATOM 2528 C C . VAL B 1 143 ? 13.217 64.783 32.060 1.00 19.38 140 VAL B C 1
ATOM 2529 O O . VAL B 1 143 ? 13.766 64.536 30.978 1.00 19.82 140 VAL B O 1
ATOM 2533 N N . LYS B 1 144 ? 13.623 65.756 32.872 1.00 19.58 141 LYS B N 1
ATOM 2534 C CA . LYS B 1 144 ? 14.824 66.553 32.596 1.00 19.86 141 LYS B CA 1
ATOM 2535 C C . LYS B 1 144 ? 16.083 65.684 32.527 1.00 20.02 141 LYS B C 1
ATOM 2536 O O . LYS B 1 144 ? 16.927 65.891 31.660 1.00 20.18 141 LYS B O 1
ATOM 2542 N N . GLN B 1 145 ? 16.191 64.700 33.422 1.00 20.00 142 GLN B N 1
ATOM 2543 C CA . GLN B 1 145 ? 17.345 63.783 33.427 1.00 20.01 142 GLN B CA 1
ATOM 2544 C C . GLN B 1 145 ? 17.463 63.010 32.114 1.00 20.05 142 GLN B C 1
ATOM 2545 O O . GLN B 1 145 ? 18.573 62.728 31.651 1.00 20.21 142 GLN B O 1
ATOM 2551 N N . ALA B 1 146 ? 16.314 62.683 31.525 1.00 19.83 143 ALA B N 1
ATOM 2552 C CA . ALA B 1 146 ? 16.240 61.954 30.264 1.00 19.97 143 ALA B CA 1
ATOM 2553 C C . ALA B 1 146 ? 16.558 62.818 29.049 1.00 20.00 143 ALA B C 1
ATOM 2554 O O . ALA B 1 146 ? 16.695 62.300 27.940 1.00 20.35 143 ALA B O 1
ATOM 2556 N N . GLY B 1 147 ? 16.674 64.130 29.257 1.00 20.09 144 GLY B N 1
ATOM 2557 C CA . GLY B 1 147 ? 16.933 65.074 28.172 1.00 20.09 144 GLY B CA 1
ATOM 2558 C C . GLY B 1 147 ? 15.673 65.490 27.434 1.00 20.02 144 GLY B C 1
ATOM 2559 O O . GLY B 1 147 ? 15.741 66.196 26.425 1.00 20.15 144 GLY B O 1
ATOM 2560 N N . ALA B 1 148 ? 14.526 65.046 27.942 1.00 19.90 145 ALA B N 1
ATOM 2561 C CA . ALA B 1 148 ? 13.224 65.351 27.354 1.00 19.68 145 ALA B CA 1
ATOM 2562 C C . ALA B 1 148 ? 12.728 66.715 27.820 1.00 19.55 145 ALA B C 1
ATOM 2563 O O . ALA B 1 148 ? 13.193 67.235 28.843 1.00 19.52 145 ALA B O 1
ATOM 2565 N N . SER B 1 149 ? 11.787 67.286 27.068 1.00 19.21 146 SER B N 1
ATOM 2566 C CA . SER B 1 149 ? 11.158 68.553 27.433 1.00 19.39 146 SER B CA 1
ATOM 2567 C C . SER B 1 149 ? 9.775 68.332 28.054 1.00 19.27 146 SER B C 1
ATOM 2568 O O . SER B 1 149 ? 9.147 67.285 27.849 1.00 18.58 146 SER B O 1
ATOM 2571 N N . ILE B 1 150 ? 9.327 69.313 28.835 1.00 19.20 147 ILE B N 1
ATOM 2572 C CA . ILE B 1 150 ? 8.024 69.246 29.497 1.00 19.11 147 ILE B CA 1
ATOM 2573 C C . ILE B 1 150 ? 7.048 70.212 28.840 1.00 19.07 147 ILE B C 1
ATOM 2574 O O . ILE B 1 150 ? 7.289 71.422 28.792 1.00 18.73 147 ILE B O 1
ATOM 2579 N N . ALA B 1 151 ? 5.954 69.659 28.325 1.00 18.70 148 ALA B N 1
ATOM 2580 C CA . ALA B 1 151 ? 4.900 70.446 27.694 1.00 18.50 148 ALA B CA 1
ATOM 2581 C C . ALA B 1 151 ? 3.993 71.079 28.739 1.00 18.32 148 ALA B C 1
ATOM 2582 O O . ALA B 1 151 ? 3.434 72.160 28.521 1.00 18.56 148 ALA B O 1
ATOM 2584 N N . GLY B 1 152 ? 3.841 70.393 29.867 1.00 17.74 149 GLY B N 1
ATOM 2585 C CA . GLY B 1 152 ? 3.007 70.890 30.946 1.00 17.41 149 GLY B CA 1
ATOM 2586 C C . GLY B 1 152 ? 2.605 69.829 31.944 1.00 17.09 149 GLY B C 1
ATOM 2587 O O . GLY B 1 152 ? 3.005 68.662 31.838 1.00 17.04 149 GLY B O 1
ATOM 2588 N N . ILE B 1 153 ? 1.806 70.246 32.921 1.00 16.95 150 ILE B N 1
ATOM 2589 C CA . ILE B 1 153 ? 1.381 69.373 34.004 1.00 16.62 150 ILE B CA 1
ATOM 2590 C C . ILE B 1 153 ? -0.142 69.414 34.113 1.00 16.41 150 ILE B C 1
ATOM 2591 O O . ILE B 1 153 ? -0.726 70.480 34.310 1.00 16.96 150 ILE B O 1
ATOM 2596 N N . GLY B 1 154 ? -0.776 68.253 33.961 1.00 15.79 151 GLY B N 1
ATOM 2597 C CA . GLY B 1 154 ? -2.225 68.131 34.114 1.00 15.24 151 GLY B CA 1
ATOM 2598 C C . GLY B 1 154 ? -2.562 67.482 35.443 1.00 15.18 151 GLY B C 1
ATOM 2599 O O . GLY B 1 154 ? -2.013 66.431 35.787 1.00 14.63 151 GLY B O 1
ATOM 2600 N N . ILE B 1 155 ? -3.458 68.123 36.192 1.00 14.88 152 ILE B N 1
ATOM 2601 C CA . ILE B 1 155 ? -3.806 67.701 37.543 1.00 15.04 152 ILE B CA 1
ATOM 2602 C C . ILE B 1 155 ? -5.319 67.537 37.626 1.00 14.86 152 ILE B C 1
ATOM 2603 O O . ILE B 1 155 ? -6.065 68.401 37.153 1.00 14.57 152 ILE B O 1
ATOM 2608 N N . VAL B 1 156 ? -5.778 66.434 38.215 1.00 14.71 153 VAL B N 1
ATOM 2609 C CA . VAL B 1 156 ? -7.227 66.260 38.387 1.00 14.96 153 VAL B CA 1
ATOM 2610 C C . VAL B 1 156 ? -7.765 67.197 39.475 1.00 15.26 153 VAL B C 1
ATOM 2611 O O . VAL B 1 156 ? -8.668 67.991 39.219 1.00 15.70 153 VAL B O 1
ATOM 2615 N N . ILE B 1 157 ? -7.197 67.115 40.677 1.00 15.76 154 ILE B N 1
ATOM 2616 C CA . ILE B 1 157 ? -7.633 67.965 41.781 1.00 15.88 154 ILE B CA 1
ATOM 2617 C C . ILE B 1 157 ? -6.432 68.701 42.360 1.00 16.04 154 ILE B C 1
ATOM 2618 O O . ILE B 1 157 ? -5.455 68.075 42.777 1.00 16.11 154 ILE B O 1
ATOM 2623 N N . GLU B 1 158 ? -6.518 70.027 42.367 1.00 16.25 155 GLU B N 1
ATOM 2624 C CA . GLU B 1 158 ? -5.474 70.883 42.925 1.00 16.58 155 GLU B CA 1
ATOM 2625 C C . GLU B 1 158 ? -5.965 71.572 44.193 1.00 16.36 155 GLU B C 1
ATOM 2626 O O . GLU B 1 158 ? -7.054 72.154 44.216 1.00 16.44 155 GLU B O 1
ATOM 2632 N N . LYS B 1 159 ? -5.166 71.495 45.253 1.00 16.42 156 LYS B N 1
ATOM 2633 C CA . LYS B 1 159 ? -5.448 72.262 46.455 1.00 16.51 156 LYS B CA 1
ATOM 2634 C C . LYS B 1 159 ? -4.666 73.561 46.346 1.00 16.76 156 LYS B C 1
ATOM 2635 O O . LYS B 1 159 ? -3.479 73.605 46.653 1.00 16.54 156 LYS B O 1
ATOM 2641 N N . SER B 1 160 ? -5.345 74.602 45.863 1.00 17.24 157 SER B N 1
ATOM 2642 C CA . SER B 1 160 ? -4.720 75.876 45.496 1.00 17.98 157 SER B CA 1
ATOM 2643 C C . SER B 1 160 ? -4.145 76.633 46.692 1.00 18.28 157 SER B C 1
ATOM 2644 O O . SER B 1 160 ? -3.345 77.555 46.521 1.00 18.58 157 SER B O 1
ATOM 2647 N N . PHE B 1 161 ? -4.568 76.240 47.891 1.00 18.04 158 PHE B N 1
ATOM 2648 C CA . PHE B 1 161 ? -4.139 76.868 49.141 1.00 17.85 158 PHE B CA 1
ATOM 2649 C C . PHE B 1 161 ? -2.816 76.305 49.671 1.00 18.06 158 PHE B C 1
ATOM 2650 O O . PHE B 1 161 ? -2.271 76.795 50.667 1.00 18.11 158 PHE B O 1
ATOM 2658 N N . GLN B 1 162 ? -2.319 75.266 49.005 1.00 17.92 159 GLN B N 1
ATOM 2659 C CA . GLN B 1 16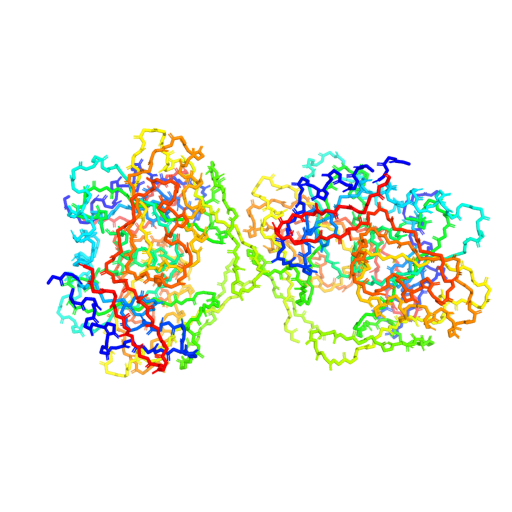2 ? -0.999 74.702 49.276 1.00 18.02 159 GLN B CA 1
ATOM 2660 C C . GLN B 1 162 ? -0.024 75.135 48.170 1.00 17.97 159 GLN B C 1
ATOM 2661 O O . GLN B 1 162 ? -0.458 75.471 47.062 1.00 17.98 159 GLN B O 1
ATOM 2667 N N . PRO B 1 163 ? 1.290 75.150 48.476 1.00 18.02 160 PRO B N 1
ATOM 2668 C CA . PRO B 1 163 ? 2.320 75.771 47.631 1.00 18.03 160 PRO B CA 1
ATOM 2669 C C . PRO B 1 163 ? 2.705 75.095 46.300 1.00 18.23 160 PRO B C 1
ATOM 2670 O O . PRO B 1 163 ? 3.468 75.684 45.526 1.00 17.83 160 PRO B O 1
ATOM 2674 N N . GLY B 1 164 ? 2.193 73.890 46.040 1.00 18.26 161 GLY B N 1
ATOM 2675 C CA . GLY B 1 164 ? 2.593 73.101 44.871 1.00 18.59 161 GLY B CA 1
ATOM 2676 C C . GLY B 1 164 ? 2.456 73.817 43.537 1.00 18.40 161 GLY B C 1
ATOM 2677 O O . GLY B 1 164 ? 3.418 73.903 42.770 1.00 18.10 161 GLY B O 1
ATOM 2678 N N . ARG B 1 165 ? 1.261 74.343 43.269 1.00 18.71 162 ARG B N 1
ATOM 2679 C CA . ARG B 1 165 ? 0.982 75.032 42.011 1.00 18.51 162 ARG B CA 1
ATOM 2680 C C . ARG B 1 165 ? 1.899 76.229 41.772 1.00 18.67 162 ARG B C 1
ATOM 2681 O O . ARG B 1 165 ? 2.501 76.340 40.702 1.00 18.68 162 ARG B O 1
ATOM 2689 N N . ASP B 1 166 ? 1.997 77.109 42.771 1.00 18.81 163 ASP B N 1
ATOM 2690 C CA . ASP B 1 166 ? 2.816 78.319 42.682 1.00 19.11 163 ASP B CA 1
ATOM 2691 C C . ASP B 1 166 ? 4.279 78.002 42.372 1.00 18.63 163 ASP B C 1
ATOM 2692 O O . ASP B 1 166 ? 4.915 78.719 41.599 1.00 18.34 163 ASP B O 1
ATOM 2697 N N . GLU B 1 167 ? 4.802 76.924 42.961 1.00 18.69 164 GLU B N 1
ATOM 2698 C CA . GLU B 1 167 ? 6.193 76.518 42.728 1.00 18.73 164 GLU B CA 1
ATOM 2699 C C . GLU B 1 167 ? 6.432 76.142 41.267 1.00 18.50 164 GLU B C 1
ATOM 2700 O O . GLU B 1 167 ? 7.415 76.576 40.661 1.00 18.46 164 GLU B O 1
ATOM 2706 N N . LEU B 1 168 ? 5.524 75.342 40.716 1.00 17.94 165 LEU B N 1
ATOM 2707 C CA . LEU B 1 168 ? 5.609 74.884 39.323 1.00 17.88 165 LEU B CA 1
ATOM 2708 C C . LEU B 1 168 ? 5.415 76.026 38.330 1.00 17.45 165 LEU B C 1
ATOM 2709 O O . LEU B 1 168 ? 6.146 76.133 37.343 1.00 17.36 165 LEU B O 1
ATOM 2714 N N . VAL B 1 169 ? 4.422 76.871 38.597 1.00 17.55 166 VAL B N 1
ATOM 2715 C CA . VAL B 1 169 ? 4.178 78.068 37.793 1.00 17.43 166 VAL B CA 1
ATOM 2716 C C . VAL B 1 169 ? 5.416 78.974 37.783 1.00 17.77 166 VAL B C 1
ATOM 2717 O O . VAL B 1 169 ? 5.827 79.456 36.722 1.00 17.81 166 VAL B O 1
ATOM 2721 N N . LYS B 1 170 ? 6.026 79.163 38.956 1.00 17.93 167 LYS B N 1
ATOM 2722 C CA . LYS B 1 170 ? 7.230 80.002 39.101 1.00 18.75 167 LYS B CA 1
ATOM 2723 C C . LYS B 1 170 ? 8.394 79.475 38.262 1.00 18.59 167 LYS B C 1
ATOM 2724 O O . LYS B 1 170 ? 9.207 80.251 37.752 1.00 18.62 167 LYS B O 1
ATOM 2730 N N . LEU B 1 171 ? 8.457 78.153 38.122 1.00 18.49 168 LEU B N 1
ATOM 2731 C CA . LEU B 1 171 ? 9.491 77.495 37.332 1.00 18.77 168 LEU B CA 1
ATOM 2732 C C . LEU B 1 171 ? 9.207 77.509 35.827 1.00 18.51 168 LEU B C 1
ATOM 2733 O O . LEU B 1 171 ? 10.014 77.015 35.035 1.00 18.48 168 LEU B O 1
ATOM 2738 N N . GLY B 1 172 ? 8.064 78.074 35.442 1.00 18.11 169 GLY B N 1
ATOM 2739 C CA . GLY B 1 172 ? 7.733 78.290 34.036 1.00 18.12 169 GLY B CA 1
ATOM 2740 C C . GLY B 1 172 ? 6.821 77.240 33.430 1.00 18.26 169 GLY B C 1
ATOM 2741 O O . GLY B 1 172 ? 6.591 77.240 32.220 1.00 18.09 169 GLY B O 1
ATOM 2742 N N . TYR B 1 173 ? 6.295 76.353 34.269 1.00 18.26 170 TYR B N 1
ATOM 2743 C CA . TYR B 1 173 ? 5.473 75.243 33.789 1.00 18.36 170 TYR B CA 1
ATOM 2744 C C . TYR B 1 173 ? 3.998 75.602 33.678 1.00 18.37 170 TYR B C 1
ATOM 2745 O O . TYR B 1 173 ? 3.436 76.283 34.540 1.00 18.33 170 TYR B O 1
ATOM 2754 N N . ARG B 1 174 ? 3.393 75.143 32.587 1.00 18.09 171 ARG B N 1
ATOM 2755 C CA . ARG B 1 174 ? 1.961 75.244 32.362 1.00 18.10 171 ARG B CA 1
ATOM 2756 C C . ARG B 1 174 ? 1.233 74.186 33.192 1.00 17.88 171 ARG B C 1
ATOM 2757 O O . ARG B 1 174 ? 1.410 72.985 32.968 1.00 17.86 171 ARG B O 1
ATOM 2765 N N . VAL B 1 175 ? 0.419 74.641 34.143 1.00 17.16 172 VAL B N 1
ATOM 2766 C CA . VAL B 1 175 ? -0.327 73.738 35.029 1.00 17.12 172 VAL B CA 1
ATOM 2767 C C . VAL B 1 175 ? -1.809 73.834 34.693 1.00 16.87 172 VAL B C 1
ATOM 2768 O O . VAL B 1 175 ? -2.400 74.923 34.743 1.00 16.62 172 VAL B O 1
ATOM 2772 N N . GLU B 1 176 ? -2.393 72.695 34.327 1.00 16.37 173 GLU B N 1
ATOM 2773 C CA . GLU B 1 176 ? -3.798 72.630 33.946 1.00 16.13 173 GLU B CA 1
ATOM 2774 C C . GLU B 1 176 ? -4.529 71.766 34.960 1.00 16.13 173 GLU B C 1
ATOM 2775 O O . GLU B 1 176 ? -4.440 70.535 34.923 1.00 15.56 173 GLU B O 1
ATOM 2781 N N . SER B 1 177 ? -5.214 72.429 35.889 1.00 15.79 174 SER B N 1
ATOM 2782 C CA . SER B 1 177 ? -5.923 71.751 36.966 1.00 16.19 174 SER B CA 1
ATOM 2783 C C . SER B 1 177 ? -7.428 71.761 36.726 1.00 15.79 174 SER B C 1
ATOM 2784 O O . SER B 1 177 ? -8.028 72.818 36.537 1.00 16.11 174 SER B O 1
ATOM 2787 N N . LEU B 1 178 ? -8.040 70.582 36.726 1.00 15.32 175 LEU B N 1
ATOM 2788 C CA . LEU B 1 178 ? -9.453 70.473 36.351 1.00 15.55 175 LEU B CA 1
ATOM 2789 C C . LEU B 1 178 ? -10.402 70.887 37.470 1.00 15.71 175 LEU B C 1
ATOM 2790 O O . LEU B 1 178 ? -11.502 71.394 37.206 1.00 15.95 175 LEU B O 1
ATOM 2795 N N . ALA B 1 179 ? -9.969 70.664 38.709 1.00 15.63 176 ALA B N 1
ATOM 2796 C CA . ALA B 1 179 ? -10.675 71.136 39.891 1.00 16.02 176 ALA B CA 1
ATOM 2797 C C . ALA B 1 179 ? -9.656 71.861 40.754 1.00 16.33 176 ALA B C 1
ATOM 2798 O O . ALA B 1 179 ? -8.606 71.305 41.081 1.00 17.30 176 ALA B O 1
ATOM 2800 N N . ARG B 1 180 ? -9.953 73.113 41.078 1.00 16.23 177 ARG B N 1
ATOM 2801 C CA . ARG B 1 180 ? -9.070 73.918 41.914 1.00 16.16 177 ARG B CA 1
ATOM 2802 C C . ARG B 1 180 ? -9.795 74.253 43.205 1.00 16.14 177 ARG B C 1
ATOM 2803 O O . ARG B 1 180 ? -10.840 74.906 43.188 1.00 15.93 177 ARG B O 1
ATOM 2811 N N . ILE B 1 181 ? -9.254 73.772 44.321 1.00 16.59 178 ILE B N 1
ATOM 2812 C CA . ILE B 1 181 ? -9.900 73.955 45.622 1.00 16.87 178 ILE B CA 1
ATOM 2813 C C . ILE B 1 181 ? -9.239 75.097 46.382 1.00 17.36 178 ILE B C 1
ATOM 2814 O O . ILE B 1 181 ? -8.027 75.083 46.602 1.00 16.65 178 ILE B O 1
ATOM 2819 N N . GLN B 1 182 ? -10.048 76.085 46.764 1.00 18.07 179 GLN B N 1
ATOM 2820 C CA . GLN B 1 182 ? -9.563 77.253 47.493 1.00 19.19 179 GLN B CA 1
ATOM 2821 C C . GLN B 1 182 ? -9.424 76.976 48.984 1.00 19.53 179 GLN B C 1
ATOM 2822 O O . GLN B 1 182 ? -8.521 77.505 49.636 1.00 19.55 179 GLN B O 1
ATOM 2828 N N . SER B 1 183 ? -10.325 76.153 49.516 1.00 20.22 180 SER B N 1
ATOM 2829 C CA . SER B 1 183 ? -10.372 75.882 50.948 1.00 20.99 180 SER B CA 1
ATOM 2830 C C . SER B 1 183 ? -11.133 74.602 51.269 1.00 21.11 180 SER B C 1
ATOM 2831 O O . SER B 1 183 ? -12.104 74.257 50.588 1.00 20.88 180 SER B O 1
ATOM 2834 N N . LEU B 1 184 ? -10.672 73.901 52.305 1.00 21.37 181 LEU B N 1
ATOM 2835 C CA . LEU B 1 184 ? -11.400 72.769 52.881 1.00 21.92 181 LEU B CA 1
ATOM 2836 C C . LEU B 1 184 ? -11.851 73.081 54.315 1.00 22.74 181 LEU B C 1
ATOM 2837 O O . LEU B 1 184 ? -12.177 72.174 55.087 1.00 22.75 181 LEU B O 1
ATOM 2842 N N . GLU B 1 185 ? -11.873 74.366 54.658 1.00 23.65 182 GLU B N 1
ATOM 2843 C CA . GLU B 1 185 ? -12.268 74.810 55.999 1.00 24.71 182 GLU B CA 1
ATOM 2844 C C . GLU B 1 185 ? -13.761 74.607 56.249 1.00 24.99 182 GLU B C 1
ATOM 2845 O O . GLU B 1 185 ? -14.555 74.546 55.303 1.00 25.12 182 GLU B O 1
ATOM 2851 N N . GLU B 1 186 ? -14.126 74.491 57.527 1.00 25.58 183 GLU B N 1
ATOM 2852 C CA . GLU B 1 186 ? -15.515 74.265 57.963 1.00 25.94 183 GLU B CA 1
ATOM 2853 C C . GLU B 1 186 ? -16.114 72.951 57.444 1.00 25.76 183 GLU B C 1
ATOM 2854 O O . GLU B 1 186 ? -17.336 72.804 57.376 1.00 25.79 183 GLU B O 1
ATOM 2860 N N . GLY B 1 187 ? -15.244 72.008 57.080 1.00 25.65 184 GLY B N 1
ATOM 2861 C CA . GLY B 1 187 ? -15.653 70.694 56.580 1.00 25.23 184 GLY B CA 1
ATOM 2862 C C . GLY B 1 187 ? -16.401 70.729 55.259 1.00 25.01 184 GLY B C 1
ATOM 2863 O O . GLY B 1 187 ? -17.246 69.867 54.995 1.00 25.05 184 GLY B O 1
ATOM 2864 N N . LYS B 1 188 ? -16.092 71.728 54.432 1.00 24.55 185 LYS B N 1
ATOM 2865 C CA . LYS B 1 188 ? -16.733 71.902 53.132 1.00 24.03 185 LYS B CA 1
ATOM 2866 C C . LYS B 1 188 ? -15.702 72.247 52.058 1.00 23.26 185 LYS B C 1
ATOM 2867 O O . LYS B 1 188 ? -14.711 72.924 52.336 1.00 23.29 185 LYS B O 1
ATOM 2873 N N . VAL B 1 189 ? -15.947 71.787 50.834 1.00 22.33 186 VAL B N 1
ATOM 2874 C CA . VAL B 1 189 ? -15.091 72.141 49.703 1.00 21.40 186 VAL B CA 1
ATOM 2875 C C . VAL B 1 189 ? -15.530 73.484 49.150 1.00 20.78 186 VAL B C 1
ATOM 2876 O O . VAL B 1 189 ? -16.695 73.667 48.793 1.00 20.27 186 VAL B O 1
ATOM 2880 N N . SER B 1 190 ? -14.590 74.420 49.096 1.00 19.86 187 SER B N 1
ATOM 2881 C CA . SER B 1 190 ? -14.801 75.686 48.415 1.00 19.31 187 SER B CA 1
ATOM 2882 C C . SER B 1 190 ? -13.855 75.740 47.216 1.00 18.70 187 SER B C 1
ATOM 2883 O O . SER B 1 190 ? -12.642 75.577 47.369 1.00 18.10 187 SER B O 1
ATOM 2886 N N . PHE B 1 191 ? -14.417 75.941 46.027 1.00 17.66 188 PHE B N 1
ATOM 2887 C CA . PHE B 1 191 ? -13.624 76.029 44.803 1.00 17.39 188 PHE B CA 1
ATOM 2888 C C . PHE B 1 191 ? -13.115 77.440 44.533 1.00 17.22 188 PHE B C 1
ATOM 2889 O O . PHE B 1 191 ? -13.720 78.422 44.972 1.00 16.80 188 PHE B O 1
ATOM 2897 N N . VAL B 1 192 ? -12.003 77.537 43.804 1.00 17.13 189 VAL B N 1
ATOM 2898 C CA . VAL B 1 192 ? -11.468 78.843 43.397 1.00 17.13 189 VAL B CA 1
ATOM 2899 C C . VAL B 1 192 ? -12.532 79.551 42.565 1.00 17.74 189 VAL B C 1
ATOM 2900 O O . VAL B 1 192 ? -13.182 78.930 41.722 1.00 17.71 189 VAL B O 1
ATOM 2904 N N . GLN B 1 193 ? -12.714 80.841 42.828 1.00 18.17 190 GLN B N 1
ATOM 2905 C CA . GLN B 1 193 ? -13.727 81.639 42.153 1.00 19.14 190 GLN B CA 1
ATOM 2906 C C . GLN B 1 193 ? -13.499 81.697 40.648 1.00 20.18 190 GLN B C 1
ATOM 2907 O O . GLN B 1 193 ? -12.361 81.749 40.179 1.00 19.48 190 GLN B O 1
ATOM 2913 N N . GLU B 1 194 ? -14.600 81.686 39.907 1.00 21.80 191 GLU B N 1
ATOM 2914 C CA . GLU B 1 194 ? -14.575 81.859 38.465 1.00 23.71 191 GLU B CA 1
ATOM 2915 C C . GLU B 1 194 ? -15.436 83.057 38.079 1.00 24.26 191 GLU B C 1
ATOM 2916 O O . GLU B 1 194 ? -16.520 83.261 38.635 1.00 24.51 191 GLU B O 1
ATOM 2922 N N . VAL B 1 195 ? -14.940 83.859 37.141 1.00 25.21 192 VAL B N 1
ATOM 2923 C CA . VAL B 1 195 ? -15.686 85.008 36.628 1.00 25.93 192 VAL B CA 1
ATOM 2924 C C . VAL B 1 195 ? -16.716 84.579 35.577 1.00 26.17 192 VAL B C 1
ATOM 2925 O O . VAL B 1 195 ? -16.784 83.404 35.204 1.00 26.52 192 VAL B O 1
ATOM 2929 N N . SER C 1 1 ? 11.637 52.887 97.903 1.00 26.85 -2 SER C N 1
ATOM 2930 C CA . SER C 1 1 ? 11.887 53.930 96.866 1.00 26.61 -2 SER C CA 1
ATOM 2931 C C . SER C 1 1 ? 11.061 53.658 95.614 1.00 26.25 -2 SER C C 1
ATOM 2932 O O . SER C 1 1 ? 10.711 52.509 95.331 1.00 26.55 -2 SER C O 1
ATOM 2935 N N . ASN C 1 2 ? 10.756 54.717 94.869 1.00 25.60 -1 ASN C N 1
ATOM 2936 C CA . ASN C 1 2 ? 10.114 54.579 93.566 1.00 24.87 -1 ASN C CA 1
ATOM 2937 C C . ASN C 1 2 ? 11.135 54.180 92.492 1.00 24.37 -1 ASN C C 1
ATOM 2938 O O . ASN C 1 2 ? 12.334 54.149 92.759 1.00 23.90 -1 ASN C O 1
ATOM 2943 N N . ALA C 1 3 ? 10.652 53.874 91.288 1.00 23.93 0 ALA C N 1
ATOM 2944 C CA . ALA C 1 3 ? 11.514 53.446 90.183 1.00 23.60 0 ALA C CA 1
ATOM 2945 C C . ALA C 1 3 ? 12.556 54.491 89.774 1.00 23.42 0 ALA C C 1
ATOM 2946 O O . ALA C 1 3 ? 13.689 54.135 89.450 1.00 23.18 0 ALA C O 1
ATOM 2956 N N . GLU C 1 5 ? 13.983 56.818 91.683 1.00 22.14 2 GLU C N 1
ATOM 2957 C CA . GLU C 1 5 ? 15.010 56.787 92.717 1.00 21.82 2 GLU C CA 1
ATOM 2958 C C . GLU C 1 5 ? 15.883 55.548 92.570 1.00 21.17 2 GLU C C 1
ATOM 2959 O O . GLU C 1 5 ? 17.105 55.631 92.678 1.00 21.23 2 GLU C O 1
ATOM 2965 N N . ALA C 1 6 ? 15.258 54.404 92.305 1.00 20.41 3 ALA C N 1
ATOM 2966 C CA . ALA C 1 6 ? 15.998 53.160 92.097 1.00 19.59 3 ALA C CA 1
ATOM 2967 C C . ALA C 1 6 ? 16.928 53.286 90.898 1.00 18.87 3 ALA C C 1
ATOM 2968 O O . ALA C 1 6 ? 18.089 52.877 90.961 1.00 18.57 3 ALA C O 1
ATOM 2970 N N . LEU C 1 7 ? 16.405 53.855 89.811 1.00 18.60 4 LEU C N 1
ATOM 2971 C CA . LEU C 1 7 ? 17.172 54.054 88.582 1.00 18.39 4 LEU C CA 1
ATOM 2972 C C . LEU C 1 7 ? 18.350 55.006 88.795 1.00 18.66 4 LEU C C 1
ATOM 2973 O O . LEU C 1 7 ? 19.487 54.681 88.441 1.00 18.48 4 LEU C O 1
ATOM 2978 N N . LYS C 1 8 ? 18.068 56.177 89.368 1.00 19.05 5 LYS C N 1
ATOM 2979 C CA . LYS C 1 8 ? 19.103 57.182 89.631 1.00 19.78 5 LYS C CA 1
ATOM 2980 C C . LYS C 1 8 ? 20.233 56.629 90.501 1.00 19.58 5 LYS C C 1
ATOM 2981 O O . LYS C 1 8 ? 21.408 56.841 90.201 1.00 19.41 5 LYS C O 1
ATOM 2987 N N . ARG C 1 9 ? 19.880 55.906 91.562 1.00 19.82 6 ARG C N 1
ATOM 2988 C CA . ARG C 1 9 ? 20.887 55.261 92.403 1.00 20.23 6 ARG C CA 1
ATOM 2989 C C . ARG C 1 9 ? 21.707 54.229 91.631 1.00 19.71 6 ARG C C 1
ATOM 2990 O O . ARG C 1 9 ? 22.923 54.179 91.768 1.00 19.62 6 ARG C O 1
ATOM 2998 N N . LYS C 1 10 ? 21.042 53.423 90.805 1.00 19.79 7 LYS C N 1
ATOM 2999 C CA . LYS C 1 10 ? 21.731 52.425 89.992 1.00 19.56 7 LYS C CA 1
ATOM 3000 C C . LYS C 1 10 ? 22.738 53.089 89.049 1.00 19.08 7 LYS C C 1
ATOM 3001 O O . LYS C 1 10 ? 23.840 52.576 88.847 1.00 18.51 7 LYS C O 1
ATOM 3007 N N . ILE C 1 11 ? 22.342 54.224 88.472 1.00 18.76 8 ILE C N 1
ATOM 3008 C CA . ILE C 1 11 ? 23.214 55.015 87.604 1.00 18.58 8 ILE C CA 1
ATOM 3009 C C . ILE C 1 11 ? 24.445 55.506 88.372 1.00 18.90 8 ILE C C 1
ATOM 3010 O O . ILE C 1 11 ? 25.576 55.364 87.904 1.00 18.84 8 ILE C O 1
ATOM 3015 N N . GLU C 1 12 ? 24.217 56.056 89.561 1.00 19.09 9 GLU C N 1
ATOM 3016 C CA . GLU C 1 12 ? 25.304 56.596 90.380 1.00 19.63 9 GLU C CA 1
ATOM 3017 C C . GLU C 1 12 ? 26.239 55.503 90.904 1.00 19.58 9 GLU C C 1
ATOM 3018 O O . GLU C 1 12 ? 27.447 55.721 91.036 1.00 19.62 9 GLU C O 1
ATOM 3024 N N . GLU C 1 13 ? 25.676 54.329 91.180 1.00 19.69 10 GLU C N 1
ATOM 3025 C CA . GLU C 1 13 ? 26.430 53.177 91.684 1.00 19.84 10 GLU C CA 1
ATOM 3026 C C . GLU C 1 13 ? 27.213 52.443 90.589 1.00 19.67 10 GLU C C 1
ATOM 3027 O O . GLU C 1 13 ? 28.383 52.115 90.775 1.00 19.36 10 GLU C O 1
ATOM 3033 N N . GLU C 1 14 ? 26.557 52.192 89.453 1.00 19.57 11 GLU C N 1
ATOM 3034 C CA . GLU C 1 14 ? 27.077 51.268 88.440 1.00 19.63 11 GLU C CA 1
ATOM 3035 C C . GLU C 1 14 ? 27.426 51.922 87.099 1.00 19.22 11 GLU C C 1
ATOM 3036 O O . GLU C 1 14 ? 28.141 51.335 86.282 1.00 18.95 11 GLU C O 1
ATOM 3042 N N . GLY C 1 15 ? 26.916 53.129 86.871 1.00 18.80 12 GLY C N 1
ATOM 3043 C CA . GLY C 1 15 ? 27.185 53.851 85.633 1.00 18.51 12 GLY C CA 1
ATOM 3044 C C . GLY C 1 15 ? 28.605 54.383 85.607 1.00 18.54 12 GLY C C 1
ATOM 3045 O O . GLY C 1 15 ? 29.151 54.765 86.649 1.00 18.15 12 GLY C O 1
ATOM 3046 N N . VAL C 1 16 ? 29.209 54.381 84.421 1.00 18.13 13 VAL C N 1
ATOM 3047 C CA . VAL C 1 16 ? 30.535 54.972 84.219 1.00 18.57 13 VAL C CA 1
ATOM 3048 C C . VAL C 1 16 ? 30.449 56.056 83.150 1.00 18.73 13 VAL C C 1
ATOM 3049 O O . VAL C 1 16 ? 29.929 55.827 82.062 1.00 18.33 13 VAL C O 1
ATOM 3053 N N . VAL C 1 17 ? 30.949 57.244 83.470 1.00 19.29 14 VAL C N 1
ATOM 3054 C CA . VAL C 1 17 ? 30.951 58.335 82.502 1.00 20.06 14 VAL C CA 1
ATOM 3055 C C . VAL C 1 17 ? 32.215 58.240 81.662 1.00 20.78 14 VAL C C 1
ATOM 3056 O O . VAL C 1 17 ? 33.321 58.315 82.193 1.00 20.51 14 VAL C O 1
ATOM 3060 N N . LEU C 1 18 ? 32.042 58.075 80.356 1.00 21.72 15 LEU C N 1
ATOM 3061 C CA . LEU C 1 18 ? 33.173 57.982 79.435 1.00 23.15 15 LEU C CA 1
ATOM 3062 C C . LEU C 1 18 ? 33.363 59.300 78.690 1.00 24.18 15 LEU C C 1
ATOM 3063 O O . LEU C 1 18 ? 32.404 59.856 78.164 1.00 24.24 15 LEU C O 1
ATOM 3068 N N . SER C 1 19 ? 34.596 59.799 78.657 1.00 25.57 16 SER C N 1
ATOM 3069 C CA . SER C 1 19 ? 34.930 61.042 77.936 1.00 26.96 16 SER C CA 1
ATOM 3070 C C . SER C 1 19 ? 33.956 62.207 78.198 1.00 27.63 16 SER C C 1
ATOM 3071 O O . SER C 1 19 ? 33.689 63.024 77.307 1.00 28.28 16 SER C O 1
ATOM 3074 N N . ASP C 1 20 ? 33.428 62.264 79.423 1.00 28.27 17 ASP C N 1
ATOM 3075 C CA . ASP C 1 20 ? 32.458 63.286 79.865 1.00 28.36 17 ASP C CA 1
ATOM 3076 C C . ASP C 1 20 ? 31.217 63.471 78.974 1.00 28.43 17 ASP C C 1
ATOM 3077 O O . ASP C 1 20 ? 30.612 64.549 78.990 1.00 28.66 17 ASP C O 1
ATOM 3082 N N . GLN C 1 21 ? 30.823 62.444 78.213 1.00 27.90 18 GLN C N 1
ATOM 3083 C CA . GLN C 1 21 ? 29.717 62.611 77.247 1.00 27.29 18 GLN C CA 1
ATOM 3084 C C . GLN C 1 21 ? 28.838 61.376 76.993 1.00 26.00 18 GLN C C 1
ATOM 3085 O O . GLN C 1 21 ? 27.705 61.505 76.528 1.00 25.91 18 GLN C O 1
ATOM 3091 N N . VAL C 1 22 ? 29.371 60.190 77.273 1.00 24.52 19 VAL C N 1
ATOM 3092 C CA . VAL C 1 22 ? 28.620 58.941 77.125 1.00 22.56 19 VAL C CA 1
ATOM 3093 C C . VAL C 1 22 ? 28.460 58.323 78.502 1.00 21.35 19 VAL C C 1
ATOM 3094 O O . VAL C 1 22 ? 29.430 58.223 79.259 1.00 21.18 19 VAL C O 1
ATOM 3098 N N . LEU C 1 23 ? 27.239 57.919 78.842 1.00 19.50 20 LEU C N 1
ATOM 3099 C CA . LEU C 1 23 ? 27.022 57.185 80.088 1.00 18.05 20 LEU C CA 1
ATOM 3100 C C . LEU C 1 23 ? 26.967 55.690 79.786 1.00 17.30 20 LEU C C 1
ATOM 3101 O O . LEU C 1 23 ? 26.084 55.235 79.059 1.00 16.89 20 LEU C O 1
ATOM 3106 N N . LYS C 1 24 ? 27.915 54.934 80.335 1.00 16.34 21 LYS C N 1
ATOM 3107 C CA . LYS C 1 24 ? 27.918 53.485 80.180 1.00 15.52 21 LYS C CA 1
ATOM 3108 C C . LYS C 1 24 ? 27.150 52.831 81.322 1.00 15.34 21 LYS C C 1
ATOM 3109 O O . LYS C 1 24 ? 27.560 52.898 82.486 1.00 15.28 21 LYS C O 1
ATOM 3115 N N . VAL C 1 25 ? 26.041 52.192 80.972 1.00 14.95 22 VAL C N 1
ATOM 3116 C CA . VAL C 1 25 ? 25.216 51.454 81.926 1.00 15.33 22 VAL C CA 1
ATOM 3117 C C . VAL C 1 25 ? 24.992 50.019 81.418 1.00 15.27 22 VAL C C 1
ATOM 3118 O O . VAL C 1 25 ? 23.868 49.502 81.401 1.00 15.64 22 VAL C O 1
ATOM 3122 N N . ASP C 1 26 ? 26.093 49.386 81.008 1.00 15.07 23 ASP C N 1
ATOM 3123 C CA . ASP C 1 26 ? 26.068 48.029 80.468 1.00 15.24 23 ASP C CA 1
ATOM 3124 C C . ASP C 1 26 ? 25.779 46.964 81.528 1.00 14.82 23 ASP C C 1
ATOM 3125 O O . ASP C 1 26 ? 25.431 45.832 81.191 1.00 14.83 23 ASP C O 1
ATOM 3130 N N . SER C 1 27 ? 25.937 47.316 82.802 1.00 14.36 24 SER C N 1
ATOM 3131 C CA . SER C 1 27 ? 25.684 46.352 83.869 1.00 14.27 24 SER C CA 1
ATOM 3132 C C . SER C 1 27 ? 24.190 46.130 84.139 1.00 13.85 24 SER C C 1
ATOM 3133 O O . SER C 1 27 ? 23.824 45.138 84.758 1.00 13.75 24 SER C O 1
ATOM 3136 N N . PHE C 1 28 ? 23.327 47.039 83.694 1.00 13.67 25 PHE C N 1
ATOM 3137 C CA . PHE C 1 28 ? 21.890 46.870 83.975 1.00 14.15 25 PHE C CA 1
ATOM 3138 C C . PHE C 1 28 ? 20.905 47.211 82.859 1.00 14.42 25 PHE C C 1
ATOM 3139 O O . PHE C 1 28 ? 19.728 46.837 82.947 1.00 14.24 25 PHE C O 1
ATOM 3147 N N . LEU C 1 29 ? 21.370 47.894 81.813 1.00 14.02 26 LEU C N 1
ATOM 3148 C CA . LEU C 1 29 ? 20.484 48.307 80.720 1.00 14.44 26 LEU C CA 1
ATOM 3149 C C . LEU C 1 29 ? 20.886 47.826 79.316 1.00 14.74 26 LEU C C 1
ATOM 3150 O O . LEU C 1 29 ? 20.044 47.304 78.583 1.00 15.77 26 LEU C O 1
ATOM 3155 N N . ASN C 1 30 ? 22.145 48.028 78.932 1.00 14.26 27 ASN C N 1
ATOM 3156 C CA . ASN C 1 30 ? 22.529 47.929 77.503 1.00 14.28 27 ASN C CA 1
ATOM 3157 C C . ASN C 1 30 ? 23.325 46.689 77.088 1.00 13.75 27 ASN C C 1
ATOM 3158 O O . ASN C 1 30 ? 23.745 46.569 75.927 1.00 13.97 27 ASN C O 1
ATOM 3163 N N . HIS C 1 31 ? 23.545 45.770 78.019 1.00 13.24 28 HIS C N 1
ATOM 3164 C CA . HIS C 1 31 ? 24.273 44.533 77.687 1.00 12.83 28 HIS C CA 1
ATOM 3165 C C . HIS C 1 31 ? 23.896 43.446 78.670 1.00 12.63 28 HIS C C 1
ATOM 3166 O O . HIS C 1 31 ? 23.325 42.421 78.290 1.00 12.10 28 HIS C O 1
ATOM 3173 N N . GLN C 1 32 ? 24.219 43.670 79.939 1.00 12.13 29 GLN C N 1
ATOM 3174 C CA . GLN C 1 32 ? 23.551 42.945 81.000 1.00 12.46 29 GLN C CA 1
ATOM 3175 C C . GLN C 1 32 ? 22.270 43.725 81.294 1.00 12.78 29 GLN C C 1
ATOM 3176 O O . GLN C 1 32 ? 22.260 44.951 81.242 1.00 13.86 29 GLN C O 1
ATOM 3182 N N . ILE C 1 33 ? 21.190 42.998 81.561 1.00 12.97 30 ILE C N 1
ATOM 3183 C CA . ILE C 1 33 ? 19.903 43.577 81.937 1.00 12.97 30 ILE C CA 1
ATOM 3184 C C . ILE C 1 33 ? 19.548 43.098 83.348 1.00 13.11 30 ILE C C 1
ATOM 3185 O O . ILE C 1 33 ? 19.660 41.908 83.637 1.00 12.33 30 ILE C O 1
ATOM 3190 N N . ASP C 1 34 ? 19.138 44.030 84.215 1.00 13.42 31 ASP C N 1
ATOM 3191 C CA . ASP C 1 34 ? 18.628 43.703 85.561 1.00 13.94 31 ASP C CA 1
ATOM 3192 C C . ASP C 1 34 ? 17.120 43.589 85.419 1.00 13.68 31 ASP C C 1
ATOM 3193 O O . ASP C 1 34 ? 16.435 44.612 85.302 1.00 13.76 31 ASP C O 1
ATOM 3198 N N . PRO C 1 35 ? 16.592 42.348 85.389 1.00 13.52 32 PRO C N 1
ATOM 3199 C CA . PRO C 1 35 ? 15.165 42.173 85.103 1.00 13.31 32 PRO C CA 1
ATOM 3200 C C . PRO C 1 35 ? 14.245 42.788 86.163 1.00 13.34 32 PRO C C 1
ATOM 3201 O O . PRO C 1 35 ? 13.189 43.305 85.816 1.00 13.47 32 PRO C O 1
ATOM 3205 N N . LEU C 1 36 ? 14.641 42.736 87.433 1.00 13.37 33 LEU C N 1
ATOM 3206 C CA . LEU C 1 36 ? 13.829 43.337 88.490 1.00 13.71 33 LEU C CA 1
ATOM 3207 C C . LEU C 1 36 ? 13.690 44.847 88.296 1.00 13.58 33 LEU C C 1
ATOM 3208 O O . LEU C 1 36 ? 12.580 45.389 88.384 1.00 12.76 33 LEU C O 1
ATOM 3213 N N . LEU C 1 37 ? 14.811 45.517 88.014 1.00 13.77 34 LEU C N 1
ATOM 3214 C CA . LEU C 1 37 ? 14.794 46.954 87.753 1.00 14.17 34 LEU C CA 1
ATOM 3215 C C . LEU C 1 37 ? 13.965 47.277 86.520 1.00 14.28 34 LEU C C 1
ATOM 3216 O O . LEU C 1 37 ? 13.216 48.258 86.507 1.00 13.72 34 LEU C O 1
ATOM 3229 N N . GLN C 1 39 ? 11.394 45.664 85.514 1.00 15.10 36 GLN C N 1
ATOM 3230 C CA . GLN C 1 39 ? 9.996 45.535 85.926 1.00 15.30 36 GLN C CA 1
ATOM 3231 C C . GLN C 1 39 ? 9.507 46.785 86.655 1.00 15.16 36 GLN C C 1
ATOM 3232 O O . GLN C 1 39 ? 8.395 47.254 86.407 1.00 14.93 36 GLN C O 1
ATOM 3238 N N . ARG C 1 40 ? 10.340 47.309 87.553 1.00 14.95 37 ARG C N 1
ATOM 3239 C CA . ARG C 1 40 ? 10.028 48.546 88.283 1.00 15.44 37 ARG C CA 1
ATOM 3240 C C . ARG C 1 40 ? 9.827 49.702 87.296 1.00 15.19 37 ARG C C 1
ATOM 3241 O O . ARG C 1 40 ? 8.880 50.493 87.421 1.00 14.86 37 ARG C O 1
ATOM 3249 N N . ILE C 1 41 ? 10.726 49.768 86.316 1.00 14.52 38 ILE C N 1
ATOM 3250 C CA . ILE C 1 41 ? 10.684 50.754 85.244 1.00 14.76 38 ILE C CA 1
ATOM 3251 C C . ILE C 1 41 ? 9.407 50.606 84.414 1.00 14.61 38 ILE C C 1
ATOM 3252 O O . ILE C 1 41 ? 8.706 51.591 84.180 1.00 14.68 38 ILE C O 1
ATOM 3257 N N . GLY C 1 42 ? 9.103 49.374 84.001 1.00 13.98 39 GLY C N 1
ATOM 3258 C CA . GLY C 1 42 ? 7.886 49.089 83.231 1.00 14.07 39 GLY C CA 1
ATOM 3259 C C . GLY C 1 42 ? 6.620 49.446 83.992 1.00 14.01 39 GLY C C 1
ATOM 3260 O O . GLY C 1 42 ? 5.666 49.981 83.419 1.00 14.08 39 GLY C O 1
ATOM 3261 N N . ASP C 1 43 ? 6.621 49.169 85.293 1.00 14.02 40 ASP C N 1
ATOM 3262 C CA . ASP C 1 43 ? 5.481 49.491 86.146 1.00 14.49 40 ASP C CA 1
ATOM 3263 C C . ASP C 1 43 ? 5.290 51.002 86.290 1.00 14.56 40 ASP C C 1
ATOM 3264 O O . ASP C 1 43 ? 4.153 51.473 86.327 1.00 14.02 40 ASP C O 1
ATOM 3269 N N . GLU C 1 44 ? 6.397 51.751 86.356 1.00 14.59 41 GLU C N 1
ATOM 3270 C CA . GLU C 1 44 ? 6.332 53.217 86.436 1.00 14.62 41 GLU C CA 1
ATOM 3271 C C . GLU C 1 44 ? 5.773 53.854 85.158 1.00 14.64 41 GLU C C 1
ATOM 3272 O O . GLU C 1 44 ? 4.915 54.734 85.234 1.00 14.57 41 GLU C O 1
ATOM 3278 N N . PHE C 1 45 ? 6.267 53.412 84.001 1.00 14.15 42 PHE C N 1
ATOM 3279 C CA . PHE C 1 45 ? 5.718 53.824 82.708 1.00 14.33 42 PHE C CA 1
ATOM 3280 C C . PHE C 1 45 ? 4.224 53.500 82.617 1.00 14.15 42 PHE C C 1
ATOM 3281 O O . PHE C 1 45 ? 3.423 54.325 82.172 1.00 13.86 42 PHE C O 1
ATOM 3289 N N . ALA C 1 46 ? 3.859 52.289 83.028 1.00 14.54 43 ALA C N 1
ATOM 3290 C CA . ALA C 1 46 ? 2.460 51.858 82.997 1.00 15.11 43 ALA C CA 1
ATOM 3291 C C . ALA C 1 46 ? 1.574 52.726 83.882 1.00 15.88 43 ALA C C 1
ATOM 3292 O O . ALA C 1 46 ? 0.468 53.081 83.483 1.00 15.84 43 ALA C O 1
ATOM 3294 N N . SER C 1 47 ? 2.048 53.066 85.083 1.00 16.39 44 SER C N 1
ATOM 3295 C CA . SER C 1 47 ? 1.251 53.899 85.980 1.00 17.32 44 SER C CA 1
ATOM 3296 C C . SER C 1 47 ? 1.026 55.294 85.395 1.00 17.35 44 SER C C 1
ATOM 3297 O O . SER C 1 47 ? -0.052 55.864 85.552 1.00 17.43 44 SER C O 1
ATOM 3300 N N . ARG C 1 48 ? 2.033 55.826 84.706 1.00 17.46 45 ARG C N 1
ATOM 3301 C CA . ARG C 1 48 ? 1.911 57.129 84.043 1.00 17.72 45 ARG C CA 1
ATOM 3302 C C . ARG C 1 48 ? 0.920 57.117 82.882 1.00 18.02 45 ARG C C 1
ATOM 3303 O O . ARG C 1 48 ? 0.298 58.134 82.587 1.00 18.18 45 ARG C O 1
ATOM 3311 N N . PHE C 1 49 ? 0.754 55.959 82.252 1.00 17.97 46 PHE C N 1
ATOM 3312 C CA . PHE C 1 49 ? -0.129 55.841 81.089 1.00 18.49 46 PHE C CA 1
ATOM 3313 C C . PHE C 1 49 ? -1.342 54.932 81.309 1.00 18.56 46 PHE C C 1
ATOM 3314 O O . PHE C 1 49 ? -2.021 54.553 80.353 1.00 18.66 46 PHE C O 1
ATOM 3322 N N . ALA C 1 50 ? -1.626 54.609 82.570 1.00 19.01 47 ALA C N 1
ATOM 3323 C CA . ALA C 1 50 ? -2.716 53.689 82.923 1.00 19.60 47 ALA C CA 1
ATOM 3324 C C . ALA C 1 50 ? -4.107 54.167 82.494 1.00 19.90 47 ALA C C 1
ATOM 3325 O O . ALA C 1 50 ? -5.009 53.352 82.294 1.00 20.37 47 ALA C O 1
ATOM 3327 N N . LYS C 1 51 ? -4.270 55.480 82.350 1.00 20.23 48 LYS C N 1
ATOM 3328 C CA . LYS C 1 51 ? -5.567 56.077 82.016 1.00 20.63 48 LYS C CA 1
ATOM 3329 C C . LYS C 1 51 ? -5.568 56.733 80.630 1.00 20.67 48 LYS C C 1
ATOM 3330 O O . LYS C 1 51 ? -6.350 57.652 80.360 1.00 21.14 48 LYS C O 1
ATOM 3336 N N . ASP C 1 52 ? -4.705 56.242 79.749 1.00 20.24 49 ASP C N 1
ATOM 3337 C CA . ASP C 1 52 ? -4.514 56.853 78.442 1.00 20.31 49 ASP C CA 1
ATOM 3338 C C . ASP C 1 52 ? -5.059 56.022 77.279 1.00 19.42 49 ASP C C 1
ATOM 3339 O O . ASP C 1 52 ? -4.973 56.439 76.127 1.00 19.51 49 ASP C O 1
ATOM 3344 N N . GLY C 1 53 ? -5.618 54.853 77.581 1.00 18.70 50 GLY C N 1
ATOM 3345 C CA . GLY C 1 53 ? -6.194 53.987 76.550 1.00 17.63 50 GLY C CA 1
ATOM 3346 C C . GLY C 1 53 ? -5.186 53.444 75.552 1.00 17.30 50 GLY C C 1
ATOM 3347 O O . GLY C 1 53 ? -5.513 53.235 74.376 1.00 17.10 50 GLY C O 1
ATOM 3348 N N . ILE C 1 54 ? -3.959 53.219 76.022 1.00 16.40 51 ILE C N 1
ATOM 3349 C CA . ILE C 1 54 ? -2.901 52.591 75.229 1.00 16.03 51 ILE C CA 1
ATOM 3350 C C . ILE C 1 54 ? -3.345 51.231 74.687 1.00 15.78 51 ILE C C 1
ATOM 3351 O O . ILE C 1 54 ? -3.893 50.411 75.432 1.00 15.75 51 ILE C O 1
ATOM 3356 N N . THR C 1 55 ? -3.108 50.999 73.395 1.00 15.42 52 THR C N 1
ATOM 3357 C CA . THR C 1 55 ? -3.439 49.725 72.758 1.00 15.52 52 THR C CA 1
ATOM 3358 C C . THR C 1 55 ? -2.180 48.948 72.385 1.00 15.40 52 THR C C 1
ATOM 3359 O O . THR C 1 55 ? -2.238 47.748 72.153 1.00 15.01 52 THR C O 1
ATOM 3363 N N . LYS C 1 56 ? -1.054 49.650 72.298 1.00 15.74 53 LYS C N 1
ATOM 3364 C CA . LYS C 1 56 ? 0.179 49.055 71.787 1.00 15.87 53 LYS C CA 1
ATOM 3365 C C . LYS C 1 56 ? 1.390 49.879 72.179 1.00 15.49 53 LYS C C 1
ATOM 3366 O O . LYS C 1 56 ? 1.312 51.105 72.273 1.00 14.85 53 LYS C O 1
ATOM 3372 N N . ILE C 1 57 ? 2.508 49.193 72.392 1.00 15.22 54 ILE C N 1
ATOM 3373 C CA . ILE C 1 57 ? 3.805 49.845 72.609 1.00 15.24 54 ILE C CA 1
ATOM 3374 C C . ILE C 1 57 ? 4.683 49.656 71.372 1.00 15.30 54 ILE C C 1
ATOM 3375 O O . ILE C 1 57 ? 4.675 48.589 70.747 1.00 14.64 54 ILE C O 1
ATOM 3380 N N . VAL C 1 58 ? 5.420 50.705 71.014 1.00 15.11 55 VAL C N 1
ATOM 3381 C CA . VAL C 1 58 ? 6.401 50.616 69.940 1.00 14.89 55 VAL C CA 1
ATOM 3382 C C . VAL C 1 58 ? 7.765 51.005 70.505 1.00 15.01 55 VAL C C 1
ATOM 3383 O O . VAL C 1 58 ? 7.898 51.991 71.223 1.00 13.73 55 VAL C O 1
ATOM 3387 N N . THR C 1 59 ? 8.766 50.195 70.184 1.00 14.77 56 THR C N 1
ATOM 3388 C CA . THR C 1 59 ? 10.132 50.464 70.583 1.00 15.33 56 THR C CA 1
ATOM 3389 C C . THR C 1 59 ? 11.032 50.104 69.404 1.00 15.38 56 THR C C 1
ATOM 3390 O O . THR C 1 59 ? 10.550 49.883 68.285 1.00 15.44 56 THR C O 1
ATOM 3394 N N . ILE C 1 60 ? 12.332 50.051 69.656 1.00 15.71 57 ILE C N 1
ATOM 3395 C CA . ILE C 1 60 ? 13.294 49.642 68.647 1.00 15.80 57 ILE C CA 1
ATOM 3396 C C . ILE C 1 60 ? 14.334 48.715 69.286 1.00 16.01 57 ILE C C 1
ATOM 3397 O O . ILE C 1 60 ? 14.737 48.921 70.439 1.00 15.99 57 ILE C O 1
ATOM 3402 N N . GLU C 1 61 ? 14.737 47.676 68.557 1.00 16.02 58 GLU C N 1
ATOM 3403 C CA . GLU C 1 61 ? 15.812 46.780 69.021 1.00 15.79 58 GLU C CA 1
ATOM 3404 C C . GLU C 1 61 ? 17.097 47.594 69.280 1.00 15.72 58 GLU C C 1
ATOM 3405 O O . GLU C 1 61 ? 17.299 48.626 68.632 1.00 15.88 58 GLU C O 1
ATOM 3411 N N . SER C 1 62 ? 17.958 47.183 70.219 1.00 15.20 59 SER C N 1
ATOM 3412 C CA . SER C 1 62 ? 17.786 46.021 71.109 1.00 15.12 59 SER C CA 1
ATOM 3413 C C . SER C 1 62 ? 17.513 46.449 72.555 1.00 14.75 59 SER C C 1
ATOM 3414 O O . SER C 1 62 ? 16.750 45.795 73.284 1.00 14.17 59 SER C O 1
ATOM 3417 N N . SER C 1 63 ? 18.142 47.547 72.968 1.00 14.42 60 SER C N 1
ATOM 3418 C CA . SER C 1 63 ? 18.074 47.997 74.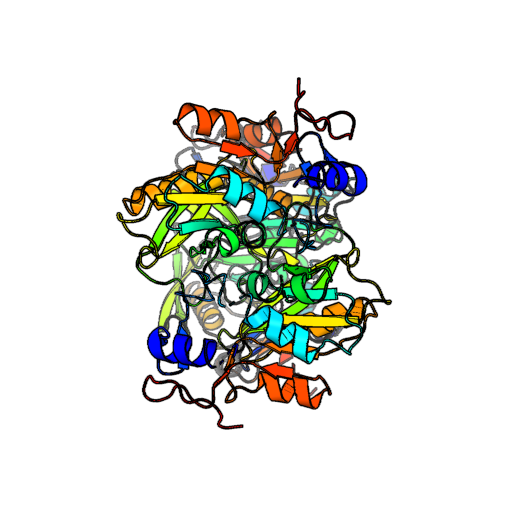365 1.00 14.68 60 SER C CA 1
ATOM 3419 C C . SER C 1 63 ? 16.679 48.462 74.801 1.00 14.64 60 SER C C 1
ATOM 3420 O O . SER C 1 63 ? 16.343 48.408 75.987 1.00 15.48 60 SER C O 1
ATOM 3423 N N . GLY C 1 64 ? 15.868 48.914 73.851 1.00 14.63 61 GLY C N 1
ATOM 3424 C CA . GLY C 1 64 ? 14.491 49.320 74.160 1.00 14.39 61 GLY C CA 1
ATOM 3425 C C . GLY C 1 64 ? 13.564 48.162 74.524 1.00 14.37 61 GLY C C 1
ATOM 3426 O O . GLY C 1 64 ? 12.543 48.373 75.168 1.00 14.21 61 GLY C O 1
ATOM 3427 N N . ILE C 1 65 ? 13.925 46.938 74.132 1.00 13.89 62 ILE C N 1
ATOM 3428 C CA . ILE C 1 65 ? 13.004 45.797 74.248 1.00 13.74 62 ILE C CA 1
ATOM 3429 C C . ILE C 1 65 ? 12.630 45.472 75.696 1.00 13.63 62 ILE C C 1
ATOM 3430 O O . ILE C 1 65 ? 11.449 45.414 76.021 1.00 13.01 62 ILE C O 1
ATOM 3435 N N . ALA C 1 66 ? 13.628 45.271 76.557 1.00 13.53 63 ALA C N 1
ATOM 3436 C CA . ALA C 1 66 ? 13.351 44.935 77.951 1.00 13.77 63 ALA C CA 1
ATOM 3437 C C . ALA C 1 66 ? 12.405 45.924 78.671 1.00 13.50 63 ALA C C 1
ATOM 3438 O O . ALA C 1 66 ? 11.371 45.503 79.197 1.00 14.04 63 ALA C O 1
ATOM 3440 N N . PRO C 1 67 ? 12.735 47.235 78.699 1.00 13.12 64 PRO C N 1
ATOM 3441 C CA . PRO C 1 67 ? 11.768 48.133 79.360 1.00 13.26 64 PRO C CA 1
ATOM 3442 C C . PRO C 1 67 ? 10.394 48.193 78.668 1.00 13.42 64 PRO C C 1
ATOM 3443 O O . PRO C 1 67 ? 9.372 48.351 79.340 1.00 12.93 64 PRO C O 1
ATOM 3447 N N . ALA C 1 68 ? 10.367 48.052 77.344 1.00 13.37 65 ALA C N 1
ATOM 3448 C CA . ALA C 1 68 ? 9.100 48.058 76.616 1.00 13.24 65 ALA C CA 1
ATOM 3449 C C . ALA C 1 68 ? 8.226 46.855 76.963 1.00 13.37 65 ALA C C 1
ATOM 3450 O O . ALA C 1 68 ? 7.034 47.008 77.212 1.00 13.07 65 ALA C O 1
ATOM 3452 N N . VAL C 1 69 ? 8.824 45.665 76.994 1.00 13.69 66 VAL C N 1
ATOM 3453 C CA . VAL C 1 69 ? 8.083 44.443 77.306 1.00 14.07 66 VAL C CA 1
ATOM 3454 C C . VAL C 1 69 ? 7.542 44.480 78.740 1.00 13.88 66 VAL C C 1
ATOM 3455 O O . VAL C 1 69 ? 6.395 44.103 78.983 1.00 13.41 66 VAL C O 1
ATOM 3467 N N . THR C 1 71 ? 6.747 47.136 80.398 1.00 13.50 68 THR C N 1
ATOM 3468 C CA . THR C 1 71 ? 5.656 48.109 80.333 1.00 13.25 68 THR C CA 1
ATOM 3469 C C . THR C 1 71 ? 4.417 47.467 79.715 1.00 13.11 68 THR C C 1
ATOM 3470 O O . THR C 1 71 ? 3.309 47.614 80.238 1.00 13.24 68 THR C O 1
ATOM 3474 N N . GLY C 1 72 ? 4.618 46.752 78.607 1.00 13.05 69 GLY C N 1
ATOM 3475 C CA . GLY C 1 72 ? 3.532 46.026 77.921 1.00 12.91 69 GLY C CA 1
ATOM 3476 C C . GLY C 1 72 ? 2.858 44.983 78.789 1.00 12.68 69 GLY C C 1
ATOM 3477 O O . GLY C 1 72 ? 1.635 44.793 78.714 1.00 12.04 69 GLY C O 1
ATOM 3478 N N . LEU C 1 73 ? 3.659 44.293 79.599 1.00 12.98 70 LEU C N 1
ATOM 3479 C CA . LEU C 1 73 ? 3.143 43.297 80.533 1.00 12.78 70 LEU C CA 1
ATOM 3480 C C . LEU C 1 73 ? 2.178 43.936 81.539 1.00 12.84 70 LEU C C 1
ATOM 3481 O O . LEU C 1 73 ? 1.074 43.423 81.764 1.00 12.69 70 LEU C O 1
ATOM 3486 N N . LYS C 1 74 ? 2.589 45.061 82.122 1.00 12.63 71 LYS C N 1
ATOM 3487 C CA . LYS C 1 74 ? 1.775 45.740 83.133 1.00 12.55 71 LYS C CA 1
ATOM 3488 C C . LYS C 1 74 ? 0.515 46.384 82.550 1.00 12.41 71 LYS C C 1
ATOM 3489 O O . LYS C 1 74 ? -0.550 46.324 83.166 1.00 11.90 71 LYS C O 1
ATOM 3495 N N . LEU C 1 75 ? 0.627 46.980 81.365 1.00 12.41 72 LEU C N 1
ATOM 3496 C CA . LEU C 1 75 ? -0.535 47.592 80.715 1.00 12.69 72 LEU C CA 1
ATOM 3497 C C . LEU C 1 75 ? -1.454 46.576 80.027 1.00 12.84 72 LEU C C 1
ATOM 3498 O O . LEU C 1 75 ? -2.622 46.869 79.767 1.00 13.13 72 LEU C O 1
ATOM 3503 N N . GLY C 1 76 ? -0.925 45.393 79.734 1.00 12.51 73 GLY C N 1
ATOM 3504 C CA . GLY C 1 76 ? -1.687 44.358 79.037 1.00 13.11 73 GLY C CA 1
ATOM 3505 C C . GLY C 1 76 ? -1.792 44.604 77.541 1.00 13.17 73 GLY C C 1
ATOM 3506 O O . GLY C 1 76 ? -2.844 44.362 76.943 1.00 12.83 73 GLY C O 1
ATOM 3507 N N . VAL C 1 77 ? -0.710 45.097 76.940 1.00 13.54 74 VAL C N 1
ATOM 3508 C CA . VAL C 1 77 ? -0.684 45.396 75.501 1.00 14.20 74 VAL C CA 1
ATOM 3509 C C . VAL C 1 77 ? 0.511 44.744 74.793 1.00 14.35 74 VAL C C 1
ATOM 3510 O O . VAL C 1 77 ? 1.545 44.502 75.423 1.00 14.27 74 VAL C O 1
ATOM 3514 N N . PRO C 1 78 ? 0.371 44.438 73.488 1.00 14.72 75 PRO C N 1
ATOM 3515 C CA . PRO C 1 78 ? 1.525 43.930 72.735 1.00 14.92 75 PRO C CA 1
ATOM 3516 C C . PRO C 1 78 ? 2.621 44.978 72.554 1.00 15.01 75 PRO C C 1
ATOM 3517 O O . PRO C 1 78 ? 2.368 46.179 72.679 1.00 14.74 75 PRO C O 1
ATOM 3521 N N . VAL C 1 79 ? 3.826 44.510 72.247 1.00 15.15 76 VAL C N 1
ATOM 3522 C CA . VAL C 1 79 ? 4.976 45.383 72.076 1.00 15.38 76 VAL C CA 1
ATOM 3523 C C . VAL C 1 79 ? 5.596 45.082 70.718 1.00 15.44 76 VAL C C 1
ATOM 3524 O O . VAL C 1 79 ? 5.958 43.942 70.450 1.00 16.23 76 VAL C O 1
ATOM 3528 N N . VAL C 1 80 ? 5.703 46.098 69.870 1.00 14.90 77 VAL C N 1
ATOM 3529 C CA . VAL C 1 80 ? 6.278 45.935 68.544 1.00 15.46 77 VAL C CA 1
ATOM 3530 C C . VAL C 1 80 ? 7.637 46.608 68.532 1.00 15.61 77 VAL C C 1
ATOM 3531 O O . VAL C 1 80 ? 7.732 47.797 68.823 1.00 15.80 77 VAL C O 1
ATOM 3535 N N . PHE C 1 81 ? 8.685 45.852 68.210 1.00 15.45 78 PHE C N 1
ATOM 3536 C CA . PHE C 1 81 ? 10.011 46.457 68.067 1.00 16.00 78 PHE C CA 1
ATOM 3537 C C . PHE C 1 81 ? 10.414 46.669 66.613 1.00 16.17 78 PHE C C 1
ATOM 3538 O O . PHE C 1 81 ? 10.378 45.740 65.801 1.00 15.99 78 PHE C O 1
ATOM 3546 N N . ALA C 1 82 ? 10.762 47.910 66.290 1.00 16.48 79 ALA C N 1
ATOM 3547 C CA . ALA C 1 82 ? 11.317 48.240 64.980 1.00 16.96 79 ALA C CA 1
ATOM 3548 C C . ALA C 1 82 ? 12.650 47.527 64.788 1.00 17.91 79 ALA C C 1
ATOM 3549 O O . ALA C 1 82 ? 13.381 47.297 65.764 1.00 17.30 79 ALA C O 1
ATOM 3551 N N . ARG C 1 83 ? 12.939 47.172 63.535 1.00 18.63 80 ARG C N 1
ATOM 3552 C CA . ARG C 1 83 ? 14.185 46.521 63.134 1.00 20.35 80 ARG C CA 1
ATOM 3553 C C . ARG C 1 83 ? 15.136 47.512 62.467 1.00 21.50 80 ARG C C 1
ATOM 3554 O O . ARG C 1 83 ? 14.707 48.350 61.661 1.00 21.34 80 ARG C O 1
ATOM 3562 N N . LYS C 1 84 ? 16.420 47.391 62.802 1.00 22.93 81 LYS C N 1
ATOM 3563 C CA . LYS C 1 84 ? 17.489 48.255 62.294 1.00 24.93 81 LYS C CA 1
ATOM 3564 C C . LYS C 1 84 ? 18.214 47.656 61.102 1.00 26.46 81 LYS C C 1
ATOM 3565 O O . LYS C 1 84 ? 18.891 48.369 60.356 1.00 27.10 81 LYS C O 1
ATOM 3571 N N . HIS C 1 85 ? 18.117 46.338 60.960 1.00 27.90 82 HIS C N 1
ATOM 3572 C CA . HIS C 1 85 ? 18.792 45.618 59.892 1.00 29.47 82 HIS C CA 1
ATOM 3573 C C . HIS C 1 85 ? 17.765 44.741 59.202 1.00 30.23 82 HIS C C 1
ATOM 3574 O O . HIS C 1 85 ? 16.695 44.482 59.755 1.00 30.51 82 HIS C O 1
ATOM 3581 N N . LYS C 1 86 ? 18.077 44.291 57.992 1.00 31.25 83 LYS C N 1
ATOM 3582 C CA . LYS C 1 86 ? 17.193 43.361 57.305 1.00 32.14 83 LYS C CA 1
ATOM 3583 C C . LYS C 1 86 ? 17.198 42.036 58.063 1.00 32.38 83 LYS C C 1
ATOM 3584 O O . LYS C 1 86 ? 18.218 41.641 58.632 1.00 32.48 83 LYS C O 1
ATOM 3590 N N . SER C 1 87 ? 16.044 41.381 58.097 1.00 32.74 84 SER C N 1
ATOM 3591 C CA . SER C 1 87 ? 15.875 40.137 58.842 1.00 32.95 84 SER C CA 1
ATOM 3592 C C . SER C 1 87 ? 15.029 39.134 58.047 1.00 33.07 84 SER C C 1
ATOM 3593 O O . SER C 1 87 ? 14.468 39.477 57.000 1.00 33.06 84 SER C O 1
ATOM 3596 N N . LEU C 1 88 ? 14.942 37.906 58.559 1.00 33.01 85 LEU C N 1
ATOM 3597 C CA . LEU C 1 88 ? 14.333 36.781 57.846 1.00 32.92 85 LEU C CA 1
ATOM 3598 C C . LEU C 1 88 ? 12.855 36.983 57.483 1.00 32.72 85 LEU C C 1
ATOM 3599 O O . LEU C 1 88 ? 12.445 36.674 56.364 1.00 32.60 85 LEU C O 1
ATOM 3604 N N . THR C 1 89 ? 12.063 37.501 58.420 1.00 32.44 86 THR C N 1
ATOM 3605 C CA . THR C 1 89 ? 10.603 37.548 58.240 1.00 32.20 86 THR C CA 1
ATOM 3606 C C . THR C 1 89 ? 9.987 38.951 58.119 1.00 32.18 86 THR C C 1
ATOM 3607 O O . THR C 1 89 ? 8.783 39.082 57.889 1.00 32.28 86 THR C O 1
ATOM 3611 N N . LEU C 1 90 ? 10.804 39.989 58.278 1.00 32.15 87 LEU C N 1
ATOM 3612 C CA . LEU C 1 90 ? 10.354 41.366 58.058 1.00 32.07 87 LEU C CA 1
ATOM 3613 C C . LEU C 1 90 ? 10.686 41.784 56.613 1.00 31.87 87 LEU C C 1
ATOM 3614 O O . LEU C 1 90 ? 11.790 42.252 56.319 1.00 31.98 87 LEU C O 1
ATOM 3619 N N . THR C 1 91 ? 9.721 41.584 55.714 1.00 31.44 88 THR C N 1
ATOM 3620 C CA . THR C 1 91 ? 9.964 41.709 54.273 1.00 31.08 88 THR C CA 1
ATOM 3621 C C . THR C 1 91 ? 8.963 42.598 53.527 1.00 30.64 88 THR C C 1
ATOM 3622 O O . THR C 1 91 ? 9.352 43.366 52.642 1.00 30.91 88 THR C O 1
ATOM 3626 N N . ASP C 1 92 ? 7.682 42.483 53.869 1.00 29.96 89 ASP C N 1
ATOM 3627 C CA . ASP C 1 92 ? 6.625 43.179 53.125 1.00 29.04 89 ASP C CA 1
ATOM 3628 C C . ASP C 1 92 ? 5.776 44.092 54.010 1.00 28.07 89 ASP C C 1
ATOM 3629 O O . ASP C 1 92 ? 5.867 44.038 55.241 1.00 28.02 89 ASP C O 1
ATOM 3634 N N . ASN C 1 93 ? 4.958 44.930 53.367 1.00 26.68 90 ASN C N 1
ATOM 3635 C CA . ASN C 1 93 ? 4.103 45.918 54.046 1.00 25.35 90 ASN C CA 1
ATOM 3636 C C . ASN C 1 93 ? 4.862 46.788 55.052 1.00 24.45 90 ASN C C 1
ATOM 3637 O O . ASN C 1 93 ? 4.309 47.189 56.081 1.00 24.45 90 ASN C O 1
ATOM 3642 N N . LEU C 1 94 ? 6.122 47.081 54.748 1.00 23.36 91 LEU C N 1
ATOM 3643 C CA . LEU C 1 94 ? 6.985 47.783 55.689 1.00 22.47 91 LEU C CA 1
ATOM 3644 C C . LEU C 1 94 ? 6.656 49.263 55.794 1.00 21.85 91 LEU C C 1
ATOM 3645 O O . LEU C 1 94 ? 6.405 49.930 54.788 1.00 20.82 91 LEU C O 1
ATOM 3650 N N . LEU C 1 95 ? 6.632 49.750 57.032 1.00 20.80 92 LEU C N 1
ATOM 3651 C CA . LEU C 1 95 ? 6.612 51.178 57.318 1.00 20.78 92 LEU C CA 1
ATOM 3652 C C . LEU C 1 95 ? 8.031 51.541 57.732 1.00 20.99 92 LEU C C 1
ATOM 3653 O O . LEU C 1 95 ? 8.571 50.956 58.671 1.00 20.35 92 LEU C O 1
ATOM 3658 N N . THR C 1 96 ? 8.641 52.484 57.018 1.00 21.05 93 THR C N 1
ATOM 3659 C CA . THR C 1 96 ? 10.061 52.776 57.212 1.00 21.54 93 THR C CA 1
ATOM 3660 C C . THR C 1 96 ? 10.328 54.230 57.581 1.00 21.97 93 THR C C 1
ATOM 3661 O O . THR C 1 96 ? 9.526 55.121 57.290 1.00 21.64 93 THR C O 1
ATOM 3665 N N . ALA C 1 97 ? 11.462 54.447 58.241 1.00 22.58 94 ALA C N 1
ATOM 3666 C CA . ALA C 1 97 ? 11.945 55.777 58.565 1.00 23.67 94 ALA C CA 1
ATOM 3667 C C . ALA C 1 97 ? 13.462 55.780 58.463 1.00 24.64 94 ALA C C 1
ATOM 3668 O O . ALA C 1 97 ? 14.109 54.746 58.664 1.00 24.66 94 ALA C O 1
ATOM 3670 N N . SER C 1 98 ? 14.023 56.945 58.146 1.00 25.73 95 SER C N 1
ATOM 3671 C CA . SER C 1 98 ? 15.466 57.107 58.066 1.00 27.01 95 SER C CA 1
ATOM 3672 C C . SER C 1 98 ? 16.006 57.772 59.329 1.00 27.72 95 SER C C 1
ATOM 3673 O O . SER C 1 98 ? 15.439 58.752 59.815 1.00 27.99 95 SER C O 1
ATOM 3676 N N . VAL C 1 99 ? 17.092 57.220 59.862 1.00 28.60 96 VAL C N 1
ATOM 3677 C CA . VAL C 1 99 ? 17.707 57.726 61.092 1.00 29.81 96 VAL C CA 1
ATOM 3678 C C . VAL C 1 99 ? 19.154 58.129 60.829 1.00 30.60 96 VAL C C 1
ATOM 3679 O O . VAL C 1 99 ? 19.994 57.291 60.492 1.00 30.58 96 VAL C O 1
ATOM 3683 N N . TYR C 1 100 ? 19.436 59.416 61.000 1.00 32.10 97 TYR C N 1
ATOM 3684 C CA . TYR C 1 100 ? 20.764 59.964 60.739 1.00 33.69 97 TYR C CA 1
ATOM 3685 C C . TYR C 1 100 ? 21.609 59.924 62.007 1.00 34.22 97 TYR C C 1
ATOM 3686 O O . TYR C 1 100 ? 21.149 60.324 63.084 1.00 34.44 97 TYR C O 1
ATOM 3695 N N . SER C 1 101 ? 22.834 59.422 61.875 1.00 34.77 98 SER C N 1
ATOM 3696 C CA . SER C 1 101 ? 23.772 59.334 62.992 1.00 35.53 98 SER C CA 1
ATOM 3697 C C . SER C 1 101 ? 24.790 60.471 62.961 1.00 36.04 98 SER C C 1
ATOM 3698 O O . SER C 1 101 ? 25.336 60.794 61.905 1.00 36.04 98 SER C O 1
ATOM 3701 N N . PHE C 1 102 ? 25.046 61.068 64.123 1.00 36.54 99 PHE C N 1
ATOM 3702 C CA . PHE C 1 102 ? 26.056 62.121 64.241 1.00 37.02 99 PHE C CA 1
ATOM 3703 C C . PHE C 1 102 ? 27.321 61.576 64.907 1.00 37.08 99 PHE C C 1
ATOM 3704 O O . PHE C 1 102 ? 28.281 61.199 64.228 1.00 37.33 99 PHE C O 1
ATOM 3712 N N . THR C 1 106 ? 25.825 59.271 58.553 1.00 35.29 103 THR C N 1
ATOM 3713 C CA . THR C 1 106 ? 24.741 59.480 57.595 1.00 35.15 103 THR C CA 1
ATOM 3714 C C . THR C 1 106 ? 23.471 58.727 58.025 1.00 34.99 103 THR C C 1
ATOM 3715 O O . THR C 1 106 ? 23.366 58.287 59.178 1.00 34.85 103 THR C O 1
ATOM 3719 N N . GLU C 1 107 ? 22.515 58.587 57.108 1.00 34.49 104 GLU C N 1
ATOM 3720 C CA . GLU C 1 107 ? 21.205 58.020 57.437 1.00 34.08 104 GLU C CA 1
ATOM 3721 C C . GLU C 1 107 ? 21.089 56.503 57.257 1.00 33.29 104 GLU C C 1
ATOM 3722 O O . GLU C 1 107 ? 21.708 55.920 56.365 1.00 33.48 104 GLU C O 1
ATOM 3728 N N . SER C 1 108 ? 20.290 55.884 58.127 1.00 32.10 105 SER C N 1
ATOM 3729 C CA . SER C 1 108 ? 20.049 54.438 58.125 1.00 30.89 105 SER C CA 1
ATOM 3730 C C . SER C 1 108 ? 18.547 54.165 58.228 1.00 29.66 105 SER C C 1
ATOM 3731 O O . SER C 1 108 ? 17.787 55.042 58.624 1.00 29.84 105 SER C O 1
ATOM 3734 N N . GLN C 1 109 ? 18.117 52.952 57.886 1.00 27.96 106 GLN C N 1
ATOM 3735 C CA . GLN C 1 109 ? 16.683 52.641 57.836 1.00 26.35 106 GLN C CA 1
ATOM 3736 C C . GLN C 1 109 ? 16.189 51.828 59.031 1.00 24.80 106 GLN C C 1
ATOM 3737 O O . GLN C 1 109 ? 16.820 50.853 59.428 1.00 24.43 106 GLN C O 1
ATOM 3743 N N . ILE C 1 110 ? 15.050 52.238 59.587 1.00 22.91 107 ILE C N 1
ATOM 3744 C CA . ILE C 1 110 ? 14.345 51.447 60.598 1.00 21.65 107 ILE C CA 1
ATOM 3745 C C . ILE C 1 110 ? 12.965 51.084 60.060 1.00 20.95 107 ILE C C 1
ATOM 3746 O O . ILE C 1 110 ? 12.415 51.812 59.227 1.00 20.84 107 ILE C O 1
ATOM 3751 N N . ALA C 1 111 ? 12.417 49.956 60.510 1.00 19.91 108 ALA C N 1
ATOM 3752 C CA . ALA C 1 111 ? 11.229 49.395 59.872 1.00 18.96 108 ALA C CA 1
ATOM 3753 C C . ALA C 1 111 ? 10.308 48.618 60.806 1.00 18.85 108 ALA C C 1
ATOM 3754 O O . ALA C 1 111 ? 10.765 47.906 61.709 1.00 18.37 108 ALA C O 1
ATOM 3756 N N . VAL C 1 112 ? 9.009 48.770 60.557 1.00 18.10 109 VAL C N 1
ATOM 3757 C CA . VAL C 1 112 ? 7.937 48.086 61.286 1.00 17.93 109 VAL C CA 1
ATOM 3758 C C . VAL C 1 112 ? 6.940 47.573 60.252 1.00 18.29 109 VAL C C 1
ATOM 3759 O O . VAL C 1 112 ? 6.657 48.265 59.271 1.00 18.06 109 VAL C O 1
ATOM 3763 N N . SER C 1 113 ? 6.420 46.361 60.454 1.00 18.59 110 SER C N 1
ATOM 3764 C CA . SER C 1 113 ? 5.374 45.825 59.585 1.00 18.69 110 SER C CA 1
ATOM 3765 C C . SER C 1 113 ? 4.070 46.588 59.782 1.00 18.90 110 SER C C 1
ATOM 3766 O O . SER C 1 113 ? 3.590 46.744 60.908 1.00 18.47 110 SER C O 1
ATOM 3769 N N . GLY C 1 114 ? 3.498 47.064 58.677 1.00 18.95 111 GLY C N 1
ATOM 3770 C CA . GLY C 1 114 ? 2.241 47.799 58.724 1.00 19.46 111 GLY C CA 1
ATOM 3771 C C . GLY C 1 114 ? 1.069 46.980 59.233 1.00 19.97 111 GLY C C 1
ATOM 3772 O O . GLY C 1 114 ? 0.070 47.533 59.693 1.00 19.88 111 GLY C O 1
ATOM 3773 N N . THR C 1 115 ? 1.192 45.658 59.150 1.00 20.40 112 THR C N 1
ATOM 3774 C CA . THR C 1 115 ? 0.171 44.743 59.656 1.00 21.58 112 THR C CA 1
ATOM 3775 C C . THR C 1 115 ? 0.022 44.808 61.184 1.00 22.18 112 THR C C 1
ATOM 3776 O O . THR C 1 115 ? -1.023 44.429 61.724 1.00 22.27 112 THR C O 1
ATOM 3780 N N . HIS C 1 116 ? 1.060 45.287 61.869 1.00 22.77 113 HIS C N 1
ATOM 3781 C CA . HIS C 1 116 ? 1.052 45.353 63.338 1.00 23.61 113 HIS C CA 1
ATOM 3782 C C . HIS C 1 116 ? 0.627 46.701 63.915 1.00 23.88 113 HIS C C 1
ATOM 3783 O O . HIS C 1 116 ? 0.586 46.872 65.140 1.00 23.99 113 HIS C O 1
ATOM 3790 N N . LEU C 1 117 ? 0.326 47.657 63.042 1.00 23.76 114 LEU C N 1
ATOM 3791 C CA . LEU C 1 117 ? -0.197 48.952 63.471 1.00 24.13 114 LEU C CA 1
ATOM 3792 C C . LEU C 1 117 ? -1.423 49.316 62.653 1.00 24.52 114 LEU C C 1
ATOM 3793 O O . LEU C 1 117 ? -1.405 49.221 61.428 1.00 24.49 114 LEU C O 1
ATOM 3798 N N . SER C 1 118 ? -2.493 49.722 63.328 1.00 24.91 115 SER C N 1
ATOM 3799 C CA . SER C 1 118 ? -3.691 50.190 62.634 1.00 25.14 115 SER C CA 1
ATOM 3800 C C . SER C 1 118 ? -4.006 51.634 63.004 1.00 24.98 115 SER C C 1
ATOM 3801 O O . SER C 1 118 ? -3.464 52.171 63.970 1.00 24.57 115 SER C O 1
ATOM 3804 N N . ASP C 1 119 ? -4.889 52.259 62.231 1.00 24.63 116 ASP C N 1
ATOM 3805 C CA . ASP C 1 119 ? -5.320 53.623 62.517 1.00 24.63 116 ASP C CA 1
ATOM 3806 C C . ASP C 1 119 ? -6.067 53.715 63.853 1.00 24.18 116 ASP C C 1
ATOM 3807 O O . ASP C 1 119 ? -6.230 54.802 64.409 1.00 24.39 116 ASP C O 1
ATOM 3812 N N . GLN C 1 120 ? -6.507 52.568 64.362 1.00 23.58 117 GLN C N 1
ATOM 3813 C CA . GLN C 1 120 ? -7.202 52.515 65.645 1.00 23.23 117 GLN C CA 1
ATOM 3814 C C . GLN C 1 120 ? -6.259 52.447 66.846 1.00 22.40 117 GLN C C 1
ATOM 3815 O O . GLN C 1 120 ? -6.693 52.617 67.991 1.00 22.36 117 GLN C O 1
ATOM 3821 N N . ASP C 1 121 ? -4.977 52.208 66.582 1.00 21.18 118 ASP C N 1
ATOM 3822 C CA . ASP C 1 121 ? -3.985 52.111 67.647 1.00 20.52 118 ASP C CA 1
ATOM 3823 C C . ASP C 1 121 ? -3.684 53.452 68.296 1.00 19.74 118 ASP C C 1
ATOM 3824 O O . ASP C 1 121 ? -3.635 54.484 67.631 1.00 19.72 118 ASP C O 1
ATOM 3829 N N . HIS C 1 122 ? -3.497 53.423 69.610 1.00 18.96 119 HIS C N 1
ATOM 3830 C CA . HIS C 1 122 ? -3.061 54.579 70.373 1.00 18.29 119 HIS C CA 1
ATOM 3831 C C . HIS C 1 122 ? -1.787 54.123 71.067 1.00 17.32 119 HIS C C 1
ATOM 3832 O O . HIS C 1 122 ? -1.836 53.294 71.977 1.00 17.21 119 HIS C O 1
ATOM 3839 N N . VAL C 1 123 ? -0.652 54.651 70.612 1.00 16.26 120 VAL C N 1
ATOM 3840 C CA . VAL C 1 123 ? 0.654 54.045 70.876 1.00 15.59 120 VAL C CA 1
ATOM 3841 C C . VAL C 1 123 ? 1.467 54.769 71.947 1.00 15.43 120 VAL C C 1
ATOM 3842 O O . VAL C 1 123 ? 1.543 56.007 71.964 1.00 14.88 120 VAL C O 1
ATOM 3846 N N . LEU C 1 124 ? 2.065 53.975 72.832 1.00 14.87 121 LEU C N 1
ATOM 3847 C CA . LEU C 1 124 ? 3.103 54.452 73.731 1.00 15.15 121 LEU C CA 1
ATOM 3848 C C . LEU C 1 124 ? 4.467 54.017 73.192 1.00 15.55 121 LEU C C 1
ATOM 3849 O O . LEU C 1 124 ? 4.755 52.820 73.081 1.00 15.45 121 LEU C O 1
ATOM 3854 N N . ILE C 1 125 ? 5.303 54.987 72.843 1.00 15.42 122 ILE C N 1
ATOM 3855 C CA . ILE C 1 125 ? 6.652 54.683 72.391 1.00 15.96 122 ILE C CA 1
ATOM 3856 C C . ILE C 1 125 ? 7.516 54.572 73.643 1.00 16.15 122 ILE C C 1
ATOM 3857 O O . ILE C 1 125 ? 7.396 55.402 74.552 1.00 16.28 122 ILE C O 1
ATOM 3862 N N . ILE C 1 126 ? 8.343 53.529 73.701 1.00 16.27 123 ILE C N 1
ATOM 3863 C CA . ILE C 1 126 ? 9.276 53.311 74.813 1.00 16.66 123 ILE C CA 1
ATOM 3864 C C . ILE C 1 126 ? 10.689 53.154 74.244 1.00 17.07 123 ILE C C 1
ATOM 3865 O O . ILE C 1 126 ? 10.871 52.468 73.244 1.00 16.78 123 ILE C O 1
ATOM 3870 N N . ASP C 1 127 ? 11.680 53.798 74.863 1.00 17.20 124 ASP C N 1
ATOM 3871 C CA . ASP C 1 127 ? 13.074 53.649 74.426 1.00 17.34 124 ASP C CA 1
ATOM 3872 C C . ASP C 1 127 ? 13.995 53.821 75.627 1.00 16.77 124 ASP C C 1
ATOM 3873 O O . ASP C 1 127 ? 13.589 54.376 76.638 1.00 16.03 124 ASP C O 1
ATOM 3878 N N . ASP C 1 128 ? 15.225 53.325 75.514 1.00 16.52 125 ASP C N 1
ATOM 3879 C CA . ASP C 1 128 ? 16.152 53.339 76.634 1.00 16.69 125 ASP C CA 1
ATOM 3880 C C . ASP C 1 128 ? 16.790 54.705 76.852 1.00 16.99 125 ASP C C 1
ATOM 3881 O O . ASP C 1 128 ? 16.790 55.211 77.969 1.00 17.43 125 ASP C O 1
ATOM 3886 N N . PHE C 1 129 ? 17.342 55.284 75.789 1.00 16.97 126 PHE C N 1
ATOM 3887 C CA . PHE C 1 129 ? 17.991 56.591 75.866 1.00 17.19 126 PHE C CA 1
ATOM 3888 C C . PHE C 1 129 ? 17.306 57.606 74.966 1.00 17.35 126 PHE C C 1
ATOM 3889 O O . PHE C 1 129 ? 16.856 57.280 73.867 1.00 17.86 126 PHE C O 1
ATOM 3897 N N . LEU C 1 130 ? 17.247 58.847 75.435 1.00 17.50 127 LEU C N 1
ATOM 3898 C CA . LEU C 1 130 ? 16.943 59.960 74.554 1.00 17.24 127 LEU C CA 1
ATOM 3899 C C . LEU C 1 130 ? 18.105 60.949 74.607 1.00 17.64 127 LEU C C 1
ATOM 3900 O O . LEU C 1 130 ? 18.399 61.531 75.651 1.00 17.39 127 LEU C O 1
ATOM 3905 N N . ALA C 1 131 ? 18.772 61.102 73.471 1.00 17.72 128 ALA C N 1
ATOM 3906 C CA . ALA C 1 131 ? 19.886 62.030 73.337 1.00 18.06 128 ALA C CA 1
ATOM 3907 C C . ALA C 1 131 ? 19.568 62.980 72.181 1.00 17.97 128 ALA C C 1
ATOM 3908 O O . ALA C 1 131 ? 18.920 64.006 72.384 1.00 17.81 128 ALA C O 1
ATOM 3910 N N . ASN C 1 132 ? 19.986 62.632 70.969 1.00 17.95 129 ASN C N 1
ATOM 3911 C CA . ASN C 1 132 ? 19.689 63.483 69.819 1.00 18.28 129 ASN C CA 1
ATOM 3912 C C . ASN C 1 132 ? 18.302 63.239 69.213 1.00 18.39 129 ASN C C 1
ATOM 3913 O O . ASN C 1 132 ? 17.810 64.043 68.425 1.00 18.71 129 ASN C O 1
ATOM 3918 N N . GLY C 1 133 ? 17.687 62.124 69.597 1.00 18.56 130 GLY C N 1
ATOM 3919 C CA . GLY C 1 133 ? 16.274 61.869 69.320 1.00 19.04 130 GLY C CA 1
ATOM 3920 C C . GLY C 1 133 ? 15.873 61.422 67.929 1.00 19.21 130 GLY C C 1
ATOM 3921 O O . GLY C 1 133 ? 14.687 61.442 67.604 1.00 19.07 130 GLY C O 1
ATOM 3922 N N . GLN C 1 134 ? 16.834 60.997 67.113 1.00 19.26 131 GLN C N 1
ATOM 3923 C CA . GLN C 1 134 ? 16.514 60.646 65.721 1.00 19.71 131 GLN C CA 1
ATOM 3924 C C . GLN C 1 134 ? 15.689 59.361 65.585 1.00 19.18 131 GLN C C 1
ATOM 3925 O O . GLN C 1 134 ? 14.749 59.311 64.783 1.00 19.01 131 GLN C O 1
ATOM 3931 N N . ALA C 1 135 ? 16.011 58.343 66.380 1.00 18.76 132 ALA C N 1
ATOM 3932 C CA . ALA C 1 135 ? 15.222 57.101 66.379 1.00 18.76 132 ALA C CA 1
ATOM 3933 C C . ALA C 1 135 ? 13.804 57.346 66.883 1.00 18.65 132 ALA C C 1
ATOM 3934 O O . ALA C 1 135 ? 12.844 56.784 66.357 1.00 18.33 132 ALA C O 1
ATOM 3936 N N . ALA C 1 136 ? 13.678 58.198 67.899 1.00 18.42 133 ALA C N 1
ATOM 3937 C CA . ALA C 1 136 ? 12.366 58.578 68.427 1.00 18.60 133 ALA C CA 1
ATOM 3938 C C . ALA C 1 136 ? 11.505 59.244 67.352 1.00 18.56 133 ALA C C 1
ATOM 3939 O O . ALA C 1 136 ? 10.336 58.892 67.190 1.00 18.41 133 ALA C O 1
ATOM 3941 N N . HIS C 1 137 ? 12.092 60.196 66.619 1.00 18.86 134 HIS C N 1
ATOM 3942 C CA . HIS C 1 137 ? 11.419 60.822 65.473 1.00 19.08 134 HIS C CA 1
ATOM 3943 C C . HIS C 1 137 ? 11.006 59.778 64.438 1.00 18.41 134 HIS C C 1
ATOM 3944 O O . HIS C 1 137 ? 9.913 59.855 63.870 1.00 17.99 134 HIS C O 1
ATOM 3951 N N . GLY C 1 138 ? 11.881 58.797 64.215 1.00 17.87 135 GLY C N 1
ATOM 3952 C CA . GLY C 1 138 ? 11.623 57.718 63.263 1.00 16.99 135 GLY C CA 1
ATOM 3953 C C . GLY C 1 138 ? 10.414 56.882 63.637 1.00 16.35 135 GLY C C 1
ATOM 3954 O O . GLY C 1 138 ? 9.599 56.533 62.785 1.00 15.83 135 GLY C O 1
ATOM 3955 N N . LEU C 1 139 ? 10.303 56.563 64.921 1.00 15.49 136 LEU C N 1
ATOM 3956 C CA . LEU C 1 139 ? 9.193 55.776 65.438 1.00 15.01 136 LEU C CA 1
ATOM 3957 C C . LEU C 1 139 ? 7.902 56.583 65.403 1.00 14.82 136 LEU C C 1
ATOM 3958 O O . LEU C 1 139 ? 6.842 56.044 65.097 1.00 14.87 136 LEU C O 1
ATOM 3963 N N . VAL C 1 140 ? 8.009 57.878 65.699 1.00 14.64 137 VAL C N 1
ATOM 3964 C CA . VAL C 1 140 ? 6.881 58.799 65.569 1.00 14.73 137 VAL C CA 1
ATOM 3965 C C . VAL C 1 140 ? 6.369 58.795 64.114 1.00 14.90 137 VAL C C 1
ATOM 3966 O O . VAL C 1 140 ? 5.164 58.667 63.883 1.00 14.99 137 VAL C O 1
ATOM 3970 N N . SER C 1 141 ? 7.290 58.910 63.156 1.00 14.80 138 SER C N 1
ATOM 3971 C CA . SER C 1 141 ? 6.945 58.858 61.726 1.00 15.21 138 SER C CA 1
ATOM 3972 C C . SER C 1 141 ? 6.194 57.574 61.395 1.00 15.32 138 SER C C 1
ATOM 3973 O O . SER C 1 141 ? 5.145 57.614 60.751 1.00 15.39 138 SER C O 1
ATOM 3976 N N . ILE C 1 142 ? 6.745 56.444 61.837 1.00 15.52 139 ILE C N 1
ATOM 3977 C CA . ILE C 1 142 ? 6.174 55.123 61.552 1.00 16.18 139 ILE C CA 1
ATOM 3978 C C . ILE C 1 142 ? 4.743 54.964 62.088 1.00 16.58 139 ILE C C 1
ATOM 3979 O O . ILE C 1 142 ? 3.862 54.486 61.372 1.00 16.25 139 ILE C O 1
ATOM 3984 N N . VAL C 1 143 ? 4.524 55.377 63.337 1.00 16.84 140 VAL C N 1
ATOM 3985 C CA . VAL C 1 143 ? 3.189 55.374 63.945 1.00 17.35 140 VAL C CA 1
ATOM 3986 C C . VAL C 1 143 ? 2.207 56.244 63.148 1.00 17.99 140 VAL C C 1
ATOM 3987 O O . VAL C 1 143 ? 1.095 55.810 62.834 1.00 18.02 140 VAL C O 1
ATOM 3991 N N . LYS C 1 144 ? 2.634 57.459 62.810 1.00 18.42 141 LYS C N 1
ATOM 3992 C CA . LYS C 1 144 ? 1.825 58.374 62.001 1.00 19.24 141 LYS C CA 1
ATOM 3993 C C . LYS C 1 144 ? 1.497 57.792 60.625 1.00 19.12 141 LYS C C 1
ATOM 3994 O O . LYS C 1 144 ? 0.392 57.992 60.104 1.00 19.13 141 LYS C O 1
ATOM 4000 N N . GLN C 1 145 ? 2.448 57.062 60.042 1.00 19.24 142 GLN C N 1
ATOM 4001 C CA . GLN C 1 145 ? 2.243 56.438 58.726 1.00 19.16 142 GLN C CA 1
ATOM 4002 C C . GLN C 1 145 ? 1.119 55.402 58.743 1.00 19.31 142 GLN C C 1
ATOM 4003 O O . GLN C 1 145 ? 0.467 55.156 57.717 1.00 18.53 142 GLN C O 1
ATOM 4009 N N . ALA C 1 146 ? 0.912 54.795 59.911 1.00 19.23 143 ALA C N 1
ATOM 4010 C CA . ALA C 1 146 ? -0.150 53.809 60.114 1.00 19.30 143 ALA C CA 1
ATOM 4011 C C . ALA C 1 146 ? -1.503 54.463 60.376 1.00 19.33 143 ALA C C 1
ATOM 4012 O O . ALA C 1 146 ? -2.523 53.777 60.473 1.00 19.32 143 ALA C O 1
ATOM 4014 N N . GLY C 1 147 ? -1.503 55.789 60.503 1.00 19.28 144 GLY C N 1
ATOM 4015 C CA . GLY C 1 147 ? -2.708 56.546 60.838 1.00 19.82 144 GLY C CA 1
ATOM 4016 C C . GLY C 1 147 ? -3.033 56.461 62.318 1.00 19.99 144 GLY C C 1
ATOM 4017 O O . GLY C 1 147 ? -4.140 56.799 62.739 1.00 20.18 144 GLY C O 1
ATOM 4018 N N . ALA C 1 148 ? -2.058 56.003 63.102 1.00 19.62 145 ALA C N 1
ATOM 4019 C CA . ALA C 1 148 ? -2.228 55.804 64.536 1.00 19.68 145 ALA C CA 1
ATOM 4020 C C . ALA C 1 148 ? -1.840 57.057 65.300 1.00 19.82 145 ALA C C 1
ATOM 4021 O O . ALA C 1 148 ? -1.131 57.921 64.779 1.00 19.59 145 ALA C O 1
ATOM 4023 N N . SER C 1 149 ? -2.308 57.145 66.542 1.00 19.95 146 SER C N 1
ATOM 4024 C CA . SER C 1 149 ? -1.994 58.269 67.411 1.00 20.20 146 SER C CA 1
ATOM 4025 C C . SER C 1 149 ? -0.910 57.898 68.416 1.00 20.28 146 SER C C 1
ATOM 4026 O O . SER C 1 149 ? -0.731 56.726 68.750 1.00 20.13 146 SER C O 1
ATOM 4029 N N . ILE C 1 150 ? -0.185 58.908 68.882 1.00 20.32 147 ILE C N 1
ATOM 4030 C CA . ILE C 1 150 ? 0.870 58.720 69.865 1.00 20.20 147 ILE C CA 1
ATOM 4031 C C . ILE C 1 150 ? 0.400 59.294 71.193 1.00 19.94 147 ILE C C 1
ATOM 4032 O O . ILE C 1 150 ? 0.138 60.497 71.305 1.00 20.42 147 ILE C O 1
ATOM 4037 N N . ALA C 1 151 ? 0.275 58.424 72.191 1.00 19.04 148 ALA C N 1
ATOM 4038 C CA . ALA C 1 151 ? -0.116 58.838 73.536 1.00 18.35 148 ALA C CA 1
ATOM 4039 C C . ALA C 1 151 ? 1.034 59.557 74.225 1.00 17.79 148 ALA C C 1
ATOM 4040 O O . ALA C 1 151 ? 0.821 60.430 75.069 1.00 17.50 148 ALA C O 1
ATOM 4042 N N . GLY C 1 152 ? 2.251 59.178 73.857 1.00 17.55 149 GLY C N 1
ATOM 4043 C CA . GLY C 1 152 ? 3.441 59.733 74.475 1.00 16.74 149 GLY C CA 1
ATOM 4044 C C . GLY C 1 152 ? 4.667 58.876 74.251 1.00 16.79 149 GLY C C 1
ATOM 4045 O O . GLY C 1 152 ? 4.624 57.855 73.553 1.00 15.75 149 GLY C O 1
ATOM 4046 N N . ILE C 1 153 ? 5.770 59.318 74.841 1.00 16.49 150 ILE C N 1
ATOM 4047 C CA . ILE C 1 153 ? 7.067 58.663 74.684 1.00 16.77 150 ILE C CA 1
ATOM 4048 C C . ILE C 1 153 ? 7.665 58.466 76.075 1.00 16.59 150 ILE C C 1
ATOM 4049 O O . ILE C 1 153 ? 7.859 59.436 76.807 1.00 17.23 150 ILE C O 1
ATOM 4054 N N . GLY C 1 154 ? 7.899 57.211 76.456 1.00 16.01 151 GLY C N 1
ATOM 4055 C CA . GLY C 1 154 ? 8.549 56.901 77.732 1.00 15.57 151 GLY C CA 1
ATOM 4056 C C . GLY C 1 154 ? 10.023 56.608 77.496 1.00 15.38 151 GLY C C 1
ATOM 4057 O O . GLY C 1 154 ? 10.369 55.790 76.642 1.00 15.00 151 GLY C O 1
ATOM 4058 N N . ILE C 1 155 ? 10.883 57.286 78.251 1.00 14.97 152 ILE C N 1
ATOM 4059 C CA . ILE C 1 155 ? 12.338 57.185 78.098 1.00 14.75 152 ILE C CA 1
ATOM 4060 C C . ILE C 1 155 ? 12.945 56.784 79.438 1.00 14.42 152 ILE C C 1
ATOM 4061 O O . ILE C 1 155 ? 12.593 57.356 80.461 1.00 14.57 152 ILE C O 1
ATOM 4066 N N . VAL C 1 156 ? 13.850 55.803 79.448 1.00 14.07 153 VAL C N 1
ATOM 4067 C CA . VAL C 1 156 ? 14.487 55.420 80.712 1.00 13.92 153 VAL C CA 1
ATOM 4068 C C . VAL C 1 156 ? 15.488 56.502 81.147 1.00 14.26 153 VAL C C 1
ATOM 4069 O O . VAL C 1 156 ? 15.390 57.021 82.266 1.00 14.61 153 VAL C O 1
ATOM 4073 N N . ILE C 1 157 ? 16.427 56.842 80.260 1.00 14.27 154 ILE C N 1
ATOM 4074 C CA . ILE C 1 157 ? 17.455 57.849 80.557 1.00 14.47 154 ILE C CA 1
ATOM 4075 C C . ILE C 1 157 ? 17.468 58.938 79.480 1.00 14.74 154 ILE C C 1
ATOM 4076 O O . ILE C 1 157 ? 17.689 58.666 78.303 1.00 15.11 154 ILE C O 1
ATOM 4081 N N . GLU C 1 158 ? 17.225 60.177 79.898 1.00 15.62 155 GLU C N 1
ATOM 4082 C CA . GLU C 1 158 ? 17.269 61.313 78.990 1.00 16.22 155 GLU C CA 1
ATOM 4083 C C . GLU C 1 158 ? 18.510 62.149 79.265 1.00 16.42 155 GLU C C 1
ATOM 4084 O O . GLU C 1 158 ? 18.783 62.507 80.418 1.00 16.01 155 GLU C O 1
ATOM 4090 N N . LYS C 1 159 ? 19.262 62.450 78.210 1.00 16.40 156 LYS C N 1
ATOM 4091 C CA . LYS C 1 159 ? 20.353 63.405 78.317 1.00 16.99 156 LYS C CA 1
ATOM 4092 C C . LYS C 1 159 ? 19.792 64.775 77.966 1.00 17.11 156 LYS C C 1
ATOM 4093 O O . LYS C 1 159 ? 19.703 65.152 76.797 1.00 17.16 156 LYS C O 1
ATOM 4099 N N . SER C 1 160 ? 19.391 65.494 79.008 1.00 17.14 157 SER C N 1
ATOM 4100 C CA . SER C 1 160 ? 18.615 66.728 78.873 1.00 17.88 157 SER C CA 1
ATOM 4101 C C . SER C 1 160 ? 19.395 67.888 78.254 1.00 17.75 157 SER C C 1
ATOM 4102 O O . SER C 1 160 ? 18.784 68.857 77.799 1.00 17.81 157 SER C O 1
ATOM 4105 N N . PHE C 1 161 ? 20.727 67.792 78.248 1.00 17.31 158 PHE C N 1
ATOM 4106 C CA . PHE C 1 161 ? 21.578 68.773 77.563 1.00 17.60 158 PHE C CA 1
ATOM 4107 C C . PHE C 1 161 ? 21.625 68.580 76.034 1.00 17.67 158 PHE C C 1
ATOM 4108 O O . PHE C 1 161 ? 22.140 69.434 75.314 1.00 18.32 158 PHE C O 1
ATOM 4116 N N . GLN C 1 162 ? 21.095 67.462 75.546 1.00 17.61 159 GLN C N 1
ATOM 4117 C CA . GLN C 1 162 ? 21.000 67.218 74.105 1.00 17.95 159 GLN C CA 1
ATOM 4118 C C . GLN C 1 162 ? 19.577 67.501 73.606 1.00 18.04 159 GLN C C 1
ATOM 4119 O O . GLN C 1 162 ? 18.629 67.407 74.383 1.00 18.03 159 GLN C O 1
ATOM 4125 N N . PRO C 1 163 ? 19.422 67.846 72.309 1.00 18.57 160 PRO C N 1
ATOM 4126 C CA . PRO C 1 163 ? 18.168 68.445 71.812 1.00 18.73 160 PRO C CA 1
ATOM 4127 C C . PRO C 1 163 ? 16.958 67.524 71.594 1.00 18.69 160 PRO C C 1
ATOM 4128 O O . PRO C 1 163 ? 15.873 68.026 71.276 1.00 18.56 160 PRO C O 1
ATOM 4132 N N . GLY C 1 164 ? 17.129 66.213 71.751 1.00 18.86 161 GLY C N 1
ATOM 4133 C CA . GLY C 1 164 ? 16.063 65.249 71.444 1.00 18.88 161 GLY C CA 1
ATOM 4134 C C . GLY C 1 164 ? 14.742 65.523 72.148 1.00 19.03 161 GLY C C 1
ATOM 4135 O O . GLY C 1 164 ? 13.687 65.583 71.505 1.00 19.07 161 GLY C O 1
ATOM 4136 N N . ARG C 1 165 ? 14.793 65.687 73.467 1.00 18.95 162 ARG C N 1
ATOM 4137 C CA . ARG C 1 165 ? 13.579 65.935 74.241 1.00 19.14 162 ARG C CA 1
ATOM 4138 C C . ARG C 1 165 ? 12.855 67.190 73.764 1.00 18.99 162 ARG C C 1
ATOM 4139 O O . ARG C 1 165 ? 11.657 67.148 73.494 1.00 18.52 162 ARG C O 1
ATOM 4147 N N . ASP C 1 166 ? 13.588 68.296 73.645 1.00 19.03 163 ASP C N 1
ATOM 4148 C CA . ASP C 1 166 ? 12.998 69.569 73.207 1.00 19.59 163 ASP C CA 1
ATOM 4149 C C . ASP C 1 166 ? 12.320 69.464 71.847 1.00 19.48 163 ASP C C 1
ATOM 4150 O O . ASP C 1 166 ? 11.271 70.065 71.625 1.00 19.15 163 ASP C O 1
ATOM 4155 N N . GLU C 1 167 ? 12.928 68.698 70.945 1.00 19.80 164 GLU C N 1
ATOM 4156 C CA . GLU C 1 167 ? 12.371 68.495 69.611 1.00 19.97 164 GLU C CA 1
ATOM 4157 C C . GLU C 1 167 ? 11.008 67.807 69.659 1.00 19.83 164 GLU C C 1
ATOM 4158 O O . GLU C 1 167 ? 10.066 68.235 68.985 1.00 19.73 164 GLU C O 1
ATOM 4164 N N . LEU C 1 168 ? 10.905 66.762 70.475 1.00 19.69 165 LEU C N 1
ATOM 4165 C CA . LEU C 1 168 ? 9.660 66.003 70.610 1.00 19.66 165 LEU C CA 1
ATOM 4166 C C . LEU C 1 168 ? 8.583 66.809 71.334 1.00 19.47 165 LEU C C 1
ATOM 4167 O O . LEU C 1 168 ? 7.429 66.814 70.919 1.00 19.46 165 LEU C O 1
ATOM 4172 N N . VAL C 1 169 ? 8.974 67.484 72.413 1.00 19.27 166 VAL C N 1
ATOM 4173 C CA . VAL C 1 169 ? 8.052 68.303 73.210 1.00 19.16 166 VAL C CA 1
ATOM 4174 C C . VAL C 1 169 ? 7.481 69.469 72.392 1.00 19.48 166 VAL C C 1
ATOM 4175 O O . VAL C 1 169 ? 6.286 69.775 72.477 1.00 19.03 166 VAL C O 1
ATOM 4179 N N . LYS C 1 170 ? 8.338 70.100 71.591 1.00 19.88 167 LYS C N 1
ATOM 4180 C CA . LYS C 1 170 ? 7.919 71.184 70.700 1.00 20.50 167 LYS C CA 1
ATOM 4181 C C . LYS C 1 170 ? 6.857 70.713 69.699 1.00 20.38 167 LYS C C 1
ATOM 4182 O O . LYS C 1 170 ? 5.982 71.489 69.308 1.00 20.54 167 LYS C O 1
ATOM 4188 N N . LEU C 1 171 ? 6.931 69.444 69.299 1.00 20.20 168 LEU C N 1
ATOM 4189 C CA . LEU C 1 171 ? 5.942 68.854 68.388 1.00 20.44 168 LEU C CA 1
ATOM 4190 C C . LEU C 1 171 ? 4.637 68.468 69.089 1.00 19.98 168 LEU C C 1
ATOM 4191 O O . LEU C 1 171 ? 3.702 67.989 68.446 1.00 20.21 168 LEU C O 1
ATOM 4196 N N . GLY C 1 172 ? 4.581 68.677 70.403 1.00 19.73 169 GLY C N 1
ATOM 4197 C CA . GLY C 1 172 ? 3.368 68.430 71.187 1.00 19.33 169 GLY C CA 1
ATOM 4198 C C . GLY C 1 172 ? 3.301 67.068 71.864 1.00 19.08 169 GLY C C 1
ATOM 4199 O O . GLY C 1 172 ? 2.260 66.697 72.417 1.00 18.80 169 GLY C O 1
ATOM 4200 N N . TYR C 1 173 ? 4.408 66.333 71.838 1.00 18.67 170 TYR C N 1
ATOM 4201 C CA . TYR C 1 173 ? 4.448 64.988 72.412 1.00 18.71 170 TYR C CA 1
ATOM 4202 C C . TYR C 1 173 ? 4.743 64.981 73.909 1.00 18.51 170 TYR C C 1
ATOM 4203 O O . TYR C 1 173 ? 5.603 65.713 74.388 1.00 18.25 170 TYR C O 1
ATOM 4212 N N . ARG C 1 174 ? 3.987 64.163 74.637 1.00 18.36 171 ARG C N 1
ATOM 4213 C CA . ARG C 1 174 ? 4.229 63.916 76.057 1.00 18.01 171 ARG C CA 1
ATOM 4214 C C . ARG C 1 174 ? 5.481 63.049 76.215 1.00 17.62 171 ARG C C 1
ATOM 4215 O O . ARG C 1 174 ? 5.519 61.903 75.763 1.00 17.39 171 ARG C O 1
ATOM 4223 N N . VAL C 1 175 ? 6.511 63.604 76.838 1.00 16.75 172 VAL C N 1
ATOM 4224 C CA . VAL C 1 175 ? 7.745 62.859 77.061 1.00 16.89 172 VAL C CA 1
ATOM 4225 C C . VAL C 1 175 ? 7.892 62.598 78.556 1.00 16.77 172 VAL C C 1
ATOM 4226 O O . VAL C 1 175 ? 7.922 63.532 79.363 1.00 17.43 172 VAL C O 1
ATOM 4230 N N . GLU C 1 176 ? 7.975 61.320 78.910 1.00 16.40 173 GLU C N 1
ATOM 4231 C CA . GLU C 1 176 ? 8.067 60.898 80.296 1.00 16.04 173 GLU C CA 1
ATOM 4232 C C . GLU C 1 176 ? 9.395 60.210 80.519 1.00 15.91 173 GLU C C 1
ATOM 4233 O O . GLU C 1 176 ? 9.548 59.029 80.205 1.00 15.77 173 GLU C O 1
ATOM 4239 N N . SER C 1 177 ? 10.362 60.966 81.037 1.00 15.90 174 SER C N 1
ATOM 4240 C CA . SER C 1 177 ? 11.720 60.466 81.224 1.00 15.82 174 SER C CA 1
ATOM 4241 C C . SER C 1 177 ? 11.972 60.152 82.694 1.00 15.61 174 SER C C 1
ATOM 4242 O O . SER C 1 177 ? 11.768 61.005 83.559 1.00 15.56 174 SER C O 1
ATOM 4245 N N . LEU C 1 178 ? 12.424 58.930 82.974 1.00 15.11 175 LEU C N 1
ATOM 4246 C CA . LEU C 1 178 ? 12.556 58.481 84.367 1.00 15.22 175 LEU C CA 1
ATOM 4247 C C . LEU C 1 178 ? 13.805 58.987 85.070 1.00 15.31 175 LEU C C 1
ATOM 4248 O O . LEU C 1 178 ? 13.785 59.223 86.289 1.00 15.81 175 LEU C O 1
ATOM 4253 N N . ALA C 1 179 ? 14.887 59.151 84.313 1.00 15.19 176 ALA C N 1
ATOM 4254 C CA . ALA C 1 179 ? 16.095 59.822 84.803 1.00 15.32 176 ALA C CA 1
ATOM 4255 C C . ALA C 1 179 ? 16.474 60.909 83.808 1.00 15.55 176 ALA C C 1
ATOM 4256 O O . ALA C 1 179 ? 16.624 60.634 82.613 1.00 15.87 176 ALA C O 1
ATOM 4258 N N . ARG C 1 180 ? 16.611 62.140 84.291 1.00 15.32 177 ARG C N 1
ATOM 4259 C CA . ARG C 1 180 ? 16.960 63.257 83.422 1.00 15.73 177 ARG C CA 1
ATOM 4260 C C . ARG C 1 180 ? 18.352 63.761 83.777 1.00 15.55 177 ARG C C 1
ATOM 4261 O O . ARG C 1 180 ? 18.584 64.261 84.880 1.00 15.48 177 ARG C O 1
ATOM 4269 N N . ILE C 1 181 ? 19.277 63.605 82.837 1.00 15.78 178 ILE C N 1
ATOM 4270 C CA . ILE C 1 181 ? 20.673 63.950 83.082 1.00 16.21 178 ILE C CA 1
ATOM 4271 C C . ILE C 1 181 ? 20.977 65.352 82.570 1.00 16.66 178 ILE C C 1
ATOM 4272 O O . ILE C 1 181 ? 20.880 65.626 81.370 1.00 16.34 178 ILE C O 1
ATOM 4277 N N . GLN C 1 182 ? 21.349 66.214 83.513 1.00 17.03 179 GLN C N 1
ATOM 4278 C CA . GLN C 1 182 ? 21.673 67.610 83.277 1.00 17.89 179 GLN C CA 1
ATOM 4279 C C . GLN C 1 182 ? 23.069 67.742 82.663 1.00 17.83 179 GLN C C 1
ATOM 4280 O O . GLN C 1 182 ? 23.285 68.540 81.747 1.00 17.25 179 GLN C O 1
ATOM 4286 N N . SER C 1 183 ? 24.009 66.949 83.174 1.00 17.59 180 SER C N 1
ATOM 4287 C CA . SER C 1 183 ? 25.403 67.044 82.769 1.00 18.24 180 SER C CA 1
ATOM 4288 C C . SER C 1 183 ? 26.159 65.745 83.021 1.00 18.30 180 SER C C 1
ATOM 4289 O O . SER C 1 183 ? 25.870 65.034 83.981 1.00 18.16 180 SER C O 1
ATOM 4292 N N . LEU C 1 184 ? 27.139 65.475 82.161 1.00 18.70 181 LEU C N 1
ATOM 4293 C CA . LEU C 1 184 ? 28.100 64.387 82.357 1.00 19.29 181 LEU C CA 1
ATOM 4294 C C . LEU C 1 184 ? 29.537 64.907 82.473 1.00 20.29 181 LEU C C 1
ATOM 4295 O O . LEU C 1 184 ? 30.495 64.126 82.476 1.00 20.31 181 LEU C O 1
ATOM 4300 N N . GLU C 1 185 ? 29.688 66.224 82.593 1.00 21.52 182 GLU C N 1
ATOM 4301 C CA . GLU C 1 185 ? 31.017 66.840 82.612 1.00 22.87 182 GLU C CA 1
ATOM 4302 C C . GLU C 1 185 ? 31.827 66.472 83.857 1.00 23.45 182 GLU C C 1
ATOM 4303 O O . GLU C 1 185 ? 31.263 66.120 84.895 1.00 23.54 182 GLU C O 1
ATOM 4309 N N . GLU C 1 186 ? 33.151 66.525 83.719 1.00 24.31 183 GLU C N 1
ATOM 4310 C CA . GLU C 1 186 ? 34.105 66.130 84.770 1.00 25.00 183 GLU C CA 1
ATOM 4311 C C . GLU C 1 186 ? 33.911 64.702 85.299 1.00 24.84 183 GLU C C 1
ATOM 4312 O O . GLU C 1 186 ? 34.172 64.422 86.472 1.00 25.35 183 GLU C O 1
ATOM 4318 N N . GLY C 1 187 ? 33.446 63.811 84.425 1.00 24.49 184 GLY C N 1
ATOM 4319 C CA . GLY C 1 187 ? 33.361 62.377 84.722 1.00 23.85 184 GLY C CA 1
ATOM 4320 C C . GLY C 1 187 ? 32.313 61.957 85.736 1.00 23.44 184 GLY C C 1
ATOM 4321 O O . GLY C 1 187 ? 32.449 60.908 86.367 1.00 23.32 184 GLY C O 1
ATOM 4322 N N . LYS C 1 188 ? 31.262 62.762 85.885 1.00 22.89 185 LYS C N 1
ATOM 4323 C CA . LYS C 1 188 ? 30.212 62.490 86.875 1.00 22.59 185 LYS C CA 1
ATOM 4324 C C . LYS C 1 188 ? 28.820 62.829 86.341 1.00 21.67 185 LYS C C 1
ATOM 4325 O O . LYS C 1 188 ? 28.666 63.731 85.513 1.00 21.36 185 LYS C O 1
ATOM 4331 N N . VAL C 1 189 ? 27.815 62.093 86.814 1.00 21.18 186 VAL C N 1
ATOM 4332 C CA . VAL C 1 189 ? 26.426 62.325 86.415 1.00 20.66 186 VAL C CA 1
ATOM 4333 C C . VAL C 1 189 ? 25.768 63.347 87.343 1.00 20.36 186 VAL C C 1
ATOM 4334 O O . VAL C 1 189 ? 25.733 63.157 88.561 1.00 20.26 186 VAL C O 1
ATOM 4338 N N . SER C 1 190 ? 25.251 64.425 86.758 1.00 19.94 187 SER C N 1
ATOM 4339 C CA . SER C 1 190 ? 24.402 65.367 87.476 1.00 19.75 187 SER C CA 1
ATOM 4340 C C . SER C 1 190 ? 22.976 65.291 86.927 1.00 19.22 187 SER C C 1
ATOM 4341 O O . SER C 1 190 ? 22.760 65.415 85.718 1.00 19.03 187 SER C O 1
ATOM 4344 N N . PHE C 1 191 ? 22.007 65.066 87.808 1.00 18.81 188 PHE C N 1
ATOM 4345 C CA . PHE C 1 191 ? 20.611 65.000 87.378 1.00 19.12 188 PHE C CA 1
ATOM 4346 C C . PHE C 1 191 ? 19.966 66.379 87.432 1.00 19.34 188 PHE C C 1
ATOM 4347 O O . PHE C 1 191 ? 20.395 67.237 88.205 1.00 19.00 188 PHE C O 1
ATOM 4355 N N . VAL C 1 192 ? 18.940 66.581 86.611 1.00 19.91 189 VAL C N 1
ATOM 4356 C CA . VAL C 1 192 ? 18.170 67.826 86.610 1.00 20.64 189 VAL C CA 1
ATOM 4357 C C . VAL C 1 192 ? 17.580 68.094 87.994 1.00 21.39 189 VAL C C 1
ATOM 4358 O O . VAL C 1 192 ? 16.926 67.226 88.575 1.00 22.48 189 VAL C O 1
ATOM 4362 N N . SER D 1 1 ? 2.984 23.103 82.402 1.00 32.40 -2 SER D N 1
ATOM 4363 C CA . SER D 1 1 ? 2.155 22.531 81.293 1.00 32.14 -2 SER D CA 1
ATOM 4364 C C . SER D 1 1 ? 1.408 23.601 80.490 1.00 31.66 -2 SER D C 1
ATOM 4365 O O . SER D 1 1 ? 1.109 23.400 79.310 1.00 31.69 -2 SER D O 1
ATOM 4368 N N . ASN D 1 2 ? 1.129 24.736 81.130 1.00 31.05 -1 ASN D N 1
ATOM 4369 C CA . ASN D 1 2 ? 0.325 25.799 80.523 1.00 30.39 -1 ASN D CA 1
ATOM 4370 C C . ASN D 1 2 ? 1.022 26.548 79.393 1.00 29.42 -1 ASN D C 1
ATOM 4371 O O . ASN D 1 2 ? 0.412 26.813 78.352 1.00 29.07 -1 ASN D O 1
ATOM 4376 N N . ALA D 1 3 ? 2.292 26.893 79.600 1.00 28.22 0 ALA D N 1
ATOM 4377 C CA . ALA D 1 3 ? 3.051 27.650 78.608 1.00 27.36 0 ALA D CA 1
ATOM 4378 C C . ALA D 1 3 ? 3.160 26.918 77.273 1.00 26.81 0 ALA D C 1
ATOM 4379 O O . ALA D 1 3 ? 3.090 27.544 76.213 1.00 26.61 0 ALA D O 1
ATOM 4389 N N . GLU D 1 5 ? 1.062 24.613 76.009 1.00 23.95 2 GLU D N 1
ATOM 4390 C CA . GLU D 1 5 ? -0.259 24.600 75.381 1.00 23.38 2 GLU D CA 1
ATOM 4391 C C . GLU D 1 5 ? -0.584 25.958 74.766 1.00 22.82 2 GLU D C 1
ATOM 4392 O O . GLU D 1 5 ? -1.087 26.034 73.643 1.00 22.44 2 GLU D O 1
ATOM 4398 N N . ALA D 1 6 ? -0.286 27.020 75.514 1.00 22.35 3 ALA D N 1
ATOM 4399 C CA . ALA D 1 6 ? -0.502 28.393 75.061 1.00 22.09 3 ALA D CA 1
ATOM 4400 C C . ALA D 1 6 ? 0.327 28.683 73.816 1.00 21.89 3 ALA D C 1
ATOM 4401 O O . ALA D 1 6 ? -0.166 29.273 72.854 1.00 21.53 3 ALA D O 1
ATOM 4403 N N . LEU D 1 7 ? 1.584 28.244 73.844 1.00 21.67 4 LEU D N 1
ATOM 4404 C CA . LEU D 1 7 ? 2.504 28.423 72.730 1.00 21.68 4 LEU D CA 1
ATOM 4405 C C . LEU D 1 7 ? 2.064 27.643 71.491 1.00 21.85 4 LEU D C 1
ATOM 4406 O O . LEU D 1 7 ? 2.052 28.194 70.392 1.00 21.62 4 LEU D O 1
ATOM 4411 N N . LYS D 1 8 ? 1.701 26.371 71.674 1.00 22.22 5 LYS D N 1
ATOM 4412 C CA . LYS D 1 8 ? 1.204 25.531 70.575 1.00 22.80 5 LYS D CA 1
ATOM 4413 C C . LYS D 1 8 ? -0.042 26.131 69.933 1.00 22.79 5 LYS D C 1
ATOM 4414 O O . LYS D 1 8 ? -0.150 26.185 68.707 1.00 22.74 5 LYS D O 1
ATOM 4420 N N . ARG D 1 9 ? -0.969 26.597 70.767 1.00 22.95 6 ARG D N 1
ATOM 4421 C CA . ARG D 1 9 ? -2.185 27.248 70.281 1.00 23.33 6 ARG D CA 1
ATOM 4422 C C . ARG D 1 9 ? -1.863 28.477 69.427 1.00 23.27 6 ARG D C 1
ATOM 4423 O O . ARG D 1 9 ? -2.439 28.653 68.352 1.00 23.35 6 ARG D O 1
ATOM 4431 N N . LYS D 1 10 ? -0.930 29.307 69.894 1.00 23.39 7 LYS D N 1
ATOM 4432 C CA . LYS D 1 10 ? -0.528 30.507 69.152 1.00 23.34 7 LYS D CA 1
ATOM 4433 C C . LYS D 1 10 ? 0.148 30.197 67.815 1.00 22.90 7 LYS D C 1
ATOM 4434 O O . LYS D 1 10 ? -0.133 30.854 66.811 1.00 22.85 7 LYS D O 1
ATOM 4440 N N . ILE D 1 11 ? 1.032 29.202 67.810 1.00 22.47 8 ILE D N 1
ATOM 4441 C CA . ILE D 1 11 ? 1.677 28.734 66.579 1.00 22.29 8 ILE D CA 1
ATOM 4442 C C . ILE D 1 11 ? 0.627 28.250 65.566 1.00 22.74 8 ILE D C 1
ATOM 4443 O O . ILE D 1 11 ? 0.669 28.623 64.393 1.00 22.69 8 ILE D O 1
ATOM 4448 N N . GLU D 1 12 ? -0.316 27.434 66.031 1.00 23.17 9 GLU D N 1
ATOM 4449 C CA . GLU D 1 12 ? -1.378 26.897 65.175 1.00 23.98 9 GLU D CA 1
ATOM 4450 C C . GLU D 1 12 ? -2.274 27.994 64.601 1.00 24.03 9 GLU D C 1
ATOM 4451 O O . GLU D 1 12 ? -2.617 27.968 63.416 1.00 24.31 9 GLU D O 1
ATOM 4457 N N . GLU D 1 13 ? -2.641 28.953 65.449 1.00 24.19 10 GLU D N 1
ATOM 4458 C CA . GLU D 1 13 ? -3.573 30.023 65.085 1.00 24.60 10 GLU D CA 1
ATOM 4459 C C . GLU D 1 13 ? -2.921 31.166 64.305 1.00 24.32 10 GLU D C 1
ATOM 4460 O O . GLU D 1 13 ? -3.514 31.682 63.358 1.00 24.33 10 GLU D O 1
ATOM 4466 N N . GLU D 1 14 ? -1.707 31.551 64.700 1.00 24.01 11 GLU D N 1
ATOM 4467 C CA . GLU D 1 14 ? -1.056 32.752 64.159 1.00 23.80 11 GLU D CA 1
ATOM 4468 C C . GLU D 1 14 ? 0.213 32.483 63.335 1.00 23.34 11 GLU D C 1
ATOM 4469 O O . GLU D 1 14 ? 0.636 33.337 62.555 1.00 23.34 11 GLU D O 1
ATOM 4475 N N . GLY D 1 15 ? 0.819 31.311 63.514 1.00 22.65 12 GLY D N 1
ATOM 4476 C CA . GLY D 1 15 ? 2.014 30.939 62.757 1.00 21.95 12 GLY D CA 1
ATOM 4477 C C . GLY D 1 15 ? 1.745 30.767 61.272 1.00 21.62 12 GLY D C 1
ATOM 4478 O O . GLY D 1 15 ? 0.737 30.172 60.880 1.00 21.26 12 GLY D O 1
ATOM 4479 N N . VAL D 1 16 ? 2.654 31.288 60.448 1.00 21.08 13 VAL D N 1
ATOM 4480 C CA . VAL D 1 16 ? 2.548 31.173 58.989 1.00 20.69 13 VAL D CA 1
ATOM 4481 C C . VAL D 1 16 ? 3.733 30.376 58.439 1.00 20.42 13 VAL D C 1
ATOM 4482 O O . VAL D 1 16 ? 4.889 30.755 58.638 1.00 19.94 13 VAL D O 1
ATOM 4486 N N . VAL D 1 17 ? 3.446 29.268 57.757 1.00 20.11 14 VAL D N 1
ATOM 4487 C CA . VAL D 1 17 ? 4.507 28.458 57.165 1.00 20.32 14 VAL D CA 1
ATOM 4488 C C . VAL D 1 17 ? 4.908 29.021 55.800 1.00 20.54 14 VAL D C 1
ATOM 4489 O O . VAL D 1 17 ? 4.119 28.988 54.853 1.00 20.29 14 VAL D O 1
ATOM 4493 N N . LEU D 1 18 ? 6.136 29.532 55.712 1.00 20.65 15 LEU D N 1
ATOM 4494 C CA . LEU D 1 18 ? 6.638 30.164 54.484 1.00 20.77 15 LEU D CA 1
ATOM 4495 C C . LEU D 1 18 ? 7.404 29.195 53.581 1.00 21.20 15 LEU D C 1
ATOM 4496 O O . LEU D 1 18 ? 7.474 29.391 52.364 1.00 21.09 15 LEU D O 1
ATOM 4501 N N . SER D 1 19 ? 7.976 28.158 54.186 1.00 21.49 16 SER D N 1
ATOM 4502 C CA . SER D 1 19 ? 8.632 27.080 53.451 1.00 21.95 16 SER D CA 1
ATOM 4503 C C . SER D 1 19 ? 8.857 25.893 54.380 1.00 22.30 16 SER D C 1
ATOM 4504 O O . SER D 1 19 ? 8.533 25.963 55.569 1.00 22.54 16 SER D O 1
ATOM 4507 N N . ASP D 1 20 ? 9.421 24.812 53.843 1.00 22.72 17 ASP D N 1
ATOM 4508 C CA . ASP D 1 20 ? 9.808 23.650 54.654 1.00 23.03 17 ASP D CA 1
ATOM 4509 C C . ASP D 1 20 ? 10.772 24.026 55.775 1.00 22.89 17 ASP D C 1
ATOM 4510 O O . ASP D 1 20 ? 10.966 23.254 56.717 1.00 22.79 17 ASP D O 1
ATOM 4515 N N . GLN D 1 21 ? 11.371 25.209 55.663 1.00 22.75 18 GLN D N 1
ATOM 4516 C CA . GLN D 1 21 ? 12.442 25.638 56.558 1.00 22.99 18 GLN D CA 1
ATOM 4517 C C . GLN D 1 21 ? 12.076 26.830 57.431 1.00 22.09 18 GLN D C 1
ATOM 4518 O O . GLN D 1 21 ? 12.766 27.112 58.408 1.00 21.94 18 GLN D O 1
ATOM 4524 N N . VAL D 1 22 ? 11.011 27.542 57.068 1.00 21.22 19 VAL D N 1
ATOM 4525 C CA . VAL D 1 22 ? 10.699 28.816 57.718 1.00 20.56 19 VAL D CA 1
ATOM 4526 C C . VAL D 1 22 ? 9.264 28.901 58.235 1.00 19.96 19 VAL D C 1
ATOM 4527 O O . VAL D 1 22 ? 8.301 28.757 57.473 1.00 19.69 19 VAL D O 1
ATOM 4531 N N . LEU D 1 23 ? 9.149 29.130 59.542 1.00 19.14 20 LEU D N 1
ATOM 4532 C CA . LEU D 1 23 ? 7.883 29.430 60.200 1.00 18.53 20 LEU D CA 1
ATOM 4533 C C . LEU D 1 23 ? 7.888 30.894 60.645 1.00 18.07 20 LEU D C 1
ATOM 4534 O O . LEU D 1 23 ? 8.775 31.321 61.377 1.00 17.94 20 LEU D O 1
ATOM 4539 N N . LYS D 1 24 ? 6.894 31.654 60.197 1.00 18.02 21 LYS D N 1
ATOM 4540 C CA . LYS D 1 24 ? 6.761 33.061 60.565 1.00 17.91 21 LYS D CA 1
ATOM 4541 C C . LYS D 1 24 ? 5.897 33.184 61.821 1.00 17.75 21 LYS D C 1
ATOM 4542 O O . LYS D 1 24 ? 4.751 32.725 61.848 1.00 17.75 21 LYS D O 1
ATOM 4548 N N . VAL D 1 25 ? 6.468 33.770 62.869 1.00 17.84 22 VAL D N 1
ATOM 4549 C CA . VAL D 1 25 ? 5.745 34.012 64.118 1.00 18.00 22 VAL D CA 1
ATOM 4550 C C . VAL D 1 25 ? 5.919 35.474 64.562 1.00 18.27 22 VAL D C 1
ATOM 4551 O O . VAL D 1 25 ? 6.093 35.770 65.750 1.00 17.95 22 VAL D O 1
ATOM 4555 N N . ASP D 1 26 ? 5.857 36.379 63.587 1.00 18.66 23 ASP D N 1
ATOM 4556 C CA . ASP D 1 26 ? 6.058 37.812 63.812 1.00 19.22 23 ASP D CA 1
ATOM 4557 C C . ASP D 1 26 ? 4.977 38.482 64.664 1.00 18.98 23 ASP D C 1
ATOM 4558 O O . ASP D 1 26 ? 5.186 39.592 65.164 1.00 18.71 23 ASP D O 1
ATOM 4563 N N . SER D 1 27 ? 3.827 37.825 64.820 1.00 18.67 24 SER D N 1
ATOM 4564 C CA . SER D 1 27 ? 2.723 38.418 65.574 1.00 18.78 24 SER D CA 1
ATOM 4565 C C . SER D 1 27 ? 2.851 38.236 67.086 1.00 18.47 24 SER D C 1
ATOM 4566 O O . SER D 1 27 ? 2.135 38.885 67.842 1.00 18.60 24 SER D O 1
ATOM 4569 N N . PHE D 1 28 ? 3.761 37.366 67.527 1.00 18.34 25 PHE D N 1
ATOM 4570 C CA . PHE D 1 28 ? 3.940 37.149 68.963 1.00 18.53 25 PHE D CA 1
ATOM 4571 C C . PHE D 1 28 ? 5.372 36.939 69.456 1.00 18.21 25 PHE D C 1
ATOM 4572 O O . PHE D 1 28 ? 5.613 37.048 70.661 1.00 18.57 25 PHE D O 1
ATOM 4580 N N . LEU D 1 29 ? 6.313 36.638 68.554 1.00 17.87 26 LEU D N 1
ATOM 4581 C CA . LEU D 1 29 ? 7.694 36.338 68.981 1.00 17.97 26 LEU D CA 1
ATOM 4582 C C . LEU D 1 29 ? 8.773 37.238 68.367 1.00 17.93 26 LEU D C 1
ATOM 4583 O O . LEU D 1 29 ? 9.601 37.770 69.099 1.00 18.70 26 LEU D O 1
ATOM 4588 N N . ASN D 1 30 ? 8.752 37.417 67.041 1.00 17.46 27 ASN D N 1
ATOM 4589 C CA . ASN D 1 30 ? 9.901 38.002 66.323 1.00 17.39 27 ASN D CA 1
ATOM 4590 C C . ASN D 1 30 ? 9.795 39.459 65.852 1.00 16.96 27 ASN D C 1
ATOM 4591 O O . ASN D 1 30 ? 10.718 39.969 65.208 1.00 17.23 27 ASN D O 1
ATOM 4596 N N . HIS D 1 31 ? 8.685 40.124 66.140 1.00 16.10 28 HIS D N 1
ATOM 4597 C CA . HIS D 1 31 ? 8.526 41.532 65.747 1.00 15.55 28 HIS D CA 1
ATOM 4598 C C . HIS D 1 31 ? 7.514 42.201 66.662 1.00 15.40 28 HIS D C 1
ATOM 4599 O O . HIS D 1 31 ? 7.820 43.190 67.336 1.00 15.37 28 HIS D O 1
ATOM 4606 N N . GLN D 1 32 ? 6.313 41.640 66.694 1.00 15.32 29 GLN D N 1
ATOM 4607 C CA . GLN D 1 32 ? 5.371 41.950 67.744 1.00 15.72 29 GLN D CA 1
ATOM 4608 C C . GLN D 1 32 ? 5.561 40.897 68.828 1.00 15.85 29 GLN D C 1
ATOM 4609 O O . GLN D 1 32 ? 5.659 39.712 68.526 1.00 16.72 29 GLN D O 1
ATOM 4615 N N . ILE D 1 33 ? 5.629 41.338 70.080 1.00 15.70 30 ILE D N 1
ATOM 4616 C CA . ILE D 1 33 ? 5.820 40.453 71.227 1.00 15.41 30 ILE D CA 1
ATOM 4617 C C . ILE D 1 33 ? 4.563 40.461 72.099 1.00 15.57 30 ILE D C 1
ATOM 4618 O O . ILE D 1 33 ? 4.022 41.529 72.400 1.00 15.19 30 ILE D O 1
ATOM 4623 N N . ASP D 1 34 ? 4.090 39.276 72.484 1.00 15.49 31 ASP D N 1
ATOM 4624 C CA . ASP D 1 34 ? 3.015 39.157 73.474 1.00 15.59 31 ASP D CA 1
ATOM 4625 C C . ASP D 1 34 ? 3.660 39.041 74.858 1.00 15.02 31 ASP D C 1
ATOM 4626 O O . ASP D 1 34 ? 4.152 37.974 75.219 1.00 14.46 31 ASP D O 1
ATOM 4631 N N . PRO D 1 35 ? 3.655 40.136 75.636 1.00 14.75 32 PRO D N 1
ATOM 4632 C CA . PRO D 1 35 ? 4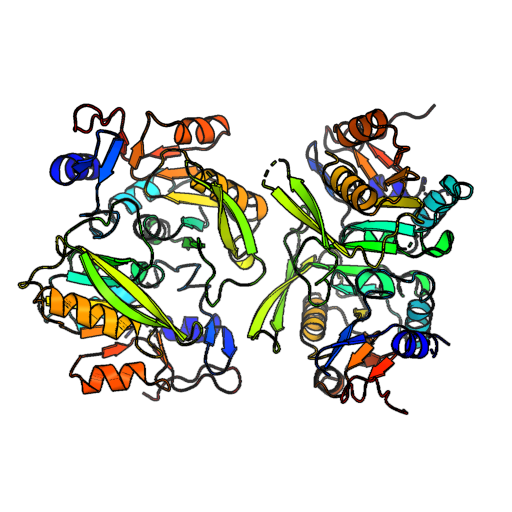.394 40.092 76.907 1.00 14.64 32 PRO D CA 1
ATOM 4633 C C . PRO D 1 35 ? 3.849 39.075 77.919 1.00 14.40 32 PRO D C 1
ATOM 4634 O O . PRO D 1 35 ? 4.638 38.470 78.649 1.00 14.54 32 PRO D O 1
ATOM 4638 N N . LEU D 1 36 ? 2.533 38.868 77.945 1.00 14.32 33 LEU D N 1
ATOM 4639 C CA . LEU D 1 36 ? 1.939 37.883 78.852 1.00 14.22 33 LEU D CA 1
ATOM 4640 C C . LEU D 1 36 ? 2.419 36.468 78.516 1.00 14.05 33 LEU D C 1
ATOM 4641 O O . LEU D 1 36 ? 2.806 35.704 79.414 1.00 13.65 33 LEU D O 1
ATOM 4646 N N . LEU D 1 37 ? 2.413 36.136 77.223 1.00 14.16 34 LEU D N 1
ATOM 4647 C CA . LEU D 1 37 ? 2.980 34.876 76.745 1.00 14.76 34 LEU D CA 1
ATOM 4648 C C . LEU D 1 37 ? 4.450 34.751 77.139 1.00 14.65 34 LEU D C 1
ATOM 4649 O O . LEU D 1 37 ? 4.889 33.696 77.601 1.00 14.57 34 LEU D O 1
ATOM 4662 N N . GLN D 1 39 ? 5.968 36.074 79.665 1.00 14.15 36 GLN D N 1
ATOM 4663 C CA . GLN D 1 39 ? 6.028 35.816 81.114 1.00 14.47 36 GLN D CA 1
ATOM 4664 C C . GLN D 1 39 ? 5.775 34.341 81.425 1.00 14.61 36 GLN D C 1
ATOM 4665 O O . GLN D 1 39 ? 6.505 33.728 82.208 1.00 14.36 36 GLN D O 1
ATOM 4671 N N . ARG D 1 40 ? 4.752 33.772 80.798 1.00 14.92 37 ARG D N 1
ATOM 4672 C CA . ARG D 1 40 ? 4.438 32.354 80.992 1.00 15.63 37 ARG D CA 1
ATOM 4673 C C . ARG D 1 40 ? 5.576 31.454 80.517 1.00 15.32 37 ARG D C 1
ATOM 4674 O O . ARG D 1 40 ? 5.862 30.430 81.145 1.00 14.97 37 ARG D O 1
ATOM 4682 N N . ILE D 1 41 ? 6.207 31.846 79.405 1.00 14.71 38 ILE D N 1
ATOM 4683 C CA . ILE D 1 41 ? 7.381 31.160 78.863 1.00 15.00 38 ILE D CA 1
ATOM 4684 C C . ILE D 1 41 ? 8.559 31.242 79.837 1.00 14.72 38 ILE D C 1
ATOM 4685 O O . ILE D 1 41 ? 9.197 30.227 80.135 1.00 14.15 38 ILE D O 1
ATOM 4690 N N . GLY D 1 42 ? 8.829 32.448 80.334 1.00 14.81 39 GLY D N 1
ATOM 4691 C CA . GLY D 1 42 ? 9.883 32.666 81.327 1.00 14.95 39 GLY D CA 1
ATOM 4692 C C . GLY D 1 42 ? 9.649 31.887 82.611 1.00 15.19 39 GLY D C 1
ATOM 4693 O O . GLY D 1 42 ? 10.583 31.302 83.176 1.00 15.05 39 GLY D O 1
ATOM 4694 N N . ASP D 1 43 ? 8.397 31.859 83.060 1.00 15.39 40 ASP D N 1
ATOM 4695 C CA . ASP D 1 43 ? 8.013 31.088 84.249 1.00 15.60 40 ASP D CA 1
ATOM 4696 C C . ASP D 1 43 ? 8.189 29.583 84.056 1.00 15.48 40 ASP D C 1
ATOM 4697 O O . ASP D 1 43 ? 8.524 28.871 85.000 1.00 15.47 40 ASP D O 1
ATOM 4702 N N . GLU D 1 44 ? 7.957 29.105 82.836 1.00 15.18 41 GLU D N 1
ATOM 4703 C CA . GLU D 1 44 ? 8.110 27.688 82.525 1.00 15.30 41 GLU D CA 1
ATOM 4704 C C . GLU D 1 44 ? 9.589 27.297 82.512 1.00 15.06 41 GLU D C 1
ATOM 4705 O O . GLU D 1 44 ? 9.965 26.271 83.085 1.00 14.33 41 GLU D O 1
ATOM 4711 N N . PHE D 1 45 ? 10.423 28.126 81.886 1.00 15.34 42 PHE D N 1
ATOM 4712 C CA . PHE D 1 45 ? 11.874 27.910 81.921 1.00 15.84 42 PHE D CA 1
ATOM 4713 C C . PHE D 1 45 ? 12.380 27.927 83.363 1.00 16.33 42 PHE D C 1
ATOM 4714 O O . PHE D 1 45 ? 13.156 27.054 83.763 1.00 16.76 42 PHE D O 1
ATOM 4722 N N . ALA D 1 46 ? 11.917 28.909 84.142 1.00 16.65 43 ALA D N 1
ATOM 4723 C CA . ALA D 1 46 ? 12.317 29.049 85.546 1.00 16.93 43 ALA D CA 1
ATOM 4724 C C . ALA D 1 46 ? 11.974 27.811 86.367 1.00 17.38 43 ALA D C 1
ATOM 4725 O O . ALA D 1 46 ? 12.790 27.350 87.167 1.00 17.48 43 ALA D O 1
ATOM 4727 N N . SER D 1 47 ? 10.771 27.279 86.153 1.00 17.76 44 SER D N 1
ATOM 4728 C CA . SER D 1 47 ? 10.297 26.078 86.840 1.00 18.73 44 SER D CA 1
ATOM 4729 C C . SER D 1 47 ? 11.186 24.867 86.563 1.00 18.79 44 SER D C 1
ATOM 4730 O O . SER D 1 47 ? 11.522 24.113 87.483 1.00 18.48 44 SER D O 1
ATOM 4733 N N . ARG D 1 48 ? 11.552 24.690 85.294 1.00 18.92 45 ARG D N 1
ATOM 4734 C CA . ARG D 1 48 ? 12.385 23.563 84.866 1.00 19.33 45 ARG D CA 1
ATOM 4735 C C . ARG D 1 48 ? 13.816 23.653 85.397 1.00 19.64 45 ARG D C 1
ATOM 4736 O O . ARG D 1 48 ? 14.457 22.626 85.611 1.00 19.87 45 ARG D O 1
ATOM 4744 N N . PHE D 1 49 ? 14.304 24.876 85.608 1.00 19.77 46 PHE D N 1
ATOM 4745 C CA . PHE D 1 49 ? 15.670 25.101 86.089 1.00 20.21 46 PHE D CA 1
ATOM 4746 C C . PHE D 1 49 ? 15.728 25.637 87.524 1.00 20.55 46 PHE D C 1
ATOM 4747 O O . PHE D 1 49 ? 16.766 26.137 87.971 1.00 20.80 46 PHE D O 1
ATOM 4755 N N . ALA D 1 50 ? 14.616 25.489 88.247 1.00 20.89 47 ALA D N 1
ATOM 4756 C CA . ALA D 1 50 ? 14.442 26.059 89.582 1.00 21.38 47 ALA D CA 1
ATOM 4757 C C . ALA D 1 50 ? 15.443 25.555 90.626 1.00 21.70 47 ALA D C 1
ATOM 4758 O O . ALA D 1 50 ? 15.838 26.303 91.524 1.00 21.73 47 ALA D O 1
ATOM 4760 N N . LYS D 1 51 ? 15.848 24.294 90.498 1.00 22.01 48 LYS D N 1
ATOM 4761 C CA . LYS D 1 51 ? 16.708 23.647 91.492 1.00 22.33 48 LYS D CA 1
ATOM 4762 C C . LYS D 1 51 ? 18.153 23.490 91.014 1.00 22.23 48 LYS D C 1
ATOM 4763 O O . LYS D 1 51 ? 18.967 22.852 91.686 1.00 22.18 48 LYS D O 1
ATOM 4769 N N . ASP D 1 52 ? 18.476 24.093 89.871 1.00 22.02 49 ASP D N 1
ATOM 4770 C CA . ASP D 1 52 ? 19.752 23.840 89.198 1.00 22.06 49 ASP D CA 1
ATOM 4771 C C . ASP D 1 52 ? 20.849 24.875 89.469 1.00 21.54 49 ASP D C 1
ATOM 4772 O O . ASP D 1 52 ? 21.921 24.818 88.861 1.00 21.83 49 ASP D O 1
ATOM 4777 N N . GLY D 1 53 ? 20.579 25.808 90.379 1.00 20.60 50 GLY D N 1
ATOM 4778 C CA . GLY D 1 53 ? 21.566 26.802 90.801 1.00 19.64 50 GLY D CA 1
ATOM 4779 C C . GLY D 1 53 ? 21.980 27.798 89.733 1.00 18.92 50 GLY D C 1
ATOM 4780 O O . GLY D 1 53 ? 23.155 28.171 89.651 1.00 19.08 50 GLY D O 1
ATOM 4781 N N . ILE D 1 54 ? 21.018 28.231 88.917 1.00 18.22 51 ILE D N 1
ATOM 4782 C CA . ILE D 1 54 ? 21.267 29.238 87.880 1.00 17.55 51 ILE D CA 1
ATOM 4783 C C . ILE D 1 54 ? 21.689 30.557 88.522 1.00 17.21 51 ILE D C 1
ATOM 4784 O O . ILE D 1 54 ? 21.058 31.027 89.472 1.00 16.96 51 ILE D O 1
ATOM 4789 N N . THR D 1 55 ? 22.761 31.142 88.002 1.00 16.85 52 THR D N 1
ATOM 4790 C CA . THR D 1 55 ? 23.245 32.438 88.477 1.00 16.70 52 THR D CA 1
ATOM 4791 C C . THR D 1 55 ? 23.051 33.538 87.429 1.00 16.55 52 THR D C 1
ATOM 4792 O O . THR D 1 55 ? 23.140 34.725 87.736 1.00 16.25 52 THR D O 1
ATOM 4796 N N . LYS D 1 56 ? 22.802 33.137 86.185 1.00 16.54 53 LYS D N 1
ATOM 4797 C CA . LYS D 1 56 ? 22.778 34.082 85.079 1.00 16.37 53 LYS D CA 1
ATOM 4798 C C . LYS D 1 56 ? 22.124 33.465 83.856 1.00 16.10 53 LYS D C 1
ATOM 4799 O O . LYS D 1 56 ? 22.229 32.258 83.630 1.00 15.77 53 LYS D O 1
ATOM 4805 N N . ILE D 1 57 ? 21.447 34.313 83.087 1.00 15.87 54 ILE D N 1
ATOM 4806 C CA . ILE D 1 57 ? 20.889 33.952 81.794 1.00 15.72 54 ILE D CA 1
ATOM 4807 C C . ILE D 1 57 ? 21.736 34.608 80.701 1.00 15.52 54 ILE D C 1
ATOM 4808 O O . ILE D 1 57 ? 22.116 35.782 80.808 1.00 15.52 54 ILE D O 1
ATOM 4813 N N . VAL D 1 58 ? 22.009 33.853 79.643 1.00 15.31 55 VAL D N 1
ATOM 4814 C CA . VAL D 1 58 ? 22.701 34.386 78.471 1.00 14.97 55 VAL D CA 1
ATOM 4815 C C . VAL D 1 58 ? 21.824 34.164 77.248 1.00 15.55 55 VAL D C 1
ATOM 4816 O O . VAL D 1 58 ? 21.292 33.067 77.034 1.00 16.42 55 VAL D O 1
ATOM 4820 N N . THR D 1 59 ? 21.660 35.220 76.464 1.00 15.00 56 THR D N 1
ATOM 4821 C CA . THR D 1 59 ? 20.897 35.139 75.221 1.00 15.19 56 THR D CA 1
ATOM 4822 C C . THR D 1 59 ? 21.607 35.944 74.140 1.00 15.33 56 THR D C 1
ATOM 4823 O O . THR D 1 59 ? 22.771 36.318 74.304 1.00 15.13 56 THR D O 1
ATOM 4827 N N . ILE D 1 60 ? 20.926 36.176 73.021 1.00 15.66 57 ILE D N 1
ATOM 4828 C CA . ILE D 1 60 ? 21.478 36.991 71.958 1.00 15.71 57 ILE D CA 1
ATOM 4829 C C . ILE D 1 60 ? 20.373 37.902 71.412 1.00 15.82 57 ILE D C 1
ATOM 4830 O O . ILE D 1 60 ? 19.213 37.493 71.330 1.00 15.22 57 ILE D O 1
ATOM 4835 N N . GLU D 1 61 ? 20.729 39.141 71.078 1.00 16.02 58 GLU D N 1
ATOM 4836 C CA . GLU D 1 61 ? 19.790 40.082 70.458 1.00 16.05 58 GLU D CA 1
ATOM 4837 C C . GLU D 1 61 ? 19.287 39.503 69.126 1.00 16.46 58 GLU D C 1
ATOM 4838 O O . GLU D 1 61 ? 20.025 38.759 68.486 1.00 16.40 58 GLU D O 1
ATOM 4844 N N . SER D 1 62 ? 18.044 39.777 68.711 1.00 16.03 59 SER D N 1
ATOM 4845 C CA . SER D 1 62 ? 17.058 40.595 69.432 1.00 16.13 59 SER D CA 1
ATOM 4846 C C . SER D 1 62 ? 15.898 39.779 70.010 1.00 15.64 59 SER D C 1
ATOM 4847 O O . SER D 1 62 ? 15.406 40.090 71.096 1.00 15.39 59 SER D O 1
ATOM 4850 N N . SER D 1 63 ? 15.463 38.750 69.279 1.00 15.31 60 SER D N 1
ATOM 4851 C CA . SER D 1 63 ? 14.281 37.959 69.645 1.00 15.09 60 SER D CA 1
ATOM 4852 C C . SER D 1 63 ? 14.432 37.132 70.924 1.00 15.22 60 SER D C 1
ATOM 4853 O O . SER D 1 63 ? 13.430 36.761 71.541 1.00 15.51 60 SER D O 1
ATOM 4856 N N . GLY D 1 64 ? 15.669 36.827 71.307 1.00 14.81 61 GLY D N 1
ATOM 4857 C CA . GLY D 1 64 ? 15.924 36.074 72.537 1.00 14.68 61 GLY D CA 1
ATOM 4858 C C . GLY D 1 64 ? 15.688 36.881 73.798 1.00 14.26 61 GLY D C 1
ATOM 4859 O O . GLY D 1 64 ? 15.396 36.318 74.852 1.00 14.34 61 GLY D O 1
ATOM 4860 N N . ILE D 1 65 ? 15.794 38.205 73.688 1.00 14.01 62 ILE D N 1
ATOM 4861 C CA . ILE D 1 65 ? 15.788 39.095 74.859 1.00 13.72 62 ILE D CA 1
ATOM 4862 C C . ILE D 1 65 ? 14.520 38.959 75.714 1.00 14.02 62 ILE D C 1
ATOM 4863 O O . ILE D 1 65 ? 14.610 38.757 76.925 1.00 13.26 62 ILE D O 1
ATOM 4868 N N . ALA D 1 66 ? 13.354 39.053 75.080 1.00 13.81 63 ALA D N 1
ATOM 4869 C CA . ALA D 1 66 ? 12.083 39.016 75.819 1.00 14.32 63 ALA D CA 1
ATOM 4870 C C . ALA D 1 66 ? 11.892 37.735 76.647 1.00 14.70 63 ALA D C 1
ATOM 4871 O O . ALA D 1 66 ? 11.706 37.827 77.871 1.00 14.62 63 ALA D O 1
ATOM 4873 N N . PRO D 1 67 ? 11.967 36.540 76.008 1.00 14.68 64 PRO D N 1
ATOM 4874 C CA . PRO D 1 67 ? 11.851 35.328 76.829 1.00 14.65 64 PRO D CA 1
ATOM 4875 C C . PRO D 1 67 ? 12.975 35.181 77.862 1.00 14.42 64 PRO D C 1
ATOM 4876 O O . PRO D 1 67 ? 12.721 34.695 78.961 1.00 14.47 64 PRO D O 1
ATOM 4880 N N . ALA D 1 68 ? 14.189 35.626 77.527 1.00 13.85 65 ALA D N 1
ATOM 4881 C CA . ALA D 1 68 ? 15.301 35.585 78.475 1.00 14.00 65 ALA D CA 1
ATOM 4882 C C . ALA D 1 68 ? 15.053 36.458 79.706 1.00 13.96 65 ALA D C 1
ATOM 4883 O O . ALA D 1 68 ? 15.294 36.028 80.842 1.00 13.25 65 ALA D O 1
ATOM 4885 N N . VAL D 1 69 ? 14.571 37.679 79.482 1.00 14.09 66 VAL D N 1
ATOM 4886 C CA . VAL D 1 69 ? 14.341 38.614 80.595 1.00 15.06 66 VAL D CA 1
ATOM 4887 C C . VAL D 1 69 ? 13.241 38.126 81.531 1.00 15.09 66 VAL D C 1
ATOM 4888 O O . VAL D 1 69 ? 13.347 38.277 82.757 1.00 15.18 66 VAL D O 1
ATOM 4900 N N . THR D 1 71 ? 12.540 34.980 82.048 1.00 15.32 68 THR D N 1
ATOM 4901 C CA . THR D 1 71 ? 13.164 33.858 82.762 1.00 15.31 68 THR D CA 1
ATOM 4902 C C . THR D 1 71 ? 14.033 34.372 83.916 1.00 15.24 68 THR D C 1
ATOM 4903 O O . THR D 1 71 ? 13.916 33.895 85.053 1.00 14.46 68 THR D O 1
ATOM 4907 N N . GLY D 1 72 ? 14.890 35.350 83.624 1.00 14.92 69 GLY D N 1
ATOM 4908 C CA . GLY D 1 72 ? 15.712 35.986 84.666 1.00 14.85 69 GLY D CA 1
ATOM 4909 C C . GLY D 1 72 ? 14.909 36.666 85.762 1.00 14.99 69 GLY D C 1
ATOM 4910 O O . GLY D 1 72 ? 15.301 36.636 86.942 1.00 15.03 69 GLY D O 1
ATOM 4911 N N . LEU D 1 73 ? 13.787 37.285 85.383 1.00 14.72 70 LEU D N 1
ATOM 4912 C CA . LEU D 1 73 ? 12.882 37.909 86.359 1.00 15.10 70 LEU D CA 1
ATOM 4913 C C . LEU D 1 73 ? 12.372 36.884 87.369 1.00 15.13 70 LEU D C 1
ATOM 4914 O O . LEU D 1 73 ? 12.409 37.123 88.576 1.00 15.25 70 LEU D O 1
ATOM 4919 N N . LYS D 1 74 ? 11.911 35.742 86.868 1.00 15.19 71 LYS D N 1
ATOM 4920 C CA . LYS D 1 74 ? 11.350 34.706 87.731 1.00 15.61 71 LYS D CA 1
ATOM 4921 C C . LYS D 1 74 ? 12.420 34.021 88.585 1.00 15.74 71 LYS D C 1
ATOM 4922 O O . LYS D 1 74 ? 12.193 33.752 89.764 1.00 15.61 71 LYS D O 1
ATOM 4928 N N . LEU D 1 75 ? 13.580 33.750 87.993 1.00 16.13 72 LEU D N 1
ATOM 4929 C CA . LEU D 1 75 ? 14.689 33.131 88.733 1.00 16.45 72 LEU D CA 1
ATOM 4930 C C . LEU D 1 75 ? 15.431 34.094 89.667 1.00 16.73 72 LEU D C 1
ATOM 4931 O O . LEU D 1 75 ? 16.175 33.655 90.557 1.00 16.93 72 LEU D O 1
ATOM 4936 N N . GLY D 1 76 ? 15.243 35.396 89.455 1.00 16.29 73 GLY D N 1
ATOM 4937 C CA . GLY D 1 76 ? 15.961 36.422 90.209 1.00 16.50 73 GLY D CA 1
ATOM 4938 C C . GLY D 1 76 ? 17.440 36.491 89.863 1.00 16.35 73 GLY D C 1
ATOM 4939 O O . GLY D 1 76 ? 18.288 36.594 90.750 1.00 16.40 73 GLY D O 1
ATOM 4940 N N . VAL D 1 77 ? 17.749 36.420 88.571 1.00 16.09 74 VAL D N 1
ATOM 4941 C CA . VAL D 1 77 ? 19.125 36.489 88.083 1.00 16.27 74 VAL D CA 1
ATOM 4942 C C . VAL D 1 77 ? 19.249 37.521 86.945 1.00 16.06 74 VAL D C 1
ATOM 4943 O O . VAL D 1 77 ? 18.254 37.841 86.288 1.00 16.02 74 VAL D O 1
ATOM 4947 N N . PRO D 1 78 ? 20.469 38.047 86.717 1.00 16.44 75 PRO D N 1
ATOM 4948 C CA . PRO D 1 78 ? 20.739 38.942 85.590 1.00 16.54 75 PRO D CA 1
ATOM 4949 C C . PRO D 1 78 ? 20.681 38.206 84.261 1.00 16.70 75 PRO D C 1
ATOM 4950 O O . PRO D 1 78 ? 20.836 36.977 84.221 1.00 16.94 75 PRO D O 1
ATOM 4954 N N . VAL D 1 79 ? 20.442 38.968 83.193 1.00 16.81 76 VAL D N 1
ATOM 4955 C CA . VAL D 1 79 ? 20.349 38.453 81.837 1.00 17.35 76 VAL D CA 1
ATOM 4956 C C . VAL D 1 79 ? 21.362 39.221 81.000 1.00 17.55 76 VAL D C 1
ATOM 4957 O O . VAL D 1 79 ? 21.360 40.452 81.008 1.00 19.05 76 VAL D O 1
ATOM 4961 N N . VAL D 1 80 ? 22.213 38.500 80.275 1.00 17.28 77 VAL D N 1
ATOM 4962 C CA . VAL D 1 80 ? 23.189 39.123 79.377 1.00 16.65 77 VAL D CA 1
ATOM 4963 C C . VAL D 1 80 ? 22.847 38.780 77.937 1.00 16.53 77 VAL D C 1
ATOM 4964 O O . VAL D 1 80 ? 22.693 37.600 77.603 1.00 16.78 77 VAL D O 1
ATOM 4968 N N . PHE D 1 81 ? 22.727 39.793 77.079 1.00 15.77 78 PHE D N 1
ATOM 4969 C CA . PHE D 1 81 ? 22.545 39.508 75.655 1.00 15.64 78 PHE D CA 1
ATOM 4970 C C . PHE D 1 81 ? 23.812 39.752 74.854 1.00 15.76 78 PHE D C 1
ATOM 4971 O O . PHE D 1 81 ? 24.396 40.829 74.926 1.00 15.41 78 PHE D O 1
ATOM 4979 N N . ALA D 1 82 ? 24.247 38.724 74.133 1.00 16.21 79 ALA D N 1
ATOM 4980 C CA . ALA D 1 82 ? 25.337 38.866 73.171 1.00 16.43 79 ALA D CA 1
ATOM 4981 C C . ALA D 1 82 ? 24.941 39.816 72.052 1.00 16.87 79 ALA D C 1
ATOM 4982 O O . ALA D 1 82 ? 23.772 39.867 71.642 1.00 16.67 79 ALA D O 1
ATOM 4984 N N . ARG D 1 83 ? 25.917 40.561 71.539 1.00 17.26 80 ARG D N 1
ATOM 4985 C CA . ARG D 1 83 ? 25.661 41.460 70.417 1.00 18.10 80 ARG D CA 1
ATOM 4986 C C . ARG D 1 83 ? 26.223 40.936 69.096 1.00 18.95 80 ARG D C 1
ATOM 4987 O O . ARG D 1 83 ? 27.258 40.265 69.074 1.00 18.76 80 ARG D O 1
ATOM 4995 N N . LYS D 1 84 ? 25.519 41.251 68.006 1.00 19.79 81 LYS D N 1
ATOM 4996 C CA . LYS D 1 84 ? 25.845 40.777 66.660 1.00 21.01 81 LYS D CA 1
ATOM 4997 C C . LYS D 1 84 ? 26.599 41.810 65.837 1.00 21.77 81 LYS D C 1
ATOM 4998 O O . LYS D 1 84 ? 27.227 41.467 64.832 1.00 22.84 81 LYS D O 1
ATOM 5004 N N . HIS D 1 85 ? 26.477 43.074 66.221 1.00 22.20 82 HIS D N 1
ATOM 5005 C CA . HIS D 1 85 ? 27.153 44.172 65.539 1.00 23.11 82 HIS D CA 1
ATOM 5006 C C . HIS D 1 85 ? 27.886 45.004 66.568 1.00 23.23 82 HIS D C 1
ATOM 5007 O O . HIS D 1 85 ? 27.605 44.909 67.766 1.00 22.88 82 HIS D O 1
ATOM 5014 N N . LYS D 1 86 ? 28.827 45.814 66.091 1.00 23.52 83 LYS D N 1
ATOM 5015 C CA . LYS D 1 86 ? 29.519 46.772 66.933 1.00 23.93 83 LYS D CA 1
ATOM 5016 C C . LYS D 1 86 ? 28.523 47.755 67.536 1.00 23.56 83 LYS D C 1
ATOM 5017 O O . LYS D 1 86 ? 27.572 48.179 66.873 1.00 23.78 83 LYS D O 1
ATOM 5023 N N . SER D 1 87 ? 28.733 48.089 68.803 1.00 22.97 84 SER D N 1
ATOM 5024 C CA . SER D 1 87 ? 27.862 49.019 69.509 1.00 22.42 84 SER D CA 1
ATOM 5025 C C . SER D 1 87 ? 28.682 50.037 70.295 1.00 21.59 84 SER D C 1
ATOM 5026 O O . SER D 1 87 ? 29.895 49.874 70.461 1.00 21.57 84 SER D O 1
ATOM 5029 N N . LEU D 1 88 ? 28.009 51.072 70.789 1.00 20.52 85 LEU D N 1
ATOM 5030 C CA . LEU D 1 88 ? 28.674 52.213 71.415 1.00 19.73 85 LEU D CA 1
ATOM 5031 C C . LEU D 1 88 ? 29.535 51.867 72.638 1.00 19.12 85 LEU D C 1
ATOM 5032 O O . LEU D 1 88 ? 30.632 52.412 72.809 1.00 18.82 85 LEU D O 1
ATOM 5037 N N . THR D 1 89 ? 29.034 50.978 73.487 1.00 18.19 86 THR D N 1
ATOM 5038 C CA . THR D 1 89 ? 29.653 50.762 74.798 1.00 18.17 86 THR D CA 1
ATOM 5039 C C . THR D 1 89 ? 30.248 49.371 75.018 1.00 18.24 86 THR D C 1
ATOM 5040 O O . THR D 1 89 ? 30.886 49.141 76.044 1.00 18.30 86 THR D O 1
ATOM 5044 N N . LEU D 1 90 ? 30.052 48.447 74.077 1.00 18.67 87 LEU D N 1
ATOM 5045 C CA . LEU D 1 90 ? 30.667 47.117 74.201 1.00 19.06 87 LEU D CA 1
ATOM 5046 C C . LEU D 1 90 ? 32.105 47.183 73.685 1.00 19.55 87 LEU D C 1
ATOM 5047 O O . LEU D 1 90 ? 32.366 46.960 72.502 1.00 19.72 87 LEU D O 1
ATOM 5052 N N . THR D 1 91 ? 33.031 47.503 74.587 1.00 19.80 88 THR D N 1
ATOM 5053 C CA . THR D 1 91 ? 34.382 47.923 74.186 1.00 20.23 88 THR D CA 1
ATOM 5054 C C . THR D 1 91 ? 35.559 47.198 74.841 1.00 20.18 88 THR D C 1
ATOM 5055 O O . THR D 1 91 ? 36.687 47.314 74.355 1.00 20.46 88 THR D O 1
ATOM 5059 N N . ASP D 1 92 ? 35.326 46.497 75.947 1.00 20.07 89 ASP D N 1
ATOM 5060 C CA . ASP D 1 92 ? 36.424 45.821 76.652 1.00 20.24 89 ASP D CA 1
ATOM 5061 C C . ASP D 1 92 ? 36.058 44.450 77.205 1.00 20.15 89 ASP D C 1
ATOM 5062 O O . ASP D 1 92 ? 34.875 44.111 77.326 1.00 20.17 89 ASP D O 1
ATOM 5067 N N . ASN D 1 93 ? 37.092 43.673 77.539 1.00 19.90 90 ASN D N 1
ATOM 5068 C CA . ASN D 1 93 ? 36.949 42.301 78.039 1.00 20.18 90 ASN D CA 1
ATOM 5069 C C . ASN D 1 93 ? 36.087 41.441 77.118 1.00 20.05 90 ASN D C 1
ATOM 5070 O O . ASN D 1 93 ? 35.304 40.606 77.572 1.00 19.75 90 ASN D O 1
ATOM 5075 N N . LEU D 1 94 ? 36.246 41.647 75.815 1.00 20.06 91 LEU D N 1
ATOM 5076 C CA . LEU D 1 94 ? 35.399 40.983 74.832 1.00 20.05 91 LEU D CA 1
ATOM 5077 C C . LEU D 1 94 ? 35.664 39.485 74.691 1.00 20.01 91 LEU D C 1
ATOM 5078 O O . LEU D 1 94 ? 36.800 39.055 74.460 1.00 19.50 91 LEU D O 1
ATOM 5083 N N . LEU D 1 95 ? 34.592 38.709 74.830 1.00 19.52 92 LEU D N 1
ATOM 5084 C CA . LEU D 1 95 ? 34.604 37.291 74.521 1.00 19.68 92 LEU D CA 1
ATOM 5085 C C . LEU D 1 95 ? 33.833 37.118 73.229 1.00 19.62 92 LEU D C 1
ATOM 5086 O O . LEU D 1 95 ? 32.672 37.528 73.139 1.00 19.46 92 LEU D O 1
ATOM 5091 N N . THR D 1 96 ? 34.478 36.534 72.223 1.00 19.48 93 THR D N 1
ATOM 5092 C CA . THR D 1 96 ? 33.868 36.441 70.897 1.00 19.75 93 THR D CA 1
ATOM 5093 C C . THR D 1 96 ? 33.742 35.006 70.400 1.00 20.05 93 THR D C 1
ATOM 5094 O O . THR D 1 96 ? 34.489 34.122 70.817 1.00 20.19 93 THR D O 1
ATOM 5098 N N . ALA D 1 97 ? 32.780 34.792 69.508 1.00 20.24 94 ALA D N 1
ATOM 5099 C CA . ALA D 1 97 ? 32.608 33.515 68.842 1.00 20.99 94 ALA D CA 1
ATOM 5100 C C . ALA D 1 97 ? 32.179 33.773 67.413 1.00 21.55 94 ALA D C 1
ATOM 5101 O O . ALA D 1 97 ? 31.484 34.762 67.136 1.00 21.00 94 ALA D O 1
ATOM 5103 N N . SER D 1 98 ? 32.624 32.897 66.512 1.00 22.22 95 SER D N 1
ATOM 5104 C CA . SER D 1 98 ? 32.218 32.926 65.113 1.00 23.33 95 SER D CA 1
ATOM 5105 C C . SER D 1 98 ? 30.933 32.139 64.925 1.00 23.87 95 SER D C 1
ATOM 5106 O O . SER D 1 98 ? 30.785 31.020 65.435 1.00 24.33 95 SER D O 1
ATOM 5109 N N . VAL D 1 99 ? 29.993 32.742 64.214 1.00 24.14 96 VAL D N 1
ATOM 5110 C CA . VAL D 1 99 ? 28.722 32.097 63.952 1.00 24.90 96 VAL D CA 1
ATOM 5111 C C . VAL D 1 99 ? 28.564 32.008 62.447 1.00 25.69 96 VAL D C 1
ATOM 5112 O O . VAL D 1 99 ? 28.454 33.022 61.765 1.00 25.58 96 VAL D O 1
ATOM 5116 N N . TYR D 1 100 ? 28.584 30.784 61.937 1.00 26.85 97 TYR D N 1
ATOM 5117 C CA . TYR D 1 100 ? 28.407 30.568 60.515 1.00 28.08 97 TYR D CA 1
ATOM 5118 C C . TYR D 1 100 ? 26.948 30.782 60.129 1.00 28.87 97 TYR D C 1
ATOM 5119 O O . TYR D 1 100 ? 26.035 30.212 60.740 1.00 28.76 97 TYR D O 1
ATOM 5128 N N . SER D 1 101 ? 26.751 31.632 59.125 1.00 29.74 98 SER D N 1
ATOM 5129 C CA . SER D 1 101 ? 25.443 31.891 58.542 1.00 30.73 98 SER D CA 1
ATOM 5130 C C . SER D 1 101 ? 25.289 31.055 57.281 1.00 31.33 98 SER D C 1
ATOM 5131 O O . SER D 1 101 ? 26.140 31.099 56.387 1.00 31.44 98 SER D O 1
ATOM 5134 N N . PHE D 1 102 ? 24.200 30.298 57.216 1.00 32.10 99 PHE D N 1
ATOM 5135 C CA . PHE D 1 102 ? 23.956 29.384 56.102 1.00 32.96 99 PHE D CA 1
ATOM 5136 C C . PHE D 1 102 ? 23.583 30.097 54.799 1.00 33.21 99 PHE D C 1
ATOM 5137 O O . PHE D 1 102 ? 23.972 29.654 53.716 1.00 33.55 99 PHE D O 1
ATOM 5145 N N . THR D 1 103 ? 22.842 31.198 54.912 1.00 33.55 100 THR D N 1
ATOM 5146 C CA . THR D 1 103 ? 22.480 32.019 53.754 1.00 33.78 100 THR D CA 1
ATOM 5147 C C . THR D 1 103 ? 23.690 32.803 53.248 1.00 33.62 100 THR D C 1
ATOM 5148 O O . THR D 1 103 ? 24.005 32.777 52.054 1.00 33.73 100 THR D O 1
ATOM 5152 N N . LYS D 1 104 ? 24.362 33.497 54.167 1.00 33.42 101 LYS D N 1
ATOM 5153 C CA . LYS D 1 104 ? 25.511 34.338 53.829 1.00 33.05 101 LYS D CA 1
ATOM 5154 C C . LYS D 1 104 ? 26.755 33.521 53.470 1.00 32.70 101 LYS D C 1
ATOM 5155 O O . LYS D 1 104 ? 27.668 34.036 52.818 1.00 32.35 101 LYS D O 1
ATOM 5161 N N . GLN D 1 105 ? 26.775 32.254 53.898 1.00 32.29 102 GLN D N 1
ATOM 5162 C CA . GLN D 1 105 ? 27.875 31.317 53.623 1.00 32.01 102 GLN D CA 1
ATOM 5163 C C . GLN D 1 105 ? 29.207 31.830 54.199 1.00 31.59 102 GLN D C 1
ATOM 5164 O O . GLN D 1 105 ? 30.282 31.583 53.646 1.00 31.44 102 GLN D O 1
ATOM 5170 N N . THR D 1 106 ? 29.119 32.545 55.319 1.00 30.91 103 THR D N 1
ATOM 5171 C CA . THR D 1 106 ? 30.299 33.104 55.983 1.00 30.49 103 THR D CA 1
ATOM 5172 C C . THR D 1 106 ? 30.047 33.241 57.483 1.00 29.95 103 THR D C 1
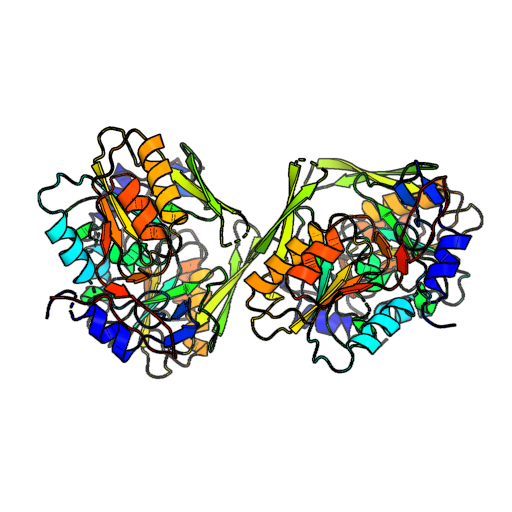ATOM 5173 O O . THR D 1 106 ? 28.899 33.149 57.936 1.00 29.85 103 THR D O 1
ATOM 5177 N N . GLU D 1 107 ? 31.118 33.441 58.247 1.00 29.21 104 GLU D N 1
ATOM 5178 C CA . GLU D 1 107 ? 31.000 33.651 59.690 1.00 28.89 104 GLU D CA 1
ATOM 5179 C C . GLU D 1 107 ? 30.917 35.120 60.078 1.00 28.13 104 GLU D C 1
ATOM 5180 O O . GLU D 1 107 ? 31.588 35.977 59.491 1.00 27.95 104 GLU D O 1
ATOM 5186 N N . SER D 1 108 ? 30.065 35.394 61.058 1.00 27.21 105 SER D N 1
ATOM 5187 C CA . SER D 1 108 ? 29.974 36.702 61.684 1.00 26.68 105 SER D CA 1
ATOM 5188 C C . SER D 1 108 ? 30.303 36.526 63.159 1.00 25.86 105 SER D C 1
ATOM 5189 O O . SER D 1 108 ? 30.134 35.440 63.707 1.00 25.90 105 SER D O 1
ATOM 5192 N N . GLN D 1 109 ? 30.782 37.588 63.797 1.00 24.87 106 GLN D N 1
ATOM 5193 C CA . GLN D 1 109 ? 31.174 37.506 65.195 1.00 24.19 106 GLN D CA 1
ATOM 5194 C C . GLN D 1 109 ? 30.038 37.946 66.105 1.00 23.14 106 GLN D C 1
ATOM 5195 O O . GLN D 1 109 ? 29.332 38.912 65.811 1.00 23.06 106 GLN D O 1
ATOM 5201 N N . ILE D 1 110 ? 29.873 37.219 67.202 1.00 21.85 107 ILE D N 1
ATOM 5202 C CA . ILE D 1 110 ? 29.016 37.651 68.300 1.00 20.57 107 ILE D CA 1
ATOM 5203 C C . ILE D 1 110 ? 29.913 37.875 69.510 1.00 20.45 107 ILE D C 1
ATOM 5204 O O . ILE D 1 110 ? 30.945 37.204 69.654 1.00 20.20 107 ILE D O 1
ATOM 5209 N N . ALA D 1 111 ? 29.540 38.831 70.355 1.00 19.53 108 ALA D N 1
ATOM 5210 C CA . ALA D 1 111 ? 30.397 39.241 71.461 1.00 19.14 108 ALA D CA 1
ATOM 5211 C C . ALA D 1 111 ? 29.640 39.472 72.760 1.00 18.68 108 ALA D C 1
ATOM 5212 O O . ALA D 1 111 ? 28.503 39.948 72.762 1.00 18.43 108 ALA D O 1
ATOM 5214 N N . VAL D 1 112 ? 30.300 39.124 73.859 1.00 18.57 109 VAL D N 1
ATOM 5215 C CA . VAL D 1 112 ? 29.849 39.419 75.211 1.00 18.91 109 VAL D CA 1
ATOM 5216 C C . VAL D 1 112 ? 31.065 39.969 75.960 1.00 18.98 109 VAL D C 1
ATOM 5217 O O . VAL D 1 112 ? 32.182 39.491 75.759 1.00 19.46 109 VAL D O 1
ATOM 5221 N N . SER D 1 113 ? 30.854 40.965 76.814 1.00 18.83 110 SER D N 1
ATOM 5222 C CA . SER D 1 113 ? 31.906 41.428 77.726 1.00 19.00 110 SER D CA 1
ATOM 5223 C C . SER D 1 113 ? 32.046 40.480 78.910 1.00 19.01 110 SER D C 1
ATOM 5224 O O . SER D 1 113 ? 31.064 40.190 79.607 1.00 18.78 110 SER D O 1
ATOM 5227 N N . GLY D 1 114 ? 33.280 40.025 79.137 1.00 18.68 111 GLY D N 1
ATOM 5228 C CA . GLY D 1 114 ? 33.629 39.164 80.267 1.00 18.91 111 GLY D CA 1
ATOM 5229 C C . GLY D 1 114 ? 33.431 39.826 81.617 1.00 19.26 111 GLY D C 1
ATOM 5230 O O . GLY D 1 114 ? 33.471 39.160 82.642 1.00 19.46 111 GLY D O 1
ATOM 5231 N N . THR D 1 115 ? 33.222 41.143 81.620 1.00 19.18 112 THR D N 1
ATOM 5232 C CA . THR D 1 115 ? 32.864 41.877 82.834 1.00 19.78 112 THR D CA 1
ATOM 5233 C C . THR D 1 115 ? 31.557 41.332 83.423 1.00 20.22 112 THR D C 1
ATOM 5234 O O . THR D 1 115 ? 31.345 41.379 84.634 1.00 20.24 112 THR D O 1
ATOM 5238 N N . HIS D 1 116 ? 30.699 40.802 82.554 1.00 20.74 113 HIS D N 1
ATOM 5239 C CA . HIS D 1 116 ? 29.375 40.318 82.950 1.00 21.99 113 HIS D CA 1
ATOM 5240 C C . HIS D 1 116 ? 29.232 38.791 82.971 1.00 22.45 113 HIS D C 1
ATOM 5241 O O . HIS D 1 116 ? 28.125 38.277 83.135 1.00 22.56 113 HIS D O 1
ATOM 5248 N N . LEU D 1 117 ? 30.347 38.075 82.821 1.00 23.08 114 LEU D N 1
ATOM 5249 C CA . LEU D 1 117 ? 30.363 36.607 82.896 1.00 23.89 114 LEU D CA 1
ATOM 5250 C C . LEU D 1 117 ? 31.600 36.134 83.634 1.00 24.56 114 LEU D C 1
ATOM 5251 O O . LEU D 1 117 ? 32.714 36.371 83.172 1.00 25.40 114 LEU D O 1
ATOM 5256 N N . SER D 1 118 ? 31.409 35.462 84.766 1.00 24.18 115 SER D N 1
ATOM 5257 C CA . SER D 1 118 ? 32.533 34.990 85.576 1.00 24.36 115 SER D CA 1
ATOM 5258 C C . SER D 1 118 ? 32.657 33.465 85.576 1.00 23.88 115 SER D C 1
ATOM 5259 O O . SER D 1 118 ? 31.737 32.757 85.151 1.00 23.30 115 SER D O 1
ATOM 5262 N N . ASP D 1 119 ? 33.792 32.959 86.057 1.00 23.49 116 ASP D N 1
ATOM 5263 C CA . ASP D 1 119 ? 34.014 31.513 86.102 1.00 23.42 116 ASP D CA 1
ATOM 5264 C C . ASP D 1 119 ? 33.214 30.828 87.208 1.00 22.85 116 ASP D C 1
ATOM 5265 O O . ASP D 1 119 ? 33.221 29.600 87.319 1.00 23.09 116 ASP D O 1
ATOM 5270 N N . GLN D 1 120 ? 32.531 31.632 88.020 1.00 22.04 117 GLN D N 1
ATOM 5271 C CA . GLN D 1 120 ? 31.672 31.120 89.082 1.00 21.51 117 GLN D CA 1
ATOM 5272 C C . GLN D 1 120 ? 30.203 31.100 88.654 1.00 20.77 117 GLN D C 1
ATOM 5273 O O . GLN D 1 120 ? 29.340 30.628 89.395 1.00 20.32 117 GLN D O 1
ATOM 5279 N N . ASP D 1 121 ? 29.926 31.606 87.455 1.00 20.18 118 ASP D N 1
ATOM 5280 C CA . ASP D 1 121 ? 28.575 31.563 86.905 1.00 19.75 118 ASP D CA 1
ATOM 5281 C C . ASP D 1 121 ? 28.170 30.155 86.473 1.00 19.36 118 ASP D C 1
ATOM 5282 O O . ASP D 1 121 ? 28.988 29.382 85.955 1.00 19.18 118 ASP D O 1
ATOM 5287 N N . HIS D 1 122 ? 26.897 29.838 86.701 1.00 18.50 119 HIS D N 1
ATOM 5288 C CA . HIS D 1 122 ? 26.271 28.628 86.183 1.00 18.01 119 HIS D CA 1
ATOM 5289 C C . HIS D 1 122 ? 25.110 29.115 85.325 1.00 17.40 119 HIS D C 1
ATOM 5290 O O . HIS D 1 122 ? 24.119 29.629 85.847 1.00 16.99 119 HIS D O 1
ATOM 5297 N N . VAL D 1 123 ? 25.254 28.975 84.009 1.00 17.12 120 VAL D N 1
ATOM 5298 C CA . VAL D 1 123 ? 24.437 29.731 83.058 1.00 16.84 120 VAL D CA 1
ATOM 5299 C C . VAL D 1 123 ? 23.307 28.918 82.419 1.00 17.01 120 VAL D C 1
ATOM 5300 O O . VAL D 1 123 ? 23.492 27.759 82.025 1.00 17.15 120 VAL D O 1
ATOM 5304 N N . LEU D 1 124 ? 22.138 29.546 82.339 1.00 16.45 121 LEU D N 1
ATOM 5305 C CA . LEU D 1 124 ? 21.059 29.087 81.477 1.00 16.43 121 LEU D CA 1
ATOM 5306 C C . LEU D 1 124 ? 21.033 29.939 80.207 1.00 16.30 121 LEU D C 1
ATOM 5307 O O . LEU D 1 124 ? 20.849 31.160 80.265 1.00 15.87 121 LEU D O 1
ATOM 5312 N N . ILE D 1 125 ? 21.239 29.291 79.065 1.00 16.34 122 ILE D N 1
ATOM 5313 C CA . ILE D 1 125 ? 21.128 29.948 77.766 1.00 16.30 122 ILE D CA 1
ATOM 5314 C C . ILE D 1 125 ? 19.667 29.886 77.296 1.00 16.64 122 ILE D C 1
ATOM 5315 O O . ILE D 1 125 ? 19.039 28.832 77.341 1.00 16.40 122 ILE D O 1
ATOM 5320 N N . ILE D 1 126 ? 19.134 31.035 76.886 1.00 16.84 123 ILE D N 1
ATOM 5321 C CA . ILE D 1 126 ? 17.766 31.141 76.383 1.00 17.01 123 ILE D CA 1
ATOM 5322 C C . ILE D 1 126 ? 17.797 31.734 74.976 1.00 17.24 123 ILE D C 1
ATOM 5323 O O . ILE D 1 126 ? 18.494 32.718 74.731 1.00 17.19 123 ILE D O 1
ATOM 5328 N N . ASP D 1 127 ? 17.042 31.134 74.058 1.00 17.34 124 ASP D N 1
ATOM 5329 C CA . ASP D 1 127 ? 16.917 31.663 72.690 1.00 17.98 124 ASP D CA 1
ATOM 5330 C C . ASP D 1 127 ? 15.515 31.409 72.137 1.00 18.08 124 ASP D C 1
ATOM 5331 O O . ASP D 1 127 ? 14.776 30.567 72.657 1.00 17.25 124 ASP D O 1
ATOM 5336 N N . ASP D 1 128 ? 15.159 32.124 71.071 1.00 18.09 125 ASP D N 1
ATOM 5337 C CA . ASP D 1 128 ? 13.813 32.031 70.515 1.00 18.46 125 ASP D CA 1
ATOM 5338 C C . ASP D 1 128 ? 13.635 30.784 69.644 1.00 18.53 125 ASP D C 1
ATOM 5339 O O . ASP D 1 128 ? 12.715 30.005 69.875 1.00 18.60 125 ASP D O 1
ATOM 5344 N N . PHE D 1 129 ? 14.529 30.602 68.670 1.00 18.27 126 PHE D N 1
ATOM 5345 C CA . PHE D 1 129 ? 14.515 29.453 67.759 1.00 18.19 126 PHE D CA 1
ATOM 5346 C C . PHE D 1 129 ? 15.753 28.581 67.905 1.00 18.03 126 PHE D C 1
ATOM 5347 O O . PHE D 1 129 ? 16.844 29.074 68.187 1.00 18.10 126 PHE D O 1
ATOM 5355 N N . LEU D 1 130 ? 15.569 27.277 67.715 1.00 18.25 127 LEU D N 1
ATOM 5356 C CA . LEU D 1 130 ? 16.688 26.376 67.494 1.00 18.11 127 LEU D CA 1
ATOM 5357 C C . LEU D 1 130 ? 16.477 25.673 66.164 1.00 18.53 127 LEU D C 1
ATOM 5358 O O . LEU D 1 130 ? 15.518 24.919 65.997 1.00 18.52 127 LEU D O 1
ATOM 5363 N N . ALA D 1 131 ? 17.368 25.956 65.220 1.00 18.71 128 ALA D N 1
ATOM 5364 C CA . ALA D 1 131 ? 17.301 25.410 63.873 1.00 18.61 128 ALA D CA 1
ATOM 5365 C C . ALA D 1 131 ? 18.604 24.678 63.570 1.00 18.75 128 ALA D C 1
ATOM 5366 O O . ALA D 1 131 ? 18.752 23.506 63.920 1.00 18.62 128 ALA D O 1
ATOM 5368 N N . ASN D 1 132 ? 19.559 25.367 62.952 1.00 18.62 129 ASN D N 1
ATOM 5369 C CA . ASN D 1 132 ? 20.869 24.763 62.693 1.00 19.21 129 ASN D CA 1
ATOM 5370 C C . ASN D 1 132 ? 21.853 24.843 63.873 1.00 19.00 129 ASN D C 1
ATOM 5371 O O . ASN D 1 132 ? 22.904 24.192 63.864 1.00 19.41 129 ASN D O 1
ATOM 5376 N N . GLY D 1 133 ? 21.509 25.639 64.884 1.00 19.13 130 GLY D N 1
ATOM 5377 C CA . GLY D 1 133 ? 22.240 25.646 66.158 1.00 18.72 130 GLY D CA 1
ATOM 5378 C C . GLY D 1 133 ? 23.526 26.459 66.244 1.00 19.01 130 GLY D C 1
ATOM 5379 O O . GLY D 1 133 ? 24.220 26.397 67.264 1.00 18.19 130 GLY D O 1
ATOM 5380 N N . GLN D 1 134 ? 23.846 27.234 65.202 1.00 19.14 131 GLN D N 1
ATOM 5381 C CA . GLN D 1 134 ? 25.135 27.956 65.170 1.00 19.42 131 GLN D CA 1
ATOM 5382 C C . GLN D 1 134 ? 25.283 29.039 66.248 1.00 19.09 131 GLN D C 1
ATOM 5383 O O . GLN D 1 134 ? 26.345 29.153 66.876 1.00 18.67 131 GLN D O 1
ATOM 5389 N N . ALA D 1 135 ? 24.220 29.811 66.470 1.00 18.38 132 ALA D N 1
ATOM 5390 C CA . ALA D 1 135 ? 24.214 30.833 67.513 1.00 18.30 132 ALA D CA 1
ATOM 5391 C C . ALA D 1 135 ? 24.315 30.208 68.901 1.00 17.94 132 ALA D C 1
ATOM 5392 O O . ALA D 1 135 ? 25.016 30.728 69.766 1.00 17.71 132 ALA D O 1
ATOM 5394 N N . ALA D 1 136 ? 23.607 29.097 69.102 1.00 17.90 133 ALA D N 1
ATOM 5395 C CA . ALA D 1 136 ? 23.683 28.347 70.357 1.00 18.02 133 ALA D CA 1
ATOM 5396 C C . ALA D 1 136 ? 25.108 27.867 70.640 1.00 17.98 133 ALA D C 1
ATOM 5397 O O . ALA D 1 136 ? 25.611 28.048 71.750 1.00 17.78 133 ALA D O 1
ATOM 5399 N N . HIS D 1 137 ? 25.764 27.286 69.633 1.00 18.14 134 HIS D N 1
ATOM 5400 C CA . HIS D 1 137 ? 27.154 26.840 69.780 1.00 18.17 134 HIS D CA 1
ATOM 5401 C C . HIS D 1 137 ? 28.067 28.027 70.096 1.00 17.81 134 HIS D C 1
ATOM 5402 O O . HIS D 1 137 ? 29.002 27.906 70.892 1.00 17.71 134 HIS D O 1
ATOM 5409 N N . GLY D 1 138 ? 27.787 29.165 69.458 1.00 17.16 135 GLY D N 1
ATOM 5410 C CA . GLY D 1 138 ? 28.532 30.404 69.700 1.00 17.12 135 GLY D CA 1
ATOM 5411 C C . GLY D 1 138 ? 28.411 30.883 71.132 1.00 17.08 135 GLY D C 1
ATOM 5412 O O . GLY D 1 138 ? 29.413 31.256 71.761 1.00 17.36 135 GLY D O 1
ATOM 5413 N N . LEU D 1 139 ? 27.180 30.868 71.652 1.00 16.66 136 LEU D N 1
ATOM 5414 C CA . LEU D 1 139 ? 26.920 31.215 73.053 1.00 16.46 136 LEU D CA 1
ATOM 5415 C C . LEU D 1 139 ? 27.562 30.251 74.043 1.00 16.63 136 LEU D C 1
ATOM 5416 O O . LEU D 1 139 ? 28.117 30.678 75.064 1.00 16.54 136 LEU D O 1
ATOM 5421 N N . VAL D 1 140 ? 27.478 28.955 73.745 1.00 16.80 137 VAL D N 1
ATOM 5422 C CA . VAL D 1 140 ? 28.202 27.924 74.502 1.00 17.16 137 VAL D CA 1
ATOM 5423 C C . VAL D 1 140 ? 29.713 28.220 74.563 1.00 17.34 137 VAL D C 1
ATOM 5424 O O . VAL D 1 140 ? 30.306 28.204 75.646 1.00 17.60 137 VAL D O 1
ATOM 5428 N N . SER D 1 141 ? 30.315 28.520 73.410 1.00 17.73 138 SER D N 1
ATOM 5429 C CA . SER D 1 141 ? 31.743 28.884 73.336 1.00 18.17 138 SER D CA 1
ATOM 5430 C C . SER D 1 141 ? 32.087 30.066 74.236 1.00 18.11 138 SER D C 1
ATOM 5431 O O . SER D 1 141 ? 33.063 30.023 74.991 1.00 18.12 138 SER D O 1
ATOM 5434 N N . ILE D 1 142 ? 31.288 31.126 74.148 1.00 17.81 139 ILE D N 1
ATOM 5435 C CA . ILE D 1 142 ? 31.508 32.324 74.958 1.00 18.09 139 ILE D CA 1
ATOM 5436 C C . ILE D 1 142 ? 31.443 32.019 76.458 1.00 18.18 139 ILE D C 1
ATOM 5437 O O . ILE D 1 142 ? 32.303 32.467 77.226 1.00 17.89 139 ILE D O 1
ATOM 5442 N N . VAL D 1 143 ? 30.443 31.235 76.869 1.00 18.17 140 VAL D N 1
ATOM 5443 C CA . VAL D 1 143 ? 30.282 30.882 78.291 1.00 18.43 140 VAL D CA 1
ATOM 5444 C C . VAL D 1 143 ? 31.499 30.092 78.778 1.00 18.70 140 VAL D C 1
ATOM 5445 O O . VAL D 1 143 ? 32.034 30.356 79.863 1.00 18.81 140 VAL D O 1
ATOM 5449 N N . LYS D 1 144 ? 31.939 29.141 77.959 1.00 19.20 141 LYS D N 1
ATOM 5450 C CA . LYS D 1 144 ? 33.119 28.325 78.257 1.00 19.79 141 LYS D CA 1
ATOM 5451 C C . LYS D 1 144 ? 34.401 29.157 78.313 1.00 19.86 141 LYS D C 1
ATOM 5452 O O . LYS D 1 144 ? 35.243 28.939 79.182 1.00 19.85 141 LYS D O 1
ATOM 5458 N N . GLN D 1 145 ? 34.536 30.127 77.407 1.00 19.78 142 GLN D N 1
ATOM 5459 C CA . GLN D 1 145 ? 35.684 31.045 77.441 1.00 20.21 142 GLN D CA 1
ATOM 5460 C C . GLN D 1 145 ? 35.764 31.798 78.764 1.00 20.30 142 GLN D C 1
ATOM 5461 O O . GLN D 1 145 ? 36.854 32.039 79.287 1.00 20.52 142 GLN D O 1
ATOM 5467 N N . ALA D 1 146 ? 34.600 32.157 79.301 1.00 20.37 143 ALA D N 1
ATOM 5468 C CA . ALA D 1 146 ? 34.497 32.828 80.595 1.00 20.69 143 ALA D CA 1
ATOM 5469 C C . ALA D 1 146 ? 34.843 31.913 81.773 1.00 21.20 143 ALA D C 1
ATOM 5470 O O . ALA D 1 146 ? 35.001 32.389 82.891 1.00 21.56 143 ALA D O 1
ATOM 5472 N N . GLY D 1 147 ? 34.945 30.608 81.516 1.00 21.39 144 GLY D N 1
ATOM 5473 C CA . GLY D 1 147 ? 35.200 29.611 82.559 1.00 21.54 144 GLY D CA 1
ATOM 5474 C C . GLY D 1 147 ? 33.950 29.165 83.301 1.00 21.34 144 GLY D C 1
ATOM 5475 O O . GLY D 1 147 ? 34.035 28.427 84.283 1.00 21.46 144 GLY D O 1
ATOM 5476 N N . ALA D 1 148 ? 32.790 29.615 82.823 1.00 21.40 145 ALA D N 1
ATOM 5477 C CA . ALA D 1 148 ? 31.497 29.315 83.439 1.00 20.99 145 ALA D CA 1
ATOM 5478 C C . ALA D 1 148 ? 30.946 27.965 82.980 1.00 20.82 145 ALA D C 1
ATOM 5479 O O . ALA D 1 148 ? 31.318 27.460 81.921 1.00 20.81 145 ALA D O 1
ATOM 5481 N N . SER D 1 149 ? 30.058 27.391 83.787 1.00 20.75 146 SER D N 1
ATOM 5482 C CA . SER D 1 149 ? 29.377 26.145 83.432 1.00 20.86 146 SER D CA 1
ATOM 5483 C C . SER D 1 149 ? 27.995 26.424 82.838 1.00 20.62 146 SER D C 1
ATOM 5484 O O . SER D 1 149 ? 27.441 27.514 83.005 1.00 20.38 146 SER D O 1
ATOM 5487 N N . ILE D 1 150 ? 27.462 25.431 82.135 1.00 20.96 147 ILE D N 1
ATOM 5488 C CA . ILE D 1 150 ? 26.204 25.562 81.410 1.00 20.67 147 ILE D CA 1
ATOM 5489 C C . ILE D 1 150 ? 25.206 24.586 82.018 1.00 20.34 147 ILE D C 1
ATOM 5490 O O . ILE D 1 150 ? 25.417 23.367 81.994 1.00 20.59 147 ILE D O 1
ATOM 5495 N N . ALA D 1 151 ? 24.141 25.128 82.600 1.00 19.36 148 ALA D N 1
ATOM 5496 C CA . ALA D 1 151 ? 23.084 24.307 83.172 1.00 18.56 148 ALA D CA 1
ATOM 5497 C C . ALA D 1 151 ? 22.220 23.699 82.078 1.00 18.07 148 ALA D C 1
ATOM 5498 O O . ALA D 1 151 ? 21.732 22.575 82.204 1.00 17.74 148 ALA D O 1
ATOM 5500 N N . GLY D 1 152 ? 22.028 24.449 80.999 1.00 17.53 149 GLY D N 1
ATOM 5501 C CA . GLY D 1 152 ? 21.123 24.011 79.963 1.00 16.92 149 GLY D CA 1
ATOM 5502 C C . GLY D 1 152 ? 20.814 25.101 78.972 1.00 16.72 149 GLY D C 1
ATOM 5503 O O . GLY D 1 152 ? 21.282 26.239 79.099 1.00 16.15 149 GLY D O 1
ATOM 5504 N N . ILE D 1 153 ? 20.032 24.725 77.968 1.00 16.48 150 ILE D N 1
ATOM 5505 C CA . ILE D 1 153 ? 19.647 25.619 76.899 1.00 16.80 150 ILE D CA 1
ATOM 5506 C C . ILE D 1 153 ? 18.128 25.547 76.800 1.00 16.35 150 ILE D C 1
ATOM 5507 O O . ILE D 1 153 ? 17.565 24.467 76.612 1.00 17.03 150 ILE D O 1
ATOM 5512 N N . GLY D 1 154 ? 17.476 26.696 76.962 1.00 15.86 151 GLY D N 1
ATOM 5513 C CA . GLY D 1 154 ? 16.024 26.783 76.874 1.00 15.18 151 GLY D CA 1
ATOM 5514 C C . GLY D 1 154 ? 15.635 27.440 75.565 1.00 15.17 151 GLY D C 1
ATOM 5515 O O . GLY D 1 154 ? 16.112 28.532 75.240 1.00 15.05 151 GLY D O 1
ATOM 5516 N N . ILE D 1 155 ? 14.769 26.765 74.819 1.00 14.46 152 ILE D N 1
ATOM 5517 C CA . ILE D 1 155 ? 14.378 27.187 73.483 1.00 14.32 152 ILE D CA 1
ATOM 5518 C C . ILE D 1 155 ? 12.861 27.313 73.448 1.00 14.13 152 ILE D C 1
ATOM 5519 O O . ILE D 1 155 ? 12.155 26.441 73.940 1.00 14.18 152 ILE D O 1
ATOM 5524 N N . VAL D 1 156 ? 12.374 28.410 72.876 1.00 14.17 153 VAL D N 1
ATOM 5525 C CA . VAL D 1 156 ? 10.939 28.621 72.709 1.00 14.11 153 VAL D CA 1
ATOM 5526 C C . VAL D 1 156 ? 10.406 27.694 71.602 1.00 14.45 153 VAL D C 1
ATOM 5527 O O . VAL D 1 156 ? 9.531 26.862 71.857 1.00 14.37 153 VAL D O 1
ATOM 5531 N N . ILE D 1 157 ? 10.944 27.834 70.389 1.00 14.31 154 ILE D N 1
ATOM 5532 C CA . ILE D 1 157 ? 10.528 26.990 69.261 1.00 14.55 154 ILE D CA 1
ATOM 5533 C C . ILE D 1 157 ? 11.712 26.233 68.652 1.00 14.95 154 ILE D C 1
ATOM 5534 O O . ILE D 1 157 ? 12.650 26.830 68.134 1.00 15.22 154 ILE D O 1
ATOM 5539 N N . GLU D 1 158 ? 11.649 24.909 68.703 1.00 15.49 155 GLU D N 1
ATOM 5540 C CA . GLU D 1 158 ? 12.681 24.069 68.105 1.00 16.12 155 GLU D CA 1
ATOM 5541 C C . GLU D 1 158 ? 12.176 23.415 66.818 1.00 16.21 155 GLU D C 1
ATOM 5542 O O . GLU D 1 158 ? 11.098 22.824 66.807 1.00 16.52 155 GLU D O 1
ATOM 5548 N N . LYS D 1 159 ? 12.952 23.513 65.744 1.00 16.32 156 LYS D N 1
ATOM 5549 C CA . LYS D 1 159 ? 12.681 22.699 64.560 1.00 16.84 156 LYS D CA 1
ATOM 5550 C C . LYS D 1 159 ? 13.489 21.410 64.679 1.00 16.89 156 LYS D C 1
ATOM 5551 O O . LYS D 1 159 ? 14.691 21.374 64.388 1.00 16.33 156 LYS D O 1
ATOM 5557 N N . SER D 1 160 ? 12.804 20.363 65.136 1.00 17.37 157 SER D N 1
ATOM 5558 C CA . SER D 1 160 ? 13.429 19.091 65.500 1.00 18.08 157 SER D CA 1
ATOM 5559 C C . SER D 1 160 ? 13.987 18.329 64.302 1.00 18.38 157 SER D C 1
ATOM 5560 O O . SER D 1 160 ? 14.821 17.435 64.468 1.00 18.81 157 SER D O 1
ATOM 5563 N N . PHE D 1 161 ? 13.515 18.683 63.110 1.00 18.72 158 PHE D N 1
ATOM 5564 C CA . PHE D 1 161 ? 13.976 18.085 61.859 1.00 19.08 158 PHE D CA 1
ATOM 5565 C C . PHE D 1 161 ? 15.286 18.705 61.349 1.00 19.72 158 PHE D C 1
ATOM 5566 O O . PHE D 1 161 ? 15.865 18.229 60.367 1.00 20.28 158 PHE D O 1
ATOM 5574 N N . GLN D 1 162 ? 15.742 19.768 62.012 1.00 19.87 159 GLN D N 1
ATOM 5575 C CA . GLN D 1 162 ? 17.042 20.371 61.713 1.00 20.21 159 GLN D CA 1
ATOM 5576 C C . GLN D 1 162 ? 18.080 19.947 62.763 1.00 20.19 159 GLN D C 1
ATOM 5577 O O . GLN D 1 162 ? 17.709 19.598 63.886 1.00 20.40 159 GLN D O 1
ATOM 5583 N N . PRO D 1 163 ? 19.380 19.950 62.394 1.00 20.56 160 PRO D N 1
ATOM 5584 C CA . PRO D 1 163 ? 20.431 19.313 63.215 1.00 20.32 160 PRO D CA 1
ATOM 5585 C C . PRO D 1 163 ? 20.843 19.961 64.548 1.00 20.36 160 PRO D C 1
ATOM 5586 O O . PRO D 1 163 ? 21.566 19.329 65.325 1.00 20.23 160 PRO D O 1
ATOM 5590 N N . GLY D 1 164 ? 20.386 21.185 64.812 1.00 20.10 161 GLY D N 1
ATOM 5591 C CA . GLY D 1 164 ? 20.784 21.934 66.010 1.00 19.95 161 GLY D CA 1
ATOM 5592 C C . GLY D 1 164 ? 20.610 21.214 67.336 1.00 19.72 161 GLY D C 1
ATOM 5593 O O . GLY D 1 164 ? 21.540 21.163 68.154 1.00 19.49 161 GLY D O 1
ATOM 5594 N N . ARG D 1 165 ? 19.424 20.654 67.557 1.00 19.65 162 ARG D N 1
ATOM 5595 C CA . ARG D 1 165 ? 19.152 19.956 68.813 1.00 19.78 162 ARG D CA 1
ATOM 5596 C C . ARG D 1 165 ? 20.076 18.768 69.039 1.00 19.87 162 ARG D C 1
ATOM 5597 O O . ARG D 1 165 ? 20.715 18.676 70.087 1.00 19.74 162 ARG D O 1
ATOM 5605 N N . ASP D 1 166 ? 20.135 17.865 68.060 1.00 19.96 163 ASP D N 1
ATOM 5606 C CA . ASP D 1 166 ? 20.946 16.653 68.166 1.00 20.42 163 ASP D CA 1
ATOM 5607 C C . ASP D 1 166 ? 22.414 16.974 68.440 1.00 20.03 163 ASP D C 1
ATOM 5608 O O . ASP D 1 166 ? 23.065 16.268 69.207 1.00 19.99 163 ASP D O 1
ATOM 5613 N N . GLU D 1 167 ? 22.911 18.053 67.831 1.00 19.85 164 GLU D N 1
ATOM 5614 C CA . GLU D 1 167 ? 24.291 18.501 68.016 1.00 20.07 164 GLU D CA 1
ATOM 5615 C C . GLU D 1 167 ? 24.564 18.931 69.452 1.00 19.85 164 GLU D C 1
ATOM 5616 O O . GLU D 1 167 ? 25.601 18.586 70.019 1.00 19.77 164 GLU D O 1
ATOM 5622 N N . LEU D 1 168 ? 23.632 19.689 70.028 1.00 19.27 165 LEU D N 1
ATOM 5623 C CA . LEU D 1 168 ? 23.751 20.156 71.414 1.00 19.00 165 LEU D CA 1
ATOM 5624 C C . LEU D 1 168 ? 23.612 19.008 72.413 1.00 18.60 165 LEU D C 1
ATOM 5625 O O . LEU D 1 168 ? 24.388 18.907 73.371 1.00 18.19 165 LEU D O 1
ATOM 5630 N N . VAL D 1 169 ? 22.633 18.135 72.169 1.00 18.27 166 VAL D N 1
ATOM 5631 C CA . VAL D 1 169 ? 22.416 16.937 72.990 1.00 17.97 166 VAL D CA 1
ATOM 5632 C C . VAL D 1 169 ? 23.641 16.013 72.995 1.00 18.07 166 VAL D C 1
ATOM 5633 O O . VAL D 1 169 ? 24.038 15.511 74.056 1.00 17.69 166 VAL D O 1
ATOM 5637 N N . LYS D 1 170 ? 24.242 15.812 71.820 1.00 18.22 167 LYS D N 1
ATOM 5638 C CA . LYS D 1 170 ? 25.459 14.992 71.682 1.00 19.07 167 LYS D CA 1
ATOM 5639 C C . LYS D 1 170 ? 26.643 15.549 72.480 1.00 19.23 167 LYS D C 1
ATOM 5640 O O . LYS D 1 170 ? 27.506 14.789 72.939 1.00 19.39 167 LYS D O 1
ATOM 5646 N N . LEU D 1 171 ? 26.677 16.869 72.644 1.00 19.22 168 LEU D N 1
ATOM 5647 C CA . LEU D 1 171 ? 27.730 17.521 73.421 1.00 19.95 168 LEU D CA 1
ATOM 5648 C C . LEU D 1 171 ? 27.423 17.501 74.919 1.00 19.81 168 LEU D C 1
ATOM 5649 O O . LEU D 1 171 ? 28.219 17.974 75.739 1.00 19.76 168 LEU D O 1
ATOM 5654 N N . GLY D 1 172 ? 26.265 16.947 75.265 1.00 19.53 169 GLY D N 1
ATOM 5655 C CA . GLY D 1 172 ? 25.909 16.694 76.654 1.00 19.46 169 GLY D CA 1
ATOM 5656 C C . GLY D 1 172 ? 25.063 17.7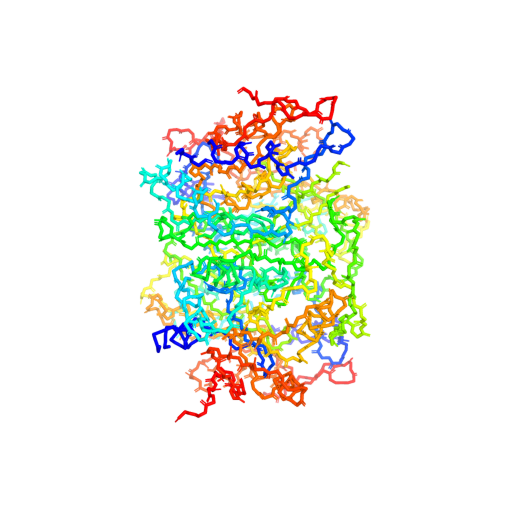65 77.314 1.00 19.16 169 GLY D C 1
ATOM 5657 O O . GLY D 1 172 ? 24.848 17.715 78.524 1.00 19.14 169 GLY D O 1
ATOM 5658 N N . TYR D 1 173 ? 24.584 18.732 76.531 1.00 19.43 170 TYR D N 1
ATOM 5659 C CA . TYR D 1 173 ? 23.771 19.821 77.084 1.00 19.66 170 TYR D CA 1
ATOM 5660 C C . TYR D 1 173 ? 22.305 19.439 77.213 1.00 19.67 170 TYR D C 1
ATOM 5661 O O . TYR D 1 173 ? 21.756 18.727 76.370 1.00 19.88 170 TYR D O 1
ATOM 5670 N N . ARG D 1 174 ? 21.700 19.913 78.296 1.00 19.34 171 ARG D N 1
ATOM 5671 C CA . ARG D 1 174 ? 20.277 19.772 78.543 1.00 19.35 171 ARG D CA 1
ATOM 5672 C C . ARG D 1 174 ? 19.523 20.799 77.701 1.00 19.07 171 ARG D C 1
ATOM 5673 O O . ARG D 1 174 ? 19.709 22.010 77.870 1.00 19.20 171 ARG D O 1
ATOM 5681 N N . VAL D 1 175 ? 18.699 20.318 76.774 1.00 18.69 172 VAL D N 1
ATOM 5682 C CA . VAL D 1 175 ? 17.916 21.199 75.903 1.00 18.48 172 VAL D CA 1
ATOM 5683 C C . VAL D 1 175 ? 16.442 21.124 76.303 1.00 18.30 172 VAL D C 1
ATOM 5684 O O . VAL D 1 175 ? 15.845 20.040 76.309 1.00 18.17 172 VAL D O 1
ATOM 5688 N N . GLU D 1 176 ? 15.875 22.272 76.668 1.00 17.86 173 GLU D N 1
ATOM 5689 C CA . GLU D 1 176 ? 14.473 22.356 77.072 1.00 17.83 173 GLU D CA 1
ATOM 5690 C C . GLU D 1 176 ? 13.706 23.207 76.076 1.00 17.84 173 GLU D C 1
ATOM 5691 O O . GLU D 1 176 ? 13.769 24.441 76.112 1.00 17.79 173 GLU D O 1
ATOM 5697 N N . SER D 1 177 ? 13.006 22.536 75.166 1.00 17.66 174 SER D N 1
ATOM 5698 C CA . SER D 1 177 ? 12.305 23.208 74.089 1.00 17.57 174 SER D CA 1
ATOM 5699 C C . SER D 1 177 ? 10.790 23.171 74.309 1.00 17.20 174 SER D C 1
ATOM 5700 O O . SER D 1 177 ? 10.188 22.092 74.401 1.00 17.24 174 SER D O 1
ATOM 5703 N N . LEU D 1 178 ? 10.180 24.355 74.368 1.00 16.67 175 LEU D N 1
ATOM 5704 C CA . LEU D 1 178 ? 8.770 24.482 74.751 1.00 16.62 175 LEU D CA 1
ATOM 5705 C C . LEU D 1 178 ? 7.792 24.100 73.648 1.00 16.55 175 LEU D C 1
ATOM 5706 O O . LEU D 1 178 ? 6.683 23.643 73.935 1.00 16.24 175 LEU D O 1
ATOM 5711 N N . ALA D 1 179 ? 8.197 24.314 72.398 1.00 16.21 176 ALA D N 1
ATOM 5712 C CA . ALA D 1 179 ? 7.459 23.815 71.239 1.00 16.70 176 ALA D CA 1
ATOM 5713 C C . ALA D 1 179 ? 8.442 23.102 70.330 1.00 16.97 176 ALA D C 1
ATOM 5714 O O . ALA D 1 179 ? 9.444 23.685 69.904 1.00 17.27 176 ALA D O 1
ATOM 5716 N N . ARG D 1 180 ? 8.171 21.831 70.056 1.00 17.01 177 ARG D N 1
ATOM 5717 C CA . ARG D 1 180 ? 9.047 21.032 69.211 1.00 16.54 177 ARG D CA 1
ATOM 5718 C C . ARG D 1 180 ? 8.329 20.678 67.909 1.00 16.22 177 ARG D C 1
ATOM 5719 O O . ARG D 1 180 ? 7.305 19.995 67.923 1.00 15.82 177 ARG D O 1
ATOM 5727 N N . ILE D 1 181 ? 8.865 21.168 66.794 1.00 16.07 178 ILE D N 1
ATOM 5728 C CA . ILE D 1 181 ? 8.251 20.967 65.478 1.00 16.45 178 ILE D CA 1
ATOM 5729 C C . ILE D 1 181 ? 8.933 19.845 64.695 1.00 16.83 178 ILE D C 1
ATOM 5730 O O . ILE D 1 181 ? 10.137 19.900 64.422 1.00 16.52 178 ILE D O 1
ATOM 5735 N N . GLN D 1 182 ? 8.131 18.845 64.334 1.00 17.72 179 GLN D N 1
ATOM 5736 C CA . GLN D 1 182 ? 8.566 17.654 63.609 1.00 18.59 179 GLN D CA 1
ATOM 5737 C C . GLN D 1 182 ? 8.734 17.944 62.111 1.00 18.82 179 GLN D C 1
ATOM 5738 O O . GLN D 1 182 ? 9.616 17.379 61.452 1.00 18.41 179 GLN D O 1
ATOM 5744 N N . SER D 1 183 ? 7.889 18.827 61.583 1.00 18.78 180 SER D N 1
ATOM 5745 C CA . SER D 1 183 ? 7.847 19.104 60.146 1.00 19.36 180 SER D CA 1
ATOM 5746 C C . SER D 1 183 ? 7.078 20.379 59.820 1.00 19.51 180 SER D C 1
ATOM 5747 O O . SER D 1 183 ? 6.168 20.766 60.556 1.00 19.67 180 SER D O 1
ATOM 5750 N N . LEU D 1 184 ? 7.455 21.014 58.710 1.00 19.63 181 LEU D N 1
ATOM 5751 C CA . LEU D 1 184 ? 6.755 22.180 58.176 1.00 19.95 181 LEU D CA 1
ATOM 5752 C C . LEU D 1 184 ? 6.264 21.913 56.756 1.00 20.77 181 LEU D C 1
ATOM 5753 O O . LEU D 1 184 ? 5.720 22.801 56.093 1.00 20.44 181 LEU D O 1
ATOM 5758 N N . GLU D 1 185 ? 6.454 20.677 56.304 1.00 21.72 182 GLU D N 1
ATOM 5759 C CA . GLU D 1 185 ? 6.081 20.272 54.950 1.00 22.90 182 GLU D CA 1
ATOM 5760 C C . GLU D 1 185 ? 4.583 20.419 54.701 1.00 23.38 182 GLU D C 1
ATOM 5761 O O . GLU D 1 185 ? 3.781 20.334 55.636 1.00 23.32 182 GLU D O 1
ATOM 5767 N N . GLU D 1 186 ? 4.231 20.645 53.433 1.00 23.96 183 GLU D N 1
ATOM 5768 C CA . GLU D 1 186 ? 2.850 20.893 52.986 1.00 24.79 183 GLU D CA 1
ATOM 5769 C C . GLU D 1 186 ? 2.220 22.151 53.610 1.00 24.77 183 GLU D C 1
ATOM 5770 O O . GLU D 1 186 ? 0.997 22.279 53.671 1.00 24.82 183 GLU D O 1
ATOM 5776 N N . GLY D 1 187 ? 3.067 23.069 54.071 1.00 24.76 184 GLY D N 1
ATOM 5777 C CA . GLY D 1 187 ? 2.620 24.366 54.582 1.00 24.72 184 GLY D CA 1
ATOM 5778 C C . GLY D 1 187 ? 1.821 24.292 55.870 1.00 24.69 184 GLY D C 1
ATOM 5779 O O . GLY D 1 187 ? 0.924 25.106 56.099 1.00 24.62 184 GLY D O 1
ATOM 5780 N N . LYS D 1 188 ? 2.152 23.313 56.712 1.00 24.30 185 LYS D N 1
ATOM 5781 C CA . LYS D 1 188 ? 1.455 23.101 57.976 1.00 24.03 185 LYS D CA 1
ATOM 5782 C C . LYS D 1 188 ? 2.452 22.706 59.058 1.00 23.47 185 LYS D C 1
ATOM 5783 O O . LYS D 1 188 ? 3.366 21.917 58.805 1.00 23.53 185 LYS D O 1
ATOM 5789 N N . VAL D 1 189 ? 2.271 23.248 60.260 1.00 22.80 186 VAL D N 1
ATOM 5790 C CA . VAL D 1 189 ? 3.097 22.857 61.403 1.00 22.11 186 VAL D CA 1
ATOM 5791 C C . VAL D 1 189 ? 2.668 21.486 61.924 1.00 21.71 186 VAL D C 1
ATOM 5792 O O . VAL D 1 189 ? 1.490 21.259 62.210 1.00 21.71 186 VAL D O 1
ATOM 5796 N N . SER D 1 190 ? 3.632 20.575 62.023 1.00 21.09 187 SER D N 1
ATOM 5797 C CA . SER D 1 190 ? 3.431 19.295 62.683 1.00 20.60 187 SER D CA 1
ATOM 5798 C C . SER D 1 190 ? 4.376 19.209 63.881 1.00 20.08 187 SER D C 1
ATOM 5799 O O . SER D 1 190 ? 5.594 19.326 63.729 1.00 19.86 187 SER D O 1
ATOM 5802 N N . PHE D 1 191 ? 3.810 19.031 65.071 1.00 19.52 188 PHE D N 1
ATOM 5803 C CA . PHE D 1 191 ? 4.604 18.943 66.295 1.00 19.24 188 PHE D CA 1
ATOM 5804 C C . PHE D 1 191 ? 5.090 17.522 66.535 1.00 19.15 188 PHE D C 1
ATOM 5805 O O . PHE D 1 191 ? 4.457 16.559 66.097 1.00 18.72 188 PHE D O 1
ATOM 5813 N N . VAL D 1 192 ? 6.208 17.403 67.250 1.00 19.31 189 VAL D N 1
ATOM 5814 C CA . VAL D 1 192 ? 6.739 16.108 67.668 1.00 19.46 189 VAL D CA 1
ATOM 5815 C C . VAL D 1 192 ? 5.685 15.406 68.512 1.00 19.69 189 VAL D C 1
ATOM 5816 O O . VAL D 1 192 ? 5.027 16.035 69.348 1.00 19.57 189 VAL D O 1
ATOM 5820 N N . GLN D 1 193 ? 5.511 14.111 68.262 1.00 19.79 190 GLN D N 1
ATOM 5821 C CA . GLN D 1 193 ? 4.536 13.309 68.984 1.00 20.27 190 GLN D CA 1
ATOM 5822 C C . GLN D 1 193 ? 4.830 13.291 70.481 1.00 20.97 190 GLN D C 1
ATOM 5823 O O . GLN D 1 193 ? 5.984 13.159 70.893 1.00 20.73 190 GLN D O 1
ATOM 5829 N N . GLU D 1 194 ? 3.780 13.438 71.283 1.00 21.76 191 GLU D N 1
ATOM 5830 C CA . GLU D 1 194 ? 3.903 13.372 72.741 1.00 22.83 191 GLU D CA 1
ATOM 5831 C C . GLU D 1 194 ? 3.121 12.191 73.300 1.00 22.68 191 GLU D C 1
ATOM 5832 O O . GLU D 1 194 ? 2.207 11.676 72.653 1.00 23.13 191 GLU D O 1
#

Secondary structure (DSSP, 8-state):
---HHHHHHHHH-EEETTTEEE-TTTTSSEE-S---HHHHHHHHHTTTTT--EEEEETTTTHHHH--HHHHT--EEEEBSS--SS--SSEEEEEEEETTTTEEEEEEEEGGG--TT-EEEEEEEEESS-HHHHHHHHHHHHTT-EEEEEEEEEEETTSTHHHHHHHTT--EEEEEEEEE-TTT--EE---/----HHHHHHHHH-EE-SSS-EE-TTTTSSEE-S---HHHHHHHHHTTTTT--EEEEETTTTHHHH--HHHHT--EEEEBSS--SS--SSEEEEEEE---EEEEEEEGGG--TT-EEEEEEEEESS-HHHHHHHHHHHHTT-EEEEEEEEEEETTSTHHHHHHHTT--EEEEEEEEE-GGGS-EEPP--/----HHHHHHHHH-EEETTTEEE-TTTTSSEE-S---HHHHHHHHHHTTTT--EEEEETTTTHHHH--HHHHT--EEEEBSS--SS--SSEEEEEEE---EEEEEEEGGG--TT-EEEEEEEEESS-HHHHHHHHHHHHTT-EEEEEEEEEEETTSTHHHHHHHTT--EEEEEEEEE-GGG--EE-/----HHHHHHHHH-EE-SSS-EE-TTTTSSEE-S---HHHHHHHHHTTTTT--EEEEETTTTHHHH--HHHHT--EEEEBSS--SS--SSEEEEEEEETTTTEEEEEEEEGGG--TT-EEEEEEEEESS-HHHHHHHHHHHHTT-EEEEEEEEEEETTSTHHHHHHHTT--EEEEEEEEE-GGG--EEPP-

Nearest PDB structures (foldseek):
  6w1i-assembly1_D  TM=9.929E-01  e=9.214E-38  Bacillus subtilis subsp. subtilis str. 168
  1y0b-assembly2_C  TM=9.853E-01  e=5.860E-36  Bacillus subtilis
  1qb7-assembly1_A  TM=8.080E-01  e=7.205E-11  Leishmania donovani
  1mzv-assembly1_A-2  TM=8.119E-01  e=1.105E-10  Leishmania tarentolae
  5vn4-assembly1_A  TM=8.075E-01  e=6.778E-11  Trypanosoma brucei brucei TREU927